Protein AF-A0A7S1QXH9-F1 (afdb_monomer_lite)

Secondary structure (DSSP, 8-state):
-------------HHHHHHHHHHTS----TTTHHHHHHHHHHHHT-----------GGG------PPPEEE-SSS-EEEEE----B-GGGS-SSPPPGGG--EEE----PPEE-SS-TT-EEPS--GGGHHHHHHHHHTEEEEE---BSBSS-HHHHHHHHTT-EEE-TTGGGS-TTTTTTS-HHHHHHHHT-TTBPPS-----TTS-PPPPPTTSPPPP---S-TTT---TTSPPPTT--TT----B-TTT--HHHHHHHHHHHHHHHHHHSBHHHHHHHHHHHTT-SS-S-EEEE--SS--HHHHHHHHHHHHTT--EEEEES-GGGS-----TTT-SPPHHHHHHHHHHHTTS-S---TTTT-----S-EEE--TTTHHHHHHHHHTT--SEEEEE--STTSHHHHHHHHHHS-GGGEEEEE--S-TTSHHHHHHHHHHHHHSEEEES---GGG-

Foldseek 3Di:
DDDDDPPDPDPDDPVVVVVVVVVVDPDDDPPPPVVCVVVVVVVVPPPDVPVDDFPPLVNQFADPPQDWDFFDDPFTFTAGAFAFFFALVLFDPAADALVQADEQEQDDQFFDDPDPPNPDGFRPDFLVCLVVSLSSLSNYQEYEDEAALHGRAVSCLSNLSSLHAYAYLCLVLADCNAVRLAPSVLNVVVPVFWQKDDLFHPPHPPPDDDDPPPPDDDDPDPNPDPQDDPPPPDDRDPGHDSPDDIDGPPVTGPSVSSSVSSRVSNVSSSRHRHLQNSLCNLCVVLVHNDWQEEEEEEEAPGDSRSVSPQQNCVVSVHHYAYEYQCPLLQDVQCPVVVHGDDPVSVVVSSVVVSVPDPGNNRSSRPRHDRPHYDNDDPVCVVVLLVCLLVVVGQAYEYELDPPPCVVNLVSNLVRYPQSRYEYEYPRSPCPDPVNSVSQSVSSVSHHYYYNGDDPPRD

Organism: Neobodo designis (NCBI:txid312471)

Radius of gyration: 23.59 Å; chains: 1; bounding box: 62×47×69 Å

Structure (mmCIF, N/CA/C/O backbone):
data_AF-A0A7S1QXH9-F1
#
_entry.id   AF-A0A7S1QXH9-F1
#
loop_
_atom_site.group_PDB
_atom_site.id
_atom_site.type_symbol
_atom_site.label_atom_id
_atom_site.label_alt_id
_atom_site.label_comp_id
_atom_site.label_asym_id
_atom_site.label_entity_id
_atom_site.label_seq_id
_atom_site.pdbx_PDB_ins_code
_atom_site.Cartn_x
_atom_site.Cartn_y
_atom_site.Cartn_z
_atom_site.occupancy
_atom_site.B_iso_or_equiv
_atom_site.auth_seq_id
_atom_site.auth_comp_id
_atom_site.auth_asym_id
_atom_site.auth_atom_id
_atom_site.pdbx_PDB_model_num
ATOM 1 N N . PRO A 1 1 ? 17.881 -2.482 -42.876 1.00 34.72 1 PRO A N 1
ATOM 2 C CA . PRO A 1 1 ? 18.399 -1.107 -42.675 1.00 34.72 1 PRO A CA 1
ATOM 3 C C . PRO A 1 1 ? 18.249 -0.689 -41.205 1.00 34.72 1 PRO A C 1
ATOM 5 O O . PRO A 1 1 ? 17.213 -0.182 -40.786 1.00 34.72 1 PRO A O 1
ATOM 8 N N . ALA A 1 2 ? 19.278 -1.005 -40.420 1.00 33.56 2 ALA A N 1
ATOM 9 C CA . ALA A 1 2 ? 19.386 -0.658 -39.012 1.00 33.56 2 ALA A CA 1
ATOM 10 C C . ALA A 1 2 ? 19.569 0.859 -38.854 1.00 33.56 2 ALA A C 1
ATOM 12 O O . ALA A 1 2 ? 20.489 1.434 -39.432 1.00 33.56 2 ALA A O 1
ATOM 13 N N . LYS A 1 3 ? 18.710 1.509 -38.063 1.00 31.27 3 LYS A N 1
ATOM 14 C CA . LYS A 1 3 ? 19.030 2.805 -37.458 1.00 31.27 3 LYS A CA 1
ATOM 15 C C . LYS A 1 3 ? 19.177 2.595 -35.960 1.00 31.27 3 LYS A C 1
ATOM 17 O O . LYS A 1 3 ? 18.207 2.276 -35.275 1.00 31.27 3 LYS A O 1
ATOM 22 N N . CYS A 1 4 ? 20.418 2.744 -35.504 1.00 28.31 4 CYS A N 1
ATOM 23 C CA . CYS A 1 4 ? 20.816 2.832 -34.111 1.00 28.31 4 CYS A CA 1
ATOM 24 C C . CYS A 1 4 ? 19.884 3.770 -33.337 1.00 28.31 4 CYS A C 1
ATOM 26 O O . CYS A 1 4 ? 19.684 4.920 -33.726 1.00 28.31 4 CYS A O 1
ATOM 28 N N . ARG A 1 5 ? 19.346 3.281 -32.219 1.00 34.00 5 ARG A N 1
ATOM 29 C CA . ARG A 1 5 ? 18.849 4.135 -31.142 1.00 34.00 5 ARG A CA 1
ATOM 30 C C . ARG A 1 5 ? 20.069 4.540 -30.321 1.00 34.00 5 ARG A C 1
ATOM 32 O O . ARG A 1 5 ? 20.607 3.723 -29.585 1.00 34.00 5 ARG A O 1
ATOM 39 N N . GLU A 1 6 ? 20.539 5.769 -30.499 1.00 25.77 6 GLU A N 1
ATOM 40 C CA . GLU A 1 6 ? 21.520 6.357 -29.589 1.00 25.77 6 GLU A CA 1
ATOM 41 C C . GLU A 1 6 ? 20.878 6.542 -28.211 1.00 25.77 6 GLU A C 1
ATOM 43 O O . GLU A 1 6 ? 19.875 7.245 -28.055 1.00 25.77 6 GLU A O 1
ATOM 48 N N . THR A 1 7 ? 21.464 5.911 -27.198 1.00 28.38 7 THR A N 1
ATOM 49 C CA . THR A 1 7 ? 21.131 6.143 -25.793 1.00 28.38 7 THR A CA 1
ATOM 50 C C . THR A 1 7 ? 21.693 7.502 -25.380 1.00 28.38 7 THR A C 1
ATOM 52 O O . THR A 1 7 ? 22.805 7.613 -24.871 1.00 28.38 7 THR A O 1
ATOM 55 N N . VAL A 1 8 ? 20.937 8.571 -25.630 1.00 25.66 8 VAL A N 1
ATOM 56 C CA . VAL A 1 8 ? 21.289 9.917 -25.165 1.00 25.66 8 VAL A CA 1
ATOM 57 C C . VAL A 1 8 ? 20.788 10.097 -23.730 1.00 25.66 8 VAL A C 1
ATOM 59 O O . VAL A 1 8 ? 19.584 10.122 -23.470 1.00 25.66 8 VAL A O 1
ATOM 62 N N . PHE A 1 9 ? 21.714 10.253 -22.782 1.00 26.00 9 PHE A N 1
ATOM 63 C CA . PHE A 1 9 ? 21.401 10.687 -21.419 1.00 26.00 9 PHE A CA 1
ATOM 64 C C . PHE A 1 9 ? 20.937 12.152 -21.438 1.00 26.00 9 PHE A C 1
ATOM 66 O O . PHE A 1 9 ? 21.742 13.084 -21.413 1.00 26.00 9 PHE A O 1
ATOM 73 N N . TRP A 1 10 ? 19.623 12.380 -21.468 1.00 28.27 10 TRP A N 1
ATOM 74 C CA . TRP A 1 10 ? 19.065 13.728 -21.385 1.00 28.27 10 TRP A CA 1
ATOM 75 C C . TRP A 1 10 ? 18.943 14.191 -19.932 1.00 28.27 10 TRP A C 1
ATOM 77 O O . TRP A 1 10 ? 18.192 13.640 -19.128 1.00 28.27 10 TRP A O 1
ATOM 87 N N . LYS A 1 11 ? 19.629 15.290 -19.610 1.00 30.09 11 LYS A N 1
ATOM 88 C CA . LYS A 1 11 ? 19.303 16.140 -18.462 1.00 30.09 11 LYS A CA 1
ATOM 89 C C . LYS A 1 11 ? 18.009 16.890 -18.804 1.00 30.09 11 LYS A C 1
ATOM 91 O O . LYS A 1 11 ? 18.054 17.919 -19.474 1.00 30.09 11 LYS A O 1
ATOM 96 N N . ILE A 1 12 ? 16.856 16.349 -18.414 1.00 37.31 12 ILE A N 1
ATOM 97 C CA . ILE A 1 12 ? 15.562 17.006 -18.642 1.00 37.31 12 ILE A CA 1
ATOM 98 C C . ILE A 1 12 ? 15.385 18.084 -17.569 1.00 37.31 12 ILE A C 1
ATOM 100 O O . ILE A 1 12 ? 15.149 17.792 -16.399 1.00 37.31 12 ILE A O 1
ATOM 104 N N . THR A 1 13 ? 15.546 19.347 -17.957 1.00 40.31 13 THR A N 1
ATOM 105 C CA . THR A 1 13 ? 15.048 20.487 -17.182 1.00 40.31 13 THR A CA 1
ATOM 106 C C . THR A 1 13 ? 13.584 20.731 -17.545 1.00 40.31 13 THR A C 1
ATOM 108 O O . THR A 1 13 ? 13.157 20.455 -18.668 1.00 40.31 13 THR A O 1
ATOM 111 N N . ARG A 1 14 ? 12.808 21.251 -16.586 1.00 36.69 14 ARG A N 1
ATOM 112 C CA . ARG A 1 14 ? 11.367 21.542 -16.713 1.00 36.69 14 ARG A CA 1
ATOM 113 C C . ARG A 1 14 ? 11.002 22.337 -17.980 1.00 36.69 14 ARG A C 1
ATOM 115 O O . ARG A 1 14 ? 9.914 22.148 -18.518 1.00 36.69 14 ARG A O 1
ATOM 122 N N . ASP A 1 15 ? 11.919 23.166 -18.475 1.00 38.88 15 ASP A N 1
ATOM 123 C CA . ASP A 1 15 ? 11.708 24.022 -19.646 1.00 38.88 15 ASP A CA 1
ATOM 124 C C . ASP A 1 15 ? 11.844 23.269 -20.982 1.00 38.88 15 ASP A C 1
ATOM 126 O O . ASP A 1 15 ? 11.061 23.507 -21.898 1.00 38.88 15 ASP A O 1
ATOM 130 N N . ARG A 1 16 ? 12.731 22.266 -21.079 1.00 41.75 16 ARG A N 1
ATOM 131 C CA . ARG A 1 16 ? 12.926 21.484 -22.319 1.00 41.75 16 ARG A CA 1
ATOM 132 C C . ARG A 1 16 ? 11.779 20.523 -22.632 1.00 41.75 16 ARG A C 1
ATOM 134 O O . ARG A 1 16 ? 11.511 20.241 -23.796 1.00 41.75 16 ARG A O 1
ATOM 141 N N . TYR A 1 17 ? 11.082 20.026 -21.610 1.00 43.25 17 TYR A N 1
ATOM 142 C CA . TYR A 1 17 ? 9.897 19.188 -21.820 1.00 43.25 17 TYR A CA 1
ATOM 143 C C . TYR A 1 17 ? 8.727 19.999 -22.401 1.00 43.25 17 TYR A C 1
ATOM 145 O O . TYR A 1 17 ? 7.988 19.498 -23.245 1.00 43.25 17 TYR A O 1
ATOM 153 N N . ARG A 1 18 ? 8.595 21.280 -22.014 1.00 40.00 18 ARG A N 1
ATOM 154 C CA . ARG A 1 18 ? 7.592 22.187 -22.596 1.00 40.00 18 ARG A CA 1
ATOM 155 C C . ARG A 1 18 ? 7.833 22.414 -24.090 1.00 40.00 18 ARG A C 1
ATOM 157 O O . ARG A 1 18 ? 6.872 22.387 -24.847 1.00 40.00 18 ARG A O 1
ATOM 164 N N . GLU A 1 19 ? 9.084 22.556 -24.522 1.00 38.75 19 GLU A N 1
ATOM 165 C CA . GLU A 1 19 ? 9.424 22.730 -25.944 1.00 38.75 19 GLU A CA 1
ATOM 166 C C . GLU A 1 19 ? 9.144 21.483 -26.799 1.00 38.75 19 GLU A C 1
ATOM 168 O O . GLU A 1 19 ? 8.683 21.605 -27.931 1.00 38.75 19 GLU A O 1
ATOM 173 N N . GLN A 1 20 ? 9.371 20.272 -26.280 1.00 40.91 20 GLN A N 1
ATOM 174 C CA . GLN A 1 20 ? 9.133 19.045 -27.057 1.00 40.91 20 GLN A CA 1
ATOM 175 C C . GLN A 1 20 ? 7.647 18.719 -27.243 1.00 40.91 20 GLN A C 1
ATOM 177 O O . GLN A 1 20 ? 7.271 18.193 -28.288 1.00 40.91 20 GLN A O 1
ATOM 182 N N . VAL A 1 21 ? 6.793 19.074 -26.280 1.00 40.12 21 VAL A N 1
ATOM 183 C CA . VAL A 1 21 ? 5.332 18.962 -26.439 1.00 40.12 21 VAL A CA 1
ATOM 184 C C . VAL A 1 21 ? 4.809 19.984 -27.459 1.00 40.12 21 VAL A C 1
ATOM 186 O O . VAL A 1 21 ? 3.872 19.684 -28.191 1.00 40.12 21 VAL A O 1
ATOM 189 N N . VAL A 1 22 ? 5.450 21.153 -27.568 1.00 41.94 22 VAL A N 1
ATOM 190 C CA . VAL A 1 22 ? 5.095 22.200 -28.544 1.00 41.94 22 VAL A CA 1
ATOM 191 C C . VAL A 1 22 ? 5.546 21.851 -29.970 1.00 41.94 22 VAL A C 1
ATOM 193 O O . VAL A 1 22 ? 4.861 22.198 -30.924 1.00 41.94 22 VAL A O 1
ATOM 196 N N . ASN A 1 23 ? 6.648 21.117 -30.144 1.00 36.03 23 ASN A N 1
ATOM 197 C CA . ASN A 1 23 ? 7.190 20.811 -31.477 1.00 36.03 23 ASN A CA 1
ATOM 198 C C . ASN A 1 23 ? 6.602 19.552 -32.150 1.00 36.03 23 ASN A C 1
ATOM 200 O O . ASN A 1 23 ? 6.912 19.293 -33.311 1.00 36.03 23 ASN A O 1
ATOM 204 N N . ALA A 1 24 ? 5.753 18.776 -31.466 1.00 37.31 24 ALA A N 1
ATOM 205 C CA . ALA A 1 24 ? 5.122 17.567 -32.018 1.00 37.31 24 ALA A CA 1
ATOM 206 C C . ALA A 1 24 ? 3.696 17.783 -32.570 1.00 37.31 24 ALA A C 1
ATOM 208 O O . ALA A 1 24 ? 3.097 16.847 -33.097 1.00 37.31 24 ALA A O 1
ATOM 209 N N . GLY A 1 25 ? 3.146 18.996 -32.481 1.00 33.03 25 GLY A N 1
ATOM 210 C CA . GLY A 1 25 ? 1.821 19.330 -33.000 1.00 33.03 25 GLY A CA 1
ATOM 211 C C . GLY A 1 25 ? 1.811 20.755 -33.528 1.00 33.03 25 GLY A C 1
ATOM 212 O O . GLY A 1 25 ? 2.157 21.686 -32.808 1.00 33.03 25 GLY A O 1
ATOM 213 N N . GLY A 1 26 ? 1.458 20.917 -34.803 1.00 38.69 26 GLY A N 1
ATOM 214 C CA . GLY A 1 26 ? 1.340 22.221 -35.445 1.00 38.69 26 GLY A CA 1
ATOM 215 C C . GLY A 1 26 ? 0.447 23.180 -34.655 1.00 38.69 26 GLY A C 1
ATOM 216 O O . GLY A 1 26 ? -0.489 22.756 -33.985 1.00 38.69 26 GLY A O 1
ATOM 217 N N . ARG A 1 27 ? 0.789 24.472 -34.754 1.00 46.41 27 ARG A N 1
ATOM 218 C CA . ARG A 1 27 ? 0.093 25.642 -34.189 1.00 46.41 27 ARG A CA 1
ATOM 219 C C . ARG A 1 27 ? -1.357 25.371 -33.773 1.00 46.41 27 ARG A C 1
ATOM 221 O O . ARG A 1 27 ? -2.226 25.310 -34.635 1.00 46.41 27 ARG A O 1
ATOM 228 N N . THR A 1 28 ? -1.612 25.391 -32.470 1.00 40.59 28 THR A N 1
ATOM 229 C CA . THR A 1 28 ? -2.924 25.737 -31.910 1.00 40.59 28 THR A CA 1
ATOM 230 C C . THR A 1 28 ? -2.749 26.429 -30.565 1.00 40.59 28 THR A C 1
ATOM 232 O O . THR A 1 28 ? -1.856 26.074 -29.792 1.00 40.59 28 THR A O 1
ATOM 235 N N . ASP A 1 29 ? -3.606 27.419 -30.323 1.00 41.06 29 ASP A N 1
ATOM 236 C CA . ASP A 1 29 ? -3.726 28.222 -29.109 1.00 41.06 29 ASP A CA 1
ATOM 237 C C . ASP A 1 29 ? -3.475 27.442 -27.814 1.00 41.06 29 ASP A C 1
ATOM 239 O O . ASP A 1 29 ? -4.091 26.417 -27.520 1.00 41.06 29 ASP A O 1
ATOM 243 N N . THR A 1 30 ? -2.579 27.973 -26.988 1.00 39.03 30 THR A N 1
ATOM 244 C CA . THR A 1 30 ? -2.081 27.361 -25.747 1.00 39.03 30 THR A CA 1
ATOM 245 C C . THR A 1 30 ? -3.076 27.405 -24.577 1.00 39.03 30 THR A C 1
ATOM 247 O O . THR A 1 30 ? -2.699 27.108 -23.442 1.00 39.03 30 THR A O 1
ATOM 250 N N . GLY A 1 31 ? -4.343 27.746 -24.833 1.00 34.19 31 GLY A N 1
ATOM 251 C CA . GLY A 1 31 ? -5.381 27.906 -23.811 1.00 34.19 31 GLY A CA 1
ATOM 252 C C . GLY A 1 31 ? -6.329 26.716 -23.631 1.00 34.19 31 GLY A C 1
ATOM 253 O O . GLY A 1 31 ? -6.830 26.523 -22.531 1.00 34.19 31 GLY A O 1
ATOM 254 N N . THR A 1 32 ? -6.570 25.897 -24.659 1.00 41.88 32 THR A N 1
ATOM 255 C CA . THR A 1 32 ? -7.737 24.983 -24.680 1.00 41.88 32 THR A CA 1
ATOM 256 C C . THR A 1 32 ? -7.395 23.499 -24.553 1.00 41.88 32 THR A C 1
ATOM 258 O O . THR A 1 32 ? -8.092 22.767 -23.857 1.00 41.88 32 THR A O 1
ATOM 261 N N . VAL A 1 33 ? -6.263 23.038 -25.098 1.00 39.28 33 VAL A N 1
ATOM 262 C CA . VAL A 1 33 ? -5.917 21.596 -25.118 1.00 39.28 33 VAL A CA 1
ATOM 263 C C . VAL A 1 33 ? -5.740 21.003 -23.712 1.00 39.28 33 VAL A C 1
ATOM 265 O O . VAL A 1 33 ? -6.031 19.829 -23.474 1.00 39.28 33 VAL A O 1
ATOM 268 N N . ARG A 1 34 ? -5.280 21.812 -22.749 1.00 41.69 34 ARG A N 1
ATOM 269 C CA . ARG A 1 34 ? -5.078 21.363 -21.365 1.00 41.69 34 ARG A CA 1
ATOM 270 C C . ARG A 1 34 ? -6.402 21.185 -20.618 1.00 41.69 34 ARG A C 1
ATOM 272 O O . ARG A 1 34 ? -6.514 20.257 -19.821 1.00 41.69 34 ARG A O 1
ATOM 279 N N . ASP A 1 35 ? -7.388 22.020 -20.926 1.00 38.44 35 ASP A N 1
ATOM 280 C CA . ASP A 1 35 ? -8.726 21.946 -20.345 1.00 38.44 35 ASP A CA 1
ATOM 281 C C . ASP A 1 35 ? -9.570 20.857 -21.014 1.00 38.44 35 ASP A C 1
ATOM 283 O O . ASP A 1 35 ? -10.313 20.173 -20.318 1.00 38.44 35 ASP A O 1
ATOM 287 N N . ASP A 1 36 ? -9.407 20.606 -22.315 1.00 36.50 36 ASP A N 1
ATOM 288 C CA . ASP A 1 36 ? -10.202 19.603 -23.037 1.00 36.50 36 ASP A CA 1
ATOM 289 C C . ASP A 1 36 ? -9.784 18.154 -22.724 1.00 36.50 36 ASP A C 1
ATOM 291 O O . ASP A 1 36 ? -10.633 17.263 -22.628 1.00 36.50 36 ASP A O 1
ATOM 295 N N . ILE A 1 37 ? -8.495 17.896 -22.469 1.00 38.25 37 ILE A N 1
ATOM 296 C CA . ILE A 1 37 ? -8.022 16.570 -22.023 1.00 38.25 37 ILE A CA 1
ATOM 297 C C . ILE A 1 37 ? -8.453 16.295 -20.572 1.00 38.25 37 ILE A C 1
ATOM 299 O O . ILE A 1 37 ? -8.867 15.181 -20.253 1.00 38.25 37 ILE A O 1
ATOM 303 N N . LEU A 1 38 ? -8.421 17.310 -19.700 1.00 33.47 38 LEU A N 1
ATOM 304 C CA . LEU A 1 38 ? -8.932 17.189 -18.330 1.00 33.47 38 LEU A CA 1
ATOM 305 C C . LEU A 1 38 ? -10.465 17.045 -18.309 1.00 33.47 38 LEU A C 1
ATOM 307 O O . LEU A 1 38 ? -10.986 16.192 -17.594 1.00 33.47 38 LEU A O 1
ATOM 311 N N . ARG A 1 39 ? -11.203 17.805 -19.131 1.00 34.38 39 ARG A N 1
ATOM 312 C CA . ARG A 1 39 ? -12.673 17.729 -19.218 1.00 34.38 39 ARG A CA 1
ATOM 313 C C . ARG A 1 39 ? -13.164 16.423 -19.838 1.00 34.38 39 ARG A C 1
ATOM 315 O O . ARG A 1 39 ? -14.131 15.863 -19.334 1.00 34.38 39 ARG A O 1
ATOM 322 N N . SER A 1 40 ? -12.511 15.902 -20.878 1.00 32.16 40 SER A N 1
ATOM 323 C CA . SER A 1 40 ? -12.944 14.654 -21.533 1.00 32.16 40 SER A CA 1
ATOM 324 C C . SER A 1 40 ? -12.809 13.414 -20.638 1.00 32.16 40 SER A C 1
ATOM 326 O O . SER A 1 40 ? -13.627 12.504 -20.754 1.00 32.16 40 SER A O 1
ATOM 328 N N . GLN A 1 41 ? -11.864 13.393 -19.687 1.00 37.50 41 GLN A N 1
ATOM 329 C CA . GLN A 1 41 ? -11.779 12.320 -18.684 1.00 37.50 41 GLN A CA 1
ATOM 330 C C . GLN A 1 41 ? -12.696 12.546 -17.470 1.00 37.50 41 GLN A C 1
ATOM 332 O O . GLN A 1 41 ? -13.258 11.578 -16.964 1.00 37.50 41 GLN A O 1
ATOM 337 N N . ILE A 1 42 ? -12.939 13.797 -17.055 1.00 33.91 42 ILE A N 1
ATOM 338 C CA . ILE A 1 42 ? -13.900 14.114 -15.976 1.00 33.91 42 ILE A CA 1
ATOM 339 C C . ILE A 1 42 ? -15.349 13.817 -16.407 1.00 33.91 42 ILE A C 1
ATOM 341 O O . ILE A 1 42 ? -16.158 13.350 -15.606 1.00 33.91 42 ILE A O 1
ATOM 345 N N . VAL A 1 43 ? -15.691 14.018 -17.684 1.00 31.78 43 VAL A N 1
ATOM 346 C CA . VAL A 1 43 ? -17.019 13.660 -18.214 1.00 31.78 43 VAL A CA 1
ATOM 347 C C . VAL A 1 43 ? -17.205 12.135 -18.284 1.00 31.78 43 VAL A C 1
ATOM 349 O O . VAL A 1 43 ? -18.324 11.658 -18.104 1.00 31.78 43 VAL A O 1
ATOM 352 N N . ALA A 1 44 ? -16.127 11.356 -18.434 1.00 29.95 44 ALA A N 1
ATOM 353 C CA . ALA A 1 44 ? -16.182 9.891 -18.402 1.00 29.95 44 ALA A CA 1
ATOM 354 C C . ALA A 1 44 ? -16.310 9.301 -16.980 1.00 29.95 44 ALA A C 1
ATOM 356 O O . ALA A 1 44 ? -16.767 8.170 -16.841 1.00 29.95 44 ALA A O 1
ATOM 357 N N . SER A 1 45 ? -15.976 10.053 -15.922 1.00 35.34 45 SER A N 1
ATOM 358 C CA . SER A 1 45 ? -16.139 9.626 -14.520 1.00 35.34 45 SER A CA 1
ATOM 359 C C . SER A 1 45 ? -17.432 10.122 -13.862 1.00 35.34 45 SER A C 1
ATOM 361 O O . SER A 1 45 ? -17.654 9.882 -12.678 1.00 35.34 45 SER A O 1
ATOM 363 N N . ASN A 1 46 ? -18.313 10.787 -14.616 1.00 29.81 46 ASN A N 1
ATOM 364 C CA . ASN A 1 46 ? -19.617 11.259 -14.140 1.00 29.81 46 ASN A CA 1
ATOM 365 C C . ASN A 1 46 ? -20.686 10.147 -14.113 1.00 29.81 46 ASN A C 1
ATOM 367 O O . ASN A 1 46 ? -21.890 10.409 -14.188 1.00 29.81 46 ASN A O 1
ATOM 371 N N . THR A 1 47 ? -20.269 8.887 -13.972 1.00 34.03 47 THR A N 1
ATOM 372 C CA . THR A 1 47 ? -21.149 7.855 -13.433 1.00 34.03 47 THR A CA 1
ATOM 373 C C . THR A 1 47 ? -21.557 8.311 -12.043 1.00 34.03 47 THR A C 1
ATOM 375 O O . THR A 1 47 ? -20.777 8.237 -11.095 1.00 34.03 47 THR A O 1
ATOM 378 N N . LYS A 1 48 ? -22.804 8.789 -11.918 1.00 32.06 48 LYS A N 1
ATOM 379 C CA . LYS A 1 48 ? -23.541 8.723 -10.655 1.00 32.06 48 LYS A CA 1
ATOM 380 C C . LYS A 1 48 ? -23.135 7.409 -10.000 1.00 32.06 48 LYS A C 1
ATOM 382 O O . LYS A 1 48 ? -23.333 6.359 -10.610 1.00 32.06 48 LYS A O 1
ATOM 387 N N . TRP A 1 49 ? -22.596 7.472 -8.787 1.00 34.38 49 TRP A N 1
ATOM 388 C CA . TRP A 1 49 ? -22.518 6.329 -7.885 1.00 34.38 49 TRP A CA 1
ATOM 389 C C . TRP A 1 49 ? -23.961 5.918 -7.557 1.00 34.38 49 TRP A C 1
ATOM 391 O O . TRP A 1 49 ? -24.483 6.146 -6.468 1.00 34.38 49 TRP A O 1
ATOM 401 N N . THR A 1 50 ? -24.687 5.403 -8.550 1.00 32.81 50 THR A N 1
ATOM 402 C CA . THR A 1 50 ? -25.906 4.646 -8.340 1.00 32.81 50 THR A CA 1
ATOM 403 C C . THR A 1 50 ? -25.463 3.502 -7.468 1.00 32.81 50 THR A C 1
ATOM 405 O O . THR A 1 50 ? -24.568 2.793 -7.912 1.00 32.81 50 THR A O 1
ATOM 408 N N . ARG A 1 51 ? -26.025 3.398 -6.253 1.00 35.06 51 ARG A N 1
ATOM 409 C CA . ARG A 1 51 ? -25.839 2.301 -5.290 1.00 35.06 51 ARG A CA 1
ATOM 410 C C . ARG A 1 51 ? -25.659 0.983 -6.047 1.00 35.06 51 ARG A C 1
ATOM 412 O O . ARG A 1 51 ? -26.643 0.302 -6.340 1.00 35.06 51 ARG A O 1
ATOM 419 N N . SER A 1 52 ? -24.431 0.670 -6.443 1.00 32.38 52 SER A N 1
ATOM 420 C CA . SER A 1 52 ? -24.133 -0.584 -7.092 1.00 32.38 52 SER A CA 1
ATOM 421 C C . SER A 1 52 ? -24.175 -1.577 -5.957 1.00 32.38 52 SER A C 1
ATOM 423 O O . SER A 1 52 ? -23.734 -1.307 -4.836 1.00 32.38 52 SER A O 1
ATOM 425 N N . ARG A 1 53 ? -24.894 -2.661 -6.221 1.00 40.50 53 ARG A N 1
ATOM 426 C CA . ARG A 1 53 ? -25.145 -3.714 -5.256 1.00 40.50 53 ARG A CA 1
ATOM 427 C C . ARG A 1 53 ? -23.826 -4.108 -4.606 1.00 40.50 53 ARG A C 1
ATOM 429 O O . ARG A 1 53 ? -22.806 -4.221 -5.280 1.00 40.50 53 ARG A O 1
ATOM 436 N N . PHE A 1 54 ? -23.921 -4.278 -3.296 1.00 43.53 54 PHE A N 1
ATOM 437 C CA . PHE A 1 54 ? -22.977 -4.970 -2.442 1.00 43.53 54 PHE A CA 1
ATOM 438 C C . PHE A 1 54 ? -22.172 -6.009 -3.236 1.00 43.53 54 PHE A C 1
ATOM 440 O O . PHE A 1 54 ? -22.774 -6.883 -3.860 1.00 43.53 54 PHE A O 1
ATOM 447 N N . VAL A 1 55 ? -20.843 -5.884 -3.255 1.00 44.31 55 VAL A N 1
ATOM 448 C CA . VAL A 1 55 ? -19.966 -6.880 -3.886 1.00 44.31 55 VAL A CA 1
ATOM 449 C C . VAL A 1 55 ? -20.091 -8.149 -3.042 1.00 44.31 55 VAL A C 1
ATOM 451 O O . VAL A 1 55 ? -19.698 -8.115 -1.868 1.00 44.31 55 VAL A O 1
ATOM 454 N N . PRO A 1 56 ? -20.673 -9.238 -3.572 1.00 44.41 56 PRO A N 1
ATOM 455 C CA . PRO A 1 56 ? -20.872 -10.455 -2.800 1.00 44.41 56 PRO A CA 1
ATOM 456 C C . PRO A 1 56 ? -19.545 -10.956 -2.219 1.00 44.41 56 PRO A C 1
ATOM 458 O O . PRO A 1 56 ? -18.507 -10.838 -2.870 1.00 44.41 56 PRO A O 1
ATOM 461 N N . ALA A 1 57 ? -19.567 -11.550 -1.022 1.00 49.75 57 ALA A N 1
ATOM 462 C CA . ALA A 1 57 ? -18.378 -12.099 -0.355 1.00 49.75 57 ALA A CA 1
ATOM 463 C C . ALA A 1 57 ? -17.497 -12.970 -1.280 1.00 49.75 57 ALA A C 1
ATOM 465 O O . ALA A 1 57 ? -16.274 -12.885 -1.241 1.00 49.75 57 ALA A O 1
ATOM 466 N N . HIS A 1 58 ? -18.112 -13.728 -2.195 1.00 42.56 58 HIS A N 1
ATOM 467 C CA . HIS A 1 58 ? -17.411 -14.604 -3.140 1.00 42.56 58 HIS A CA 1
ATOM 468 C C . HIS A 1 58 ? -16.627 -13.879 -4.250 1.00 42.56 58 HIS A C 1
ATOM 470 O O . HIS A 1 58 ? -15.767 -14.490 -4.878 1.00 42.56 58 HIS A O 1
ATOM 476 N N . GLU A 1 59 ? -16.893 -12.595 -4.506 1.00 44.91 59 GLU A N 1
ATOM 477 C CA . GLU A 1 59 ? -16.134 -11.782 -5.470 1.00 44.91 59 GLU A CA 1
ATOM 478 C C . GLU A 1 59 ? -14.944 -11.058 -4.820 1.00 44.91 59 GLU A C 1
ATOM 480 O O . GLU A 1 59 ? -14.162 -10.387 -5.499 1.00 44.91 59 GLU A O 1
ATOM 485 N N . ARG A 1 60 ? -14.775 -11.184 -3.499 1.00 54.03 60 ARG A N 1
ATOM 486 C CA . ARG A 1 60 ? -13.664 -10.574 -2.770 1.00 54.03 60 ARG A CA 1
ATOM 487 C C . ARG A 1 60 ? -12.446 -11.472 -2.885 1.00 54.03 60 ARG A C 1
ATOM 489 O O . ARG A 1 60 ? -12.179 -12.329 -2.054 1.00 54.03 60 ARG A O 1
ATOM 496 N N . THR A 1 61 ? -11.696 -11.289 -3.958 1.00 52.94 61 THR A N 1
ATOM 497 C CA . THR A 1 61 ? -10.404 -11.947 -4.106 1.00 52.94 61 THR A CA 1
ATOM 498 C C . THR A 1 61 ? -9.388 -11.240 -3.218 1.00 52.94 61 THR A C 1
ATOM 500 O O . THR A 1 61 ? -9.015 -10.111 -3.502 1.00 52.94 61 THR A O 1
ATOM 503 N N . PHE A 1 62 ? -8.926 -11.881 -2.155 1.00 60.84 62 PHE A N 1
ATOM 504 C CA . PHE A 1 62 ? -7.748 -11.457 -1.400 1.00 60.84 62 PHE A CA 1
ATOM 505 C C . PHE A 1 62 ? -6.990 -12.700 -0.925 1.00 60.84 62 PHE A C 1
ATOM 507 O O . PHE A 1 62 ? -7.411 -13.832 -1.174 1.00 60.84 62 PHE A O 1
ATOM 514 N N . ARG A 1 63 ? -5.806 -12.499 -0.349 1.00 61.94 63 ARG A N 1
ATOM 515 C CA . ARG A 1 63 ? -4.905 -13.587 0.018 1.00 61.94 63 ARG A CA 1
ATOM 516 C C . ARG A 1 63 ? -5.139 -13.980 1.480 1.00 61.94 63 ARG A C 1
ATOM 518 O O . ARG A 1 63 ? -4.753 -13.233 2.367 1.00 61.94 63 ARG A O 1
ATOM 525 N N . THR A 1 64 ? -5.791 -15.116 1.717 1.00 62.50 64 THR A N 1
ATOM 526 C CA . THR A 1 64 ? -6.122 -15.624 3.067 1.00 62.50 64 THR A CA 1
ATOM 527 C C . THR A 1 64 ? -5.037 -16.520 3.662 1.00 62.50 64 THR A C 1
ATOM 529 O O . THR A 1 64 ? -5.071 -16.832 4.843 1.00 62.50 64 THR A O 1
ATOM 532 N N . ASP A 1 65 ? -4.067 -16.966 2.859 1.00 69.44 65 ASP A N 1
ATOM 533 C CA . ASP A 1 65 ? -2.972 -17.853 3.277 1.00 69.44 65 ASP A CA 1
ATOM 534 C C . ASP A 1 65 ? -1.761 -17.088 3.833 1.00 69.44 65 ASP A C 1
ATOM 536 O O . ASP A 1 65 ? -0.647 -17.617 3.858 1.00 69.44 65 ASP A O 1
ATOM 540 N N . LEU A 1 66 ? -1.939 -15.829 4.246 1.00 73.38 66 LEU A N 1
ATOM 541 C CA . LEU A 1 66 ? -0.833 -15.052 4.785 1.00 73.38 66 LEU A CA 1
ATOM 542 C C . LEU A 1 66 ? -0.508 -15.527 6.204 1.00 73.38 66 LEU A C 1
ATOM 544 O O . LEU A 1 66 ? -1.363 -15.469 7.086 1.00 73.38 66 LEU A O 1
ATOM 548 N N . PRO A 1 67 ? 0.725 -16.003 6.451 1.00 75.44 67 PRO A N 1
ATOM 549 C CA . PRO A 1 67 ? 1.110 -16.443 7.780 1.00 75.44 67 PRO A CA 1
ATOM 550 C C . PRO A 1 67 ? 1.035 -15.268 8.757 1.00 75.44 67 PRO A C 1
ATOM 552 O O . PRO A 1 67 ? 1.595 -14.197 8.513 1.00 75.44 67 PRO A O 1
ATOM 555 N N . THR A 1 68 ? 0.373 -15.492 9.887 1.00 79.19 68 THR A N 1
ATOM 556 C CA . THR A 1 68 ? 0.480 -14.609 11.045 1.00 79.19 68 THR A CA 1
ATOM 557 C C . THR A 1 68 ? 1.850 -14.769 11.686 1.00 79.19 68 THR A C 1
ATOM 559 O O . THR A 1 68 ? 2.435 -15.855 11.648 1.00 79.19 68 THR A O 1
ATOM 562 N N . ARG A 1 69 ? 2.354 -13.706 12.313 1.00 76.12 69 ARG A N 1
ATOM 563 C CA . ARG A 1 69 ? 3.605 -13.762 13.068 1.00 76.12 69 ARG A CA 1
ATOM 564 C C . ARG A 1 69 ? 3.326 -13.680 14.559 1.00 76.12 69 ARG A C 1
ATOM 566 O O . ARG A 1 69 ? 2.704 -12.721 15.009 1.00 76.12 69 ARG A O 1
ATOM 573 N N . GLU A 1 70 ? 3.819 -14.661 15.305 1.00 74.25 70 GLU A N 1
ATOM 574 C CA . GLU A 1 70 ? 4.004 -14.529 16.748 1.00 74.25 70 GLU A CA 1
ATOM 575 C C . GLU A 1 70 ? 5.286 -13.734 16.984 1.00 74.25 70 GLU A C 1
ATOM 577 O O . GLU A 1 70 ? 6.376 -14.152 16.590 1.00 74.25 70 GLU A O 1
ATOM 582 N N . CYS A 1 71 ? 5.147 -12.547 17.563 1.00 70.19 71 CYS A N 1
ATOM 583 C CA . CYS A 1 71 ? 6.280 -11.718 17.927 1.00 70.19 71 CYS A CA 1
ATOM 584 C C . CYS A 1 71 ? 6.749 -12.089 19.320 1.00 70.19 71 CYS A C 1
ATOM 586 O O . CYS A 1 71 ? 6.075 -11.780 20.297 1.00 70.19 71 CYS A O 1
ATOM 588 N N . ASN A 1 72 ? 7.875 -12.798 19.394 1.00 61.84 72 ASN A N 1
ATOM 589 C CA . ASN A 1 72 ? 8.406 -13.339 20.635 1.00 61.84 72 ASN A CA 1
ATOM 590 C C . ASN A 1 72 ? 9.315 -12.302 21.314 1.00 61.84 72 ASN A C 1
ATOM 592 O O . ASN A 1 72 ? 10.136 -11.643 20.684 1.00 61.84 72 ASN A O 1
ATOM 596 N N . GLY A 1 73 ? 9.143 -12.113 22.621 1.00 66.19 73 GLY A N 1
ATOM 597 C CA . GLY A 1 73 ? 9.865 -11.112 23.408 1.00 66.19 73 GLY A CA 1
ATOM 598 C C . GLY A 1 73 ? 9.243 -10.945 24.792 1.00 66.19 73 GLY A C 1
ATOM 599 O O . GLY A 1 73 ? 8.409 -11.753 25.198 1.00 66.19 73 GLY A O 1
ATOM 600 N N . THR A 1 74 ? 9.582 -9.869 25.509 1.00 63.62 74 THR A N 1
ATOM 601 C CA . THR A 1 74 ? 8.900 -9.493 26.772 1.00 63.62 74 THR A CA 1
ATOM 602 C C . THR A 1 74 ? 7.395 -9.273 26.593 1.00 63.62 74 THR A C 1
ATOM 604 O O . THR A 1 74 ? 6.637 -9.285 27.560 1.00 63.62 74 THR A O 1
ATOM 607 N N . HIS A 1 75 ? 6.965 -9.103 25.345 1.00 69.69 75 HIS A N 1
ATOM 608 C CA . HIS A 1 75 ? 5.628 -8.727 24.949 1.00 69.69 75 HIS A CA 1
ATOM 609 C C . HIS A 1 75 ? 5.168 -9.578 23.763 1.00 69.69 75 HIS A C 1
ATOM 611 O O . HIS A 1 75 ? 5.272 -9.153 22.616 1.00 69.69 75 HIS A O 1
ATOM 617 N N . ALA A 1 76 ? 4.669 -10.787 24.030 1.00 77.25 76 ALA A N 1
ATOM 618 C CA . ALA A 1 76 ? 4.155 -11.654 22.974 1.00 77.25 76 ALA A CA 1
ATOM 619 C C . ALA A 1 76 ? 2.851 -11.100 22.376 1.00 77.25 76 ALA A C 1
ATOM 621 O O . ALA A 1 76 ? 1.925 -10.754 23.116 1.00 77.25 76 ALA A O 1
ATOM 622 N N . PHE A 1 77 ? 2.766 -11.014 21.046 1.00 83.25 77 PHE A N 1
ATOM 623 C CA . PHE A 1 77 ? 1.523 -10.702 20.333 1.00 83.25 77 PHE A CA 1
ATOM 624 C C . PHE A 1 77 ? 1.501 -11.293 18.921 1.00 83.25 77 PHE A C 1
ATOM 626 O O . PHE A 1 77 ? 2.541 -11.622 18.354 1.00 83.25 77 PHE A O 1
ATOM 633 N N . VAL A 1 78 ? 0.298 -11.421 18.355 1.00 88.62 78 VAL A N 1
ATOM 634 C CA . VAL A 1 78 ? 0.095 -11.880 16.976 1.00 88.62 78 VAL A CA 1
ATOM 635 C C . VAL A 1 78 ? -0.153 -10.678 16.078 1.00 88.62 78 VAL A C 1
ATOM 637 O O . VAL A 1 78 ? -1.147 -9.968 16.253 1.00 88.62 78 VAL A O 1
ATOM 640 N N . ALA A 1 79 ? 0.724 -10.484 15.098 1.00 91.19 79 ALA A N 1
ATOM 641 C CA . ALA A 1 79 ? 0.565 -9.477 14.059 1.00 91.19 79 ALA A CA 1
ATOM 642 C C . ALA A 1 79 ? 0.202 -10.127 12.722 1.00 91.19 79 ALA A C 1
ATOM 644 O O . ALA A 1 79 ? 0.736 -11.175 12.340 1.00 91.19 79 ALA A O 1
ATOM 645 N N . ARG A 1 80 ? -0.711 -9.481 12.000 1.00 93.56 80 ARG A N 1
ATOM 646 C CA . ARG A 1 80 ? -1.065 -9.830 10.623 1.00 93.56 80 ARG A CA 1
ATOM 647 C C . ARG A 1 80 ? -0.327 -8.908 9.667 1.00 93.56 80 ARG A C 1
ATOM 649 O O . ARG A 1 80 ? -0.318 -7.703 9.910 1.00 93.56 80 ARG A O 1
ATOM 656 N N . PRO A 1 81 ? 0.264 -9.413 8.578 1.00 93.44 81 PRO A N 1
ATOM 657 C CA . PRO A 1 81 ? 0.853 -8.524 7.594 1.00 93.44 81 PRO A CA 1
ATOM 658 C C . PRO A 1 81 ? -0.242 -7.655 6.976 1.00 93.44 81 PRO A C 1
ATOM 660 O O . PRO A 1 81 ? -1.338 -8.142 6.710 1.00 93.44 81 PRO A O 1
ATOM 663 N N . ILE A 1 82 ? 0.058 -6.394 6.704 1.00 94.31 82 ILE A N 1
ATOM 664 C CA . ILE A 1 82 ? -0.716 -5.523 5.813 1.00 94.31 82 ILE A CA 1
ATOM 665 C C . ILE A 1 82 ? 0.254 -4.909 4.804 1.00 94.31 82 ILE A C 1
ATOM 667 O O . ILE A 1 82 ? 1.459 -4.937 5.008 1.00 94.31 82 ILE A O 1
ATOM 671 N N . SER A 1 83 ? -0.240 -4.403 3.686 1.00 93.12 83 SER A N 1
ATOM 672 C CA . SER A 1 83 ? 0.572 -3.632 2.749 1.00 93.12 83 SER A CA 1
ATOM 673 C C . SER A 1 83 ? -0.185 -2.391 2.329 1.00 93.12 83 SER A C 1
ATOM 675 O O . SER A 1 83 ? -1.387 -2.258 2.568 1.00 93.12 83 SER A O 1
ATOM 677 N N . PHE A 1 84 ? 0.519 -1.481 1.675 1.00 92.50 84 PHE A N 1
ATOM 678 C CA . PHE A 1 84 ? -0.151 -0.427 0.941 1.00 92.50 84 PHE A CA 1
ATOM 679 C C . PHE A 1 84 ? -1.075 -1.002 -0.145 1.00 92.50 84 PHE A C 1
ATOM 681 O O . PHE A 1 84 ? -0.850 -2.098 -0.660 1.00 92.50 84 PHE A O 1
ATOM 688 N N . GLY A 1 85 ? -2.111 -0.248 -0.507 1.00 93.06 85 GLY A N 1
ATOM 689 C CA . GLY A 1 85 ? -3.023 -0.600 -1.589 1.00 93.06 85 GLY A CA 1
ATOM 690 C C . GLY A 1 85 ? -3.210 0.560 -2.554 1.00 93.06 85 GLY A C 1
ATOM 691 O O . GLY A 1 85 ? -3.123 1.721 -2.170 1.00 93.06 85 GLY A O 1
ATOM 692 N N . TYR A 1 86 ? -3.457 0.244 -3.820 1.00 92.62 86 TYR A N 1
ATOM 693 C CA . TYR A 1 86 ? -3.543 1.224 -4.898 1.00 92.62 86 TYR A CA 1
ATOM 694 C C . TYR A 1 86 ? -4.980 1.339 -5.437 1.00 92.62 86 TYR A C 1
ATOM 696 O O . TYR A 1 86 ? -5.641 0.310 -5.590 1.00 92.62 86 TYR A O 1
ATOM 704 N N . PRO A 1 87 ? -5.506 2.546 -5.716 1.00 91.44 87 PRO A N 1
ATOM 705 C CA . PRO A 1 87 ? -6.855 2.709 -6.265 1.00 91.44 87 PRO A CA 1
ATOM 706 C C . PRO A 1 87 ? -7.022 1.964 -7.594 1.00 91.44 87 PRO A C 1
ATOM 708 O O . PRO A 1 87 ? -6.272 2.203 -8.545 1.00 91.44 87 PRO A O 1
ATOM 711 N N . GLU A 1 88 ? -7.986 1.048 -7.676 1.00 91.12 88 GLU A N 1
ATOM 712 C CA . GLU A 1 88 ? -8.192 0.211 -8.864 1.00 91.12 88 GLU A CA 1
ATOM 713 C C . GLU A 1 88 ? -8.567 1.056 -10.091 1.00 91.12 88 GLU A C 1
ATOM 715 O O . GLU A 1 88 ? -8.069 0.819 -11.191 1.00 91.12 88 GLU A O 1
ATOM 720 N N . GLU A 1 89 ? -9.351 2.113 -9.886 1.00 88.56 89 GLU A N 1
ATOM 721 C CA . GLU A 1 89 ? -9.755 3.087 -10.900 1.00 88.56 89 GLU A CA 1
ATOM 722 C C . GLU A 1 89 ? -8.584 3.877 -11.509 1.00 88.56 89 GLU A C 1
ATOM 724 O O . GLU A 1 89 ? -8.712 4.443 -12.595 1.00 88.56 89 GLU A O 1
ATOM 729 N N . ALA A 1 90 ? -7.431 3.923 -10.834 1.00 86.62 90 ALA A N 1
ATOM 730 C CA . ALA A 1 90 ? -6.231 4.592 -11.329 1.00 86.62 90 ALA A CA 1
ATOM 731 C C . ALA A 1 90 ? -5.323 3.654 -12.149 1.00 86.62 90 ALA A C 1
ATOM 733 O O . ALA A 1 90 ? -4.399 4.114 -12.836 1.00 86.62 90 ALA A O 1
ATOM 734 N N . MET A 1 91 ? -5.576 2.344 -12.107 1.00 92.69 91 MET A N 1
ATOM 735 C CA . MET A 1 91 ? -4.813 1.347 -12.855 1.00 92.69 91 MET A CA 1
ATOM 736 C C . MET A 1 91 ? -5.243 1.334 -14.331 1.00 92.69 91 MET A C 1
ATOM 738 O O . MET A 1 91 ? -6.427 1.468 -14.643 1.00 92.69 91 MET A O 1
ATOM 742 N N . PRO A 1 92 ? -4.318 1.150 -15.290 1.00 94.38 92 PRO A N 1
ATOM 743 C CA . PRO A 1 92 ? -4.699 0.899 -16.671 1.00 94.38 92 PRO A CA 1
ATOM 744 C C . PRO A 1 92 ? -5.349 -0.485 -16.788 1.00 94.38 92 PRO A C 1
ATOM 746 O O . PRO A 1 92 ? -5.052 -1.389 -16.009 1.00 94.38 92 PRO A 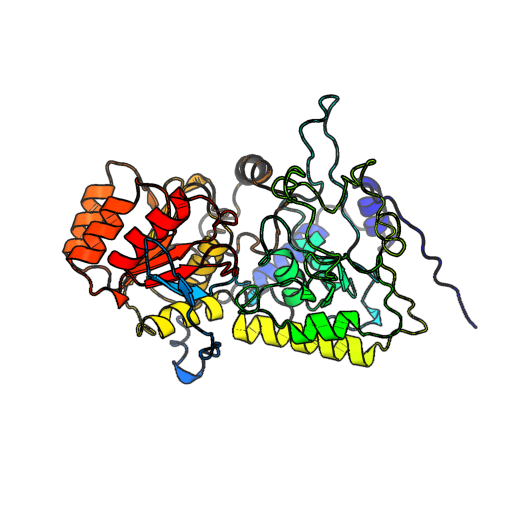O 1
ATOM 749 N N . VAL A 1 93 ? -6.196 -0.688 -17.798 1.00 96.00 93 VAL A N 1
ATOM 750 C CA . VAL A 1 93 ? -6.831 -1.996 -18.052 1.00 96.00 93 VAL A CA 1
ATOM 751 C C . VAL A 1 93 ? -5.776 -3.077 -18.319 1.00 96.00 93 VAL A C 1
ATOM 753 O O . VAL A 1 93 ? -5.866 -4.171 -17.758 1.00 96.00 93 VAL A O 1
ATOM 756 N N . ALA A 1 94 ? -4.751 -2.737 -19.105 1.00 97.62 94 ALA A N 1
ATOM 757 C CA . ALA A 1 94 ? -3.621 -3.591 -19.453 1.00 97.62 94 ALA A CA 1
ATOM 758 C C . ALA A 1 94 ? -2.309 -2.777 -19.509 1.00 97.62 94 ALA A C 1
ATOM 760 O O . ALA A 1 94 ? -2.361 -1.553 -19.673 1.00 97.62 94 ALA A O 1
ATOM 761 N N . PRO A 1 95 ? -1.134 -3.427 -19.411 1.00 97.25 95 PRO A N 1
ATOM 762 C CA . PRO A 1 95 ? 0.153 -2.765 -19.612 1.00 97.25 95 PRO A CA 1
ATOM 763 C C . PRO A 1 95 ? 0.297 -2.214 -21.036 1.00 97.25 95 PRO A C 1
ATOM 765 O O . PRO A 1 95 ? -0.239 -2.790 -21.984 1.00 97.25 95 PRO A O 1
ATOM 768 N N . LEU A 1 96 ? 1.083 -1.146 -21.211 1.00 95.88 96 LEU A N 1
ATOM 769 C CA . LEU A 1 96 ? 1.408 -0.656 -22.553 1.00 95.88 96 LEU A CA 1
ATOM 770 C C . LEU A 1 96 ? 2.269 -1.680 -23.317 1.00 95.88 96 LEU A C 1
ATOM 772 O O . LEU A 1 96 ? 3.179 -2.274 -22.719 1.00 95.88 96 LEU A O 1
ATOM 776 N N . PRO A 1 97 ? 2.029 -1.869 -24.629 1.00 97.38 97 PRO A N 1
ATOM 777 C CA . PRO A 1 97 ? 2.861 -2.734 -25.457 1.00 97.38 97 PRO A CA 1
ATOM 778 C C . PRO A 1 97 ? 4.292 -2.175 -25.581 1.00 97.38 97 PRO A C 1
ATOM 780 O O . PRO A 1 97 ? 4.475 -0.955 -25.485 1.00 97.38 97 PRO A O 1
ATOM 783 N N . PRO A 1 98 ? 5.305 -3.020 -25.863 1.00 96.38 98 PRO A N 1
ATOM 784 C CA . PRO A 1 98 ? 6.712 -2.605 -25.934 1.00 96.38 98 PRO A CA 1
ATOM 785 C C . PRO A 1 98 ? 6.964 -1.408 -26.861 1.00 96.38 98 PRO A C 1
ATOM 787 O O . PRO A 1 98 ? 7.677 -0.477 -26.498 1.00 96.38 98 PRO A O 1
ATOM 790 N N . ALA A 1 99 ? 6.291 -1.364 -28.016 1.00 95.06 99 ALA A N 1
ATOM 791 C CA . ALA A 1 99 ? 6.417 -0.280 -28.994 1.00 95.06 99 ALA A CA 1
ATOM 792 C C . ALA A 1 99 ? 5.987 1.109 -28.474 1.00 95.06 99 ALA A C 1
ATOM 794 O O . ALA A 1 99 ? 6.376 2.123 -29.049 1.00 95.06 99 ALA A O 1
ATOM 795 N N . GLN A 1 100 ? 5.185 1.170 -27.406 1.00 94.62 100 GLN A N 1
ATOM 796 C CA . GLN A 1 100 ? 4.732 2.419 -26.781 1.00 94.62 100 GLN A CA 1
ATOM 797 C C . GLN A 1 100 ? 5.559 2.806 -25.546 1.00 94.62 100 GLN A C 1
ATOM 799 O O . GLN A 1 100 ? 5.326 3.863 -24.951 1.00 94.62 100 GLN A O 1
ATOM 804 N N . ARG A 1 101 ? 6.529 1.974 -25.151 1.00 94.06 101 ARG A N 1
ATOM 805 C CA . ARG A 1 101 ? 7.444 2.269 -24.048 1.00 94.06 101 ARG A CA 1
ATOM 806 C C . ARG A 1 101 ? 8.623 3.090 -24.558 1.00 94.06 101 ARG A C 1
ATOM 808 O O . ARG A 1 101 ? 9.215 2.802 -25.594 1.00 94.06 101 ARG A O 1
ATOM 815 N N . ALA A 1 102 ? 8.944 4.145 -23.821 1.00 91.94 102 ALA A N 1
ATOM 816 C CA . ALA A 1 102 ? 9.955 5.130 -24.181 1.00 91.94 102 ALA A CA 1
ATOM 817 C C . ALA A 1 102 ? 11.293 4.912 -23.460 1.00 91.94 102 ALA A C 1
ATOM 819 O O . ALA A 1 102 ? 12.321 5.381 -23.945 1.00 91.94 102 ALA A O 1
ATOM 820 N N . TRP A 1 103 ? 11.302 4.211 -22.321 1.00 90.44 103 TRP A N 1
ATOM 821 C CA . TRP A 1 103 ? 12.497 4.082 -21.482 1.00 90.44 103 TRP A CA 1
ATOM 822 C C . TRP A 1 103 ? 12.736 2.646 -21.031 1.00 90.44 103 TRP A C 1
ATOM 824 O O . TRP A 1 103 ? 11.802 1.984 -20.591 1.00 90.44 103 TRP A O 1
ATOM 834 N N . GLY A 1 104 ? 13.991 2.186 -21.055 1.00 91.12 104 GLY A N 1
ATOM 835 C CA . GLY A 1 104 ? 14.365 0.906 -20.439 1.00 91.12 104 GLY A CA 1
ATOM 836 C C . GLY A 1 104 ? 14.091 0.908 -18.932 1.00 91.12 104 GLY A C 1
ATOM 837 O O . GLY A 1 104 ? 13.401 0.035 -18.423 1.00 91.12 104 GLY A O 1
ATOM 838 N N . PHE A 1 105 ? 14.525 1.958 -18.235 1.00 90.12 105 PHE A N 1
ATOM 839 C CA . PHE A 1 105 ? 14.216 2.183 -16.823 1.00 90.12 105 PHE A CA 1
ATOM 840 C C . PHE A 1 105 ? 13.506 3.517 -16.618 1.00 90.12 105 PHE A C 1
ATOM 842 O O . PHE A 1 105 ? 13.765 4.483 -17.338 1.00 90.12 105 PHE A O 1
ATOM 849 N N . PHE A 1 106 ? 12.640 3.587 -15.608 1.00 87.69 106 PHE A N 1
ATOM 850 C CA . PHE A 1 106 ? 12.067 4.841 -15.137 1.00 87.69 106 PHE A CA 1
ATOM 851 C C . PHE A 1 106 ? 13.187 5.835 -14.827 1.00 87.69 106 PHE A C 1
ATOM 853 O O . PHE A 1 106 ? 14.096 5.512 -14.053 1.00 87.69 106 PHE A O 1
ATOM 860 N N . PRO A 1 107 ? 13.175 7.022 -15.456 1.00 79.12 107 PRO A N 1
ATOM 861 C CA . PRO A 1 107 ? 14.298 7.936 -15.366 1.00 79.12 107 PRO A CA 1
ATOM 862 C C . PRO A 1 107 ? 14.463 8.418 -13.926 1.00 79.12 107 PRO A C 1
ATOM 864 O O . PRO A 1 107 ? 13.496 8.767 -13.251 1.00 79.12 107 PRO A O 1
ATOM 867 N N . ILE A 1 108 ? 15.709 8.462 -13.450 1.00 70.69 108 ILE A N 1
ATOM 868 C CA . ILE A 1 108 ? 16.006 8.964 -12.109 1.00 70.69 108 ILE A CA 1
ATOM 869 C C . ILE A 1 108 ? 15.752 10.465 -12.088 1.00 70.69 108 ILE A C 1
ATOM 871 O O . ILE A 1 108 ? 16.500 11.269 -12.651 1.00 70.69 108 ILE A O 1
ATOM 875 N N . ILE A 1 109 ? 14.700 10.841 -11.381 1.00 67.44 109 ILE A N 1
ATOM 876 C CA . ILE A 1 109 ? 14.317 12.226 -11.208 1.00 67.44 109 ILE A CA 1
ATOM 877 C C . ILE A 1 109 ? 15.126 12.803 -10.040 1.00 67.44 109 ILE A C 1
ATOM 879 O O . ILE A 1 109 ? 14.840 12.544 -8.870 1.00 67.44 109 ILE A O 1
ATOM 883 N N . ARG A 1 110 ? 16.187 13.553 -10.358 1.00 55.31 110 ARG A N 1
ATOM 884 C CA . ARG A 1 110 ? 17.087 14.112 -9.338 1.00 55.31 110 ARG A CA 1
ATOM 885 C C . ARG A 1 110 ? 16.388 15.220 -8.540 1.00 55.31 110 ARG A C 1
ATOM 887 O O . ARG A 1 110 ? 15.822 16.115 -9.165 1.00 55.31 110 ARG A O 1
ATOM 894 N N . PRO A 1 111 ? 16.480 15.226 -7.196 1.00 56.22 111 PRO A N 1
ATOM 895 C CA . PRO A 1 111 ? 16.067 16.381 -6.410 1.00 56.22 111 PRO A CA 1
ATOM 896 C C . PRO A 1 111 ? 16.859 17.629 -6.826 1.00 56.22 111 PRO A C 1
ATOM 898 O O . PRO A 1 111 ? 18.079 17.557 -7.005 1.00 56.22 111 PRO A O 1
ATOM 901 N N . TYR A 1 112 ? 16.181 18.768 -6.979 1.00 53.16 112 TYR A N 1
ATOM 902 C CA . TYR A 1 112 ? 16.852 20.059 -7.102 1.00 53.16 112 TYR A CA 1
ATOM 903 C C . TYR A 1 112 ? 17.320 20.504 -5.710 1.00 53.16 112 TYR A C 1
ATOM 905 O O . TYR A 1 112 ? 16.596 20.397 -4.719 1.00 53.16 112 TYR A O 1
ATOM 913 N N . VAL A 1 113 ? 18.553 21.001 -5.625 1.00 55.44 113 VAL A N 1
ATOM 914 C CA . VAL A 1 113 ? 19.049 21.679 -4.422 1.00 55.44 113 VAL A CA 1
ATOM 915 C C . VAL A 1 113 ? 18.588 23.128 -4.519 1.00 55.44 113 VAL A C 1
ATOM 917 O O . VAL A 1 113 ? 19.043 23.853 -5.404 1.00 55.44 113 VAL A O 1
ATOM 920 N N . VAL A 1 114 ? 17.654 23.538 -3.660 1.00 45.47 114 VAL A N 1
ATOM 921 C CA . VAL A 1 114 ? 17.145 24.915 -3.647 1.00 45.47 114 VAL A CA 1
ATOM 922 C C . VAL A 1 114 ? 17.923 25.725 -2.611 1.00 45.47 114 VAL A C 1
ATOM 924 O O . VAL A 1 114 ? 17.786 25.521 -1.408 1.00 45.47 114 VAL A O 1
ATOM 927 N N . GLY A 1 115 ? 18.745 26.661 -3.094 1.00 52.31 115 GLY A N 1
ATOM 928 C CA . GLY A 1 115 ? 19.533 27.588 -2.274 1.00 52.31 115 GLY A CA 1
ATOM 929 C C . GLY A 1 115 ? 20.939 27.098 -1.891 1.00 52.31 115 GLY A C 1
ATOM 930 O O . GLY A 1 115 ? 21.310 25.946 -2.097 1.00 52.31 115 GLY A O 1
ATOM 931 N N . SER A 1 116 ? 21.744 28.004 -1.321 1.00 47.47 116 SER A N 1
ATOM 932 C CA . SER A 1 116 ? 23.126 27.744 -0.869 1.00 47.47 116 SER A CA 1
ATOM 933 C C . SER A 1 116 ? 23.215 26.895 0.407 1.00 47.47 116 SER A C 1
ATOM 935 O O . SER A 1 116 ? 24.292 26.416 0.765 1.00 47.47 116 SER A O 1
ATOM 937 N N . ARG A 1 117 ? 22.091 26.667 1.098 1.00 49.47 117 ARG A N 1
ATOM 938 C CA . ARG A 1 117 ? 22.029 25.779 2.261 1.00 49.47 117 ARG A CA 1
ATOM 939 C C . ARG A 1 117 ? 21.772 24.355 1.777 1.00 49.47 117 ARG A C 1
ATOM 941 O O . ARG A 1 117 ? 20.647 23.988 1.460 1.00 49.47 117 ARG A O 1
ATOM 948 N N . ARG A 1 118 ? 22.839 23.549 1.764 1.00 51.88 118 ARG A N 1
ATOM 949 C CA . ARG A 1 118 ? 22.903 22.115 1.403 1.00 51.88 118 ARG A CA 1
ATOM 950 C C . ARG A 1 118 ? 21.870 21.188 2.078 1.00 51.88 118 ARG A C 1
ATOM 952 O O . ARG A 1 118 ? 21.886 19.992 1.807 1.00 51.88 118 ARG A O 1
ATOM 959 N N . THR A 1 119 ? 21.001 21.686 2.952 1.00 51.78 119 THR A N 1
ATOM 960 C CA . THR A 1 119 ? 20.165 20.870 3.838 1.00 51.78 119 THR A CA 1
ATOM 961 C C . THR A 1 119 ? 18.761 20.578 3.306 1.00 51.78 119 THR A C 1
ATOM 963 O O . THR A 1 119 ? 18.149 19.629 3.783 1.00 51.78 119 THR A O 1
ATOM 966 N N . ARG A 1 120 ? 18.243 21.305 2.299 1.00 47.97 120 ARG A N 1
ATOM 967 C CA . ARG A 1 120 ? 16.907 21.030 1.728 1.00 47.97 120 ARG A CA 1
ATOM 968 C C . ARG A 1 120 ? 17.001 20.554 0.276 1.00 47.97 120 ARG A C 1
ATOM 970 O O . ARG A 1 120 ? 17.238 21.329 -0.647 1.00 47.97 120 ARG A O 1
ATOM 977 N N . ARG A 1 121 ? 16.838 19.243 0.081 1.00 52.59 121 ARG A N 1
ATOM 978 C CA . ARG A 1 121 ? 16.655 18.623 -1.239 1.00 52.59 121 ARG A CA 1
ATOM 979 C C . ARG A 1 121 ? 15.171 18.672 -1.582 1.00 52.59 121 ARG A C 1
ATOM 981 O O . ARG A 1 121 ? 14.376 18.043 -0.893 1.00 52.59 121 ARG A O 1
ATOM 988 N N . GLU A 1 122 ? 14.803 19.393 -2.632 1.00 53.84 122 GLU A N 1
ATOM 989 C CA . GLU A 1 122 ? 13.428 19.409 -3.131 1.00 53.84 122 GLU A CA 1
ATOM 990 C C . GLU A 1 122 ? 13.284 18.379 -4.243 1.00 53.84 122 GLU A C 1
ATOM 992 O O . GLU A 1 122 ? 14.060 18.377 -5.200 1.00 53.84 122 GLU A O 1
ATOM 997 N N . TYR A 1 123 ? 12.297 17.491 -4.141 1.00 55.41 123 TYR A N 1
ATOM 998 C CA . TYR A 1 123 ? 11.935 16.653 -5.280 1.00 55.41 123 TYR A CA 1
ATOM 999 C C . TYR A 1 123 ? 11.317 17.539 -6.367 1.00 55.41 123 TYR A C 1
ATOM 1001 O O . TYR A 1 123 ? 10.521 18.423 -6.057 1.00 55.41 123 TYR A O 1
ATOM 1009 N N . PRO A 1 124 ? 11.695 17.354 -7.641 1.00 56.72 124 PRO A N 1
ATOM 1010 C CA . PRO A 1 124 ? 11.272 18.258 -8.701 1.00 56.72 124 PRO A CA 1
ATOM 1011 C C . PRO A 1 124 ? 9.854 17.961 -9.190 1.00 56.72 124 PRO A C 1
ATOM 1013 O O . PRO A 1 124 ? 9.250 18.828 -9.818 1.00 56.72 124 PRO A O 1
ATOM 1016 N N . LEU A 1 125 ? 9.343 16.754 -8.920 1.00 59.66 125 LEU A N 1
ATOM 1017 C CA . LEU A 1 125 ? 7.942 16.421 -9.123 1.00 59.66 125 LEU A CA 1
ATOM 1018 C C . LEU A 1 125 ? 7.158 16.853 -7.895 1.00 59.66 125 LEU A C 1
ATOM 1020 O O . LEU A 1 125 ? 7.446 16.415 -6.782 1.00 59.66 125 LEU A O 1
ATOM 1024 N N . ALA A 1 126 ? 6.165 17.697 -8.129 1.00 61.12 126 ALA A N 1
ATOM 1025 C CA . ALA A 1 126 ? 5.117 17.966 -7.169 1.00 61.12 126 ALA A CA 1
ATOM 1026 C C . ALA A 1 126 ? 3.908 17.069 -7.464 1.00 61.12 126 ALA A C 1
ATOM 1028 O O . ALA A 1 126 ? 3.810 16.439 -8.511 1.00 61.12 126 ALA A O 1
ATOM 1029 N N . GLU A 1 127 ? 2.934 17.087 -6.570 1.00 60.62 127 GLU A N 1
ATOM 1030 C CA . GLU A 1 127 ? 1.644 16.410 -6.723 1.00 60.62 127 GLU A CA 1
ATOM 1031 C C . GLU A 1 127 ? 0.934 16.698 -8.060 1.00 60.62 127 GLU A C 1
ATOM 1033 O O . GLU A 1 127 ? 0.406 15.797 -8.697 1.00 60.62 127 GLU A O 1
ATOM 1038 N N . ARG A 1 128 ? 1.002 17.936 -8.573 1.00 58.16 128 ARG A N 1
ATOM 1039 C CA . ARG A 1 128 ? 0.458 18.286 -9.907 1.00 58.16 128 ARG A CA 1
ATOM 1040 C C . ARG A 1 128 ? 1.114 17.524 -11.064 1.00 58.16 128 ARG A C 1
ATOM 1042 O O . ARG A 1 128 ? 0.591 17.518 -12.176 1.00 58.16 128 ARG A O 1
ATOM 1049 N N . ASP A 1 129 ? 2.294 16.972 -10.815 1.00 70.00 129 ASP A N 1
ATOM 1050 C CA . ASP A 1 129 ? 3.065 16.194 -11.764 1.00 70.00 129 ASP A CA 1
ATOM 1051 C C . ASP A 1 129 ? 2.805 14.688 -11.567 1.00 70.00 129 ASP A C 1
ATOM 1053 O O . ASP A 1 129 ? 3.440 13.889 -12.249 1.00 70.00 129 ASP A O 1
ATOM 1057 N N . GLU A 1 130 ? 1.849 14.286 -10.708 1.00 75.25 130 GLU A N 1
ATOM 1058 C CA . GLU A 1 130 ? 1.408 12.891 -10.554 1.00 75.25 130 GLU A CA 1
ATOM 1059 C C . GLU A 1 130 ? 1.105 12.275 -11.906 1.00 75.25 130 GLU A C 1
ATOM 1061 O O . GLU A 1 130 ? 1.661 11.238 -12.253 1.00 75.25 130 GLU A O 1
ATOM 1066 N N . PHE A 1 131 ? 0.239 12.927 -12.683 1.00 78.94 131 PHE A N 1
ATOM 1067 C CA . PHE A 1 131 ? -0.138 12.436 -13.997 1.00 78.94 131 PHE A CA 1
ATOM 1068 C C . PHE A 1 131 ? 1.102 12.196 -14.864 1.00 78.94 131 PHE A C 1
ATOM 1070 O O . PHE A 1 131 ? 1.216 11.158 -15.507 1.00 78.94 131 PHE A O 1
ATOM 1077 N N . ILE A 1 132 ? 2.063 13.124 -14.838 1.00 78.81 132 ILE A N 1
ATOM 1078 C CA . ILE A 1 132 ? 3.313 13.008 -15.594 1.00 78.81 132 ILE A CA 1
ATOM 1079 C C . ILE A 1 132 ? 4.122 11.810 -15.090 1.00 78.81 132 ILE A C 1
ATOM 1081 O O . ILE A 1 132 ? 4.541 10.985 -15.896 1.00 78.81 132 ILE A O 1
ATOM 1085 N N . ALA A 1 133 ? 4.296 11.671 -13.777 1.00 82.62 133 ALA A N 1
ATOM 1086 C CA . ALA A 1 133 ? 5.010 10.555 -13.170 1.00 82.62 133 ALA A CA 1
ATOM 1087 C C . ALA A 1 133 ? 4.360 9.206 -13.512 1.00 82.62 133 ALA A C 1
ATOM 1089 O O . ALA A 1 133 ? 5.055 8.267 -13.887 1.00 82.62 133 ALA A O 1
ATOM 1090 N N . GLN A 1 134 ? 3.030 9.132 -13.469 1.00 85.12 134 GLN A N 1
ATOM 1091 C CA . GLN A 1 134 ? 2.247 7.960 -13.852 1.00 85.12 134 GLN A CA 1
ATOM 1092 C C . GLN A 1 134 ? 2.428 7.618 -15.332 1.00 85.12 134 GLN A C 1
ATOM 1094 O O . GLN A 1 134 ? 2.673 6.462 -15.675 1.00 85.12 134 GLN A O 1
ATOM 1099 N N . GLN A 1 135 ? 2.388 8.608 -16.229 1.00 86.44 135 GLN A N 1
ATOM 1100 C CA . GLN A 1 135 ? 2.689 8.376 -17.645 1.00 86.44 135 GLN A CA 1
ATOM 1101 C C . GLN A 1 135 ? 4.136 7.925 -17.858 1.00 86.44 135 GLN A C 1
ATOM 1103 O O . GLN A 1 135 ? 4.395 7.079 -18.715 1.00 86.44 135 GLN A O 1
ATOM 1108 N N . MET A 1 136 ? 5.076 8.458 -17.076 1.00 87.50 136 MET A N 1
ATOM 1109 C CA . MET A 1 136 ? 6.474 8.047 -17.127 1.00 87.50 136 MET A CA 1
ATOM 1110 C C . MET A 1 136 ? 6.641 6.594 -16.687 1.00 87.50 136 MET A C 1
ATOM 1112 O O . MET A 1 136 ? 7.247 5.820 -17.420 1.00 87.50 136 MET A O 1
ATOM 1116 N N . LEU A 1 137 ? 6.026 6.201 -15.566 1.00 92.19 137 LEU A N 1
ATOM 1117 C CA . LEU A 1 137 ? 5.991 4.816 -15.094 1.00 92.19 137 LEU A CA 1
ATOM 1118 C C . LEU A 1 137 ? 5.430 3.881 -16.167 1.00 92.19 137 LEU A C 1
ATOM 1120 O O . LEU A 1 137 ? 6.107 2.927 -16.541 1.00 92.19 137 LEU A O 1
ATOM 1124 N N . ARG A 1 138 ? 4.250 4.191 -16.722 1.00 94.00 138 ARG A N 1
ATOM 1125 C CA . ARG A 1 138 ? 3.574 3.379 -17.757 1.00 94.00 138 ARG A CA 1
ATOM 1126 C C . ARG A 1 138 ? 4.426 3.168 -19.010 1.00 94.00 138 ARG A C 1
ATOM 1128 O O . ARG A 1 138 ? 4.330 2.135 -19.665 1.00 94.00 138 ARG A O 1
ATOM 1135 N N . ARG A 1 139 ? 5.244 4.158 -19.366 1.00 95.06 139 ARG A N 1
ATOM 1136 C CA . ARG A 1 139 ? 6.104 4.142 -20.558 1.00 95.06 139 ARG A CA 1
ATOM 1137 C C . ARG A 1 139 ? 7.520 3.625 -20.283 1.00 95.06 139 ARG A C 1
ATOM 1139 O O . ARG A 1 139 ? 8.331 3.607 -21.206 1.00 95.06 139 ARG A O 1
ATOM 1146 N N . SER A 1 140 ? 7.849 3.210 -19.066 1.00 95.25 140 SER A N 1
ATOM 1147 C CA . SER A 1 140 ? 9.132 2.572 -18.749 1.00 95.25 140 SER A CA 1
ATOM 1148 C C . SER A 1 140 ? 9.000 1.054 -18.755 1.00 95.25 140 SER A C 1
ATOM 1150 O O . SER A 1 140 ? 7.966 0.551 -18.342 1.00 95.25 140 SER A O 1
ATOM 1152 N N . PHE A 1 141 ? 10.008 0.298 -19.197 1.00 97.25 141 PHE A N 1
ATOM 1153 C CA . PHE A 1 141 ? 9.992 -1.165 -19.055 1.00 97.25 141 PHE A CA 1
ATOM 1154 C C . PHE A 1 141 ? 10.154 -1.563 -17.582 1.00 97.25 141 PHE A C 1
ATOM 1156 O O . PHE A 1 141 ? 9.335 -2.296 -17.027 1.00 97.25 141 PHE A O 1
ATOM 1163 N N . PHE A 1 142 ? 11.162 -1.011 -16.919 1.00 95.94 142 PHE A N 1
ATOM 1164 C CA . PHE A 1 142 ? 11.463 -1.319 -15.529 1.00 95.94 142 PHE A CA 1
ATOM 1165 C C . PHE A 1 142 ? 11.424 -0.075 -14.650 1.00 95.94 142 PHE A C 1
ATOM 1167 O O . PHE A 1 142 ? 11.640 1.046 -15.112 1.00 95.94 142 PHE A O 1
ATOM 1174 N N . VAL A 1 143 ? 11.197 -0.264 -13.354 1.00 92.12 143 VAL A N 1
ATOM 1175 C CA . VAL A 1 143 ? 11.396 0.776 -12.336 1.00 92.12 143 VAL A CA 1
ATOM 1176 C C . VAL A 1 143 ? 12.418 0.260 -11.351 1.00 92.12 143 VAL A C 1
ATOM 1178 O O . VAL A 1 143 ? 12.141 -0.679 -10.609 1.00 92.12 143 VAL A O 1
ATOM 1181 N N . PHE A 1 144 ? 13.597 0.878 -11.332 1.00 87.94 144 PHE A N 1
ATOM 1182 C CA . PHE A 1 144 ? 14.584 0.549 -10.316 1.00 87.94 144 PHE A CA 1
ATOM 1183 C C . PHE A 1 144 ? 14.052 0.946 -8.939 1.00 87.94 144 PHE A C 1
ATOM 1185 O O . PHE A 1 144 ? 13.586 2.072 -8.725 1.00 87.94 144 PHE A O 1
ATOM 1192 N N . THR A 1 145 ? 14.124 0.014 -8.000 1.00 88.56 145 THR A N 1
ATOM 1193 C CA . THR A 1 145 ? 13.600 0.198 -6.657 1.00 88.56 145 THR A CA 1
ATOM 1194 C C . THR A 1 145 ? 14.379 -0.652 -5.655 1.00 88.56 145 THR A C 1
ATOM 1196 O O . THR A 1 145 ? 15.144 -1.521 -6.060 1.00 88.56 145 THR A O 1
ATOM 1199 N N . HIS A 1 146 ? 14.256 -0.346 -4.367 1.00 86.44 146 HIS A N 1
ATOM 1200 C CA . HIS A 1 146 ? 14.969 -1.031 -3.285 1.00 86.44 146 HIS A CA 1
ATOM 1201 C C . HIS A 1 146 ? 14.297 -0.759 -1.938 1.00 86.44 146 HIS A C 1
ATOM 1203 O O . HIS A 1 146 ? 13.409 0.102 -1.868 1.00 86.44 146 HIS A O 1
ATOM 1209 N N . ARG A 1 147 ? 14.783 -1.397 -0.870 1.00 83.50 147 ARG A N 1
ATOM 1210 C CA . ARG A 1 147 ? 14.432 -1.050 0.512 1.00 83.50 147 ARG A CA 1
ATOM 1211 C C . ARG A 1 147 ? 14.764 0.418 0.807 1.00 83.50 147 ARG A C 1
ATOM 1213 O O . ARG A 1 147 ? 15.908 0.850 0.652 1.00 83.50 147 ARG A O 1
ATOM 1220 N N . ARG A 1 148 ? 13.780 1.208 1.251 1.00 78.38 148 ARG A N 1
ATOM 1221 C CA . ARG A 1 148 ? 13.950 2.636 1.580 1.00 78.38 148 ARG A CA 1
ATOM 1222 C C . ARG A 1 148 ? 13.146 3.002 2.823 1.00 78.38 148 ARG A C 1
ATOM 1224 O O . ARG A 1 148 ? 11.956 3.270 2.716 1.00 78.38 148 ARG A O 1
ATOM 1231 N N . GLY A 1 149 ? 13.810 3.077 3.975 1.00 73.75 149 GLY A N 1
ATOM 1232 C CA . GLY A 1 149 ? 13.134 3.200 5.276 1.00 73.75 149 GLY A CA 1
ATOM 1233 C C . GLY A 1 149 ? 12.591 1.844 5.720 1.00 73.75 149 GLY A C 1
ATOM 1234 O O . GLY A 1 149 ? 13.026 1.330 6.742 1.00 73.75 149 GLY A O 1
ATOM 1235 N N . GLY A 1 150 ? 11.807 1.218 4.848 1.00 84.44 150 GLY A N 1
ATOM 1236 C CA . GLY A 1 150 ? 11.304 -0.141 4.972 1.00 84.44 150 GLY A CA 1
ATOM 1237 C C . GLY A 1 150 ? 11.319 -0.912 3.644 1.00 84.44 150 GLY A C 1
ATOM 1238 O O . GLY A 1 150 ? 11.789 -0.392 2.618 1.00 84.44 150 GLY A O 1
ATOM 1239 N N . TRP A 1 151 ? 10.869 -2.168 3.664 1.00 89.19 151 TRP A N 1
ATOM 1240 C CA . TRP A 1 151 ? 10.728 -3.013 2.468 1.00 89.19 151 TRP A CA 1
ATOM 1241 C C . TRP A 1 151 ? 9.491 -2.674 1.652 1.00 89.19 151 TRP A C 1
ATOM 1243 O O . TRP A 1 151 ? 9.556 -2.717 0.430 1.00 89.19 151 TRP A O 1
ATOM 1253 N N . ASP A 1 152 ? 8.372 -2.354 2.297 1.00 88.88 152 ASP A N 1
ATOM 1254 C CA . ASP A 1 152 ? 7.108 -2.092 1.614 1.00 88.88 152 ASP A CA 1
ATOM 1255 C C . ASP A 1 152 ? 7.071 -0.639 1.145 1.00 88.88 152 ASP A C 1
ATOM 1257 O O . ASP A 1 152 ? 6.411 0.204 1.738 1.00 88.88 152 ASP A O 1
ATOM 1261 N N . CYS A 1 153 ? 7.845 -0.299 0.112 1.00 86.38 153 CYS A N 1
ATOM 1262 C CA . CYS A 1 153 ? 7.842 1.050 -0.438 1.00 86.38 153 CYS A CA 1
ATOM 1263 C C . CYS A 1 153 ? 6.741 1.223 -1.489 1.00 86.38 153 CYS A C 1
ATOM 1265 O O . CYS A 1 153 ? 6.642 0.468 -2.458 1.00 86.38 153 CYS A O 1
ATOM 1267 N N . TRP A 1 154 ? 6.021 2.340 -1.399 1.00 85.75 154 TRP A N 1
ATOM 1268 C CA . TRP A 1 154 ? 4.987 2.729 -2.357 1.00 85.75 154 TRP A CA 1
ATOM 1269 C C . TRP A 1 154 ? 5.446 2.719 -3.832 1.00 85.75 154 TRP A C 1
ATOM 1271 O O . TRP A 1 154 ? 4.659 2.439 -4.731 1.00 85.75 154 TRP A O 1
ATOM 1281 N N . ARG A 1 155 ? 6.739 2.944 -4.115 1.00 87.31 155 ARG A N 1
ATOM 1282 C CA . ARG A 1 155 ? 7.274 2.900 -5.490 1.00 87.31 155 ARG A CA 1
ATOM 1283 C C . ARG A 1 155 ? 7.130 1.526 -6.150 1.00 87.31 155 ARG A C 1
ATOM 1285 O O . ARG A 1 155 ? 6.976 1.458 -7.369 1.00 87.31 155 ARG A O 1
ATOM 1292 N N . HIS A 1 156 ? 7.238 0.442 -5.381 1.00 92.81 156 HIS A N 1
ATOM 1293 C CA . HIS A 1 156 ? 7.058 -0.917 -5.898 1.00 92.81 156 HIS A CA 1
ATOM 1294 C C . HIS A 1 156 ? 5.631 -1.078 -6.430 1.00 92.81 156 HIS A C 1
ATOM 1296 O O . HIS A 1 156 ? 5.419 -1.540 -7.552 1.00 92.81 1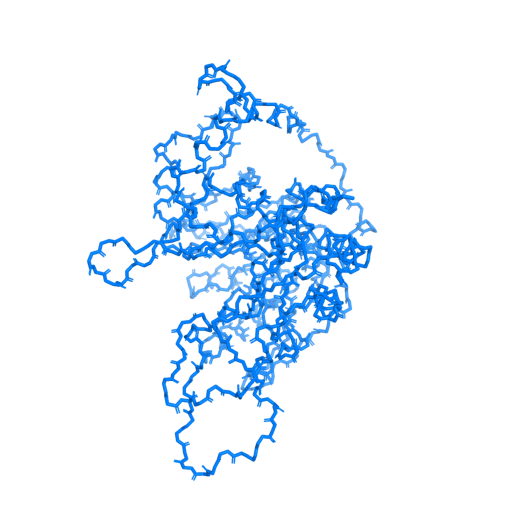56 HIS A O 1
ATOM 1302 N N . LEU A 1 157 ? 4.671 -0.610 -5.633 1.00 93.88 157 LEU A N 1
ATOM 1303 C CA . LEU A 1 157 ? 3.253 -0.652 -5.935 1.00 93.88 157 LEU A CA 1
ATOM 1304 C C . LEU A 1 157 ? 2.888 0.263 -7.109 1.00 93.88 157 LEU A C 1
ATOM 1306 O O . LEU A 1 157 ? 2.195 -0.184 -8.016 1.00 93.88 157 LEU A O 1
ATOM 1310 N N . GLU A 1 158 ? 3.413 1.491 -7.168 1.00 92.38 158 GLU A N 1
ATOM 1311 C CA . GLU A 1 158 ? 3.197 2.401 -8.307 1.00 92.38 158 GLU A CA 1
ATOM 1312 C C . GLU A 1 158 ? 3.661 1.805 -9.635 1.00 92.38 158 GLU A C 1
ATOM 1314 O O . GLU A 1 158 ? 2.974 1.933 -10.646 1.00 92.38 158 GLU A O 1
ATOM 1319 N N . ALA A 1 159 ? 4.823 1.148 -9.643 1.00 94.88 159 ALA A N 1
ATOM 1320 C CA . ALA A 1 159 ? 5.339 0.500 -10.839 1.00 94.88 159 ALA A CA 1
ATOM 1321 C C . ALA A 1 159 ? 4.393 -0.613 -11.313 1.00 94.88 159 ALA A C 1
ATOM 1323 O O . ALA A 1 159 ? 3.956 -0.592 -12.465 1.00 94.88 159 ALA A O 1
ATOM 1324 N N . LEU A 1 160 ? 4.019 -1.530 -10.414 1.00 97.25 160 LEU A N 1
ATOM 1325 C CA . LEU A 1 160 ? 3.107 -2.632 -10.728 1.00 97.25 160 LEU A CA 1
ATOM 1326 C C . LEU A 1 160 ? 1.728 -2.122 -11.172 1.00 97.25 160 LEU A C 1
ATOM 1328 O O . LEU A 1 160 ? 1.206 -2.567 -12.195 1.00 97.25 160 LEU A O 1
ATOM 1332 N N . ALA A 1 161 ? 1.169 -1.141 -10.458 1.00 95.88 161 ALA A N 1
ATOM 1333 C CA . ALA A 1 161 ? -0.116 -0.519 -10.768 1.00 95.88 161 ALA A CA 1
ATOM 1334 C C . ALA A 1 161 ? -0.103 0.257 -12.095 1.00 95.88 161 ALA A C 1
ATOM 1336 O O . ALA A 1 161 ? -1.141 0.397 -12.735 1.00 95.88 161 ALA A O 1
ATOM 1337 N N . ALA A 1 162 ? 1.059 0.731 -12.549 1.00 95.88 162 ALA A N 1
ATOM 1338 C CA . ALA A 1 162 ? 1.238 1.334 -13.866 1.00 95.88 162 ALA A CA 1
ATOM 1339 C C . ALA A 1 162 ? 1.411 0.298 -14.998 1.00 95.88 162 ALA A C 1
ATOM 1341 O O . ALA A 1 162 ? 1.507 0.680 -16.165 1.00 95.88 162 ALA A O 1
ATOM 1342 N N . GLY A 1 163 ? 1.448 -1.005 -14.695 1.00 97.38 163 GLY A N 1
ATOM 1343 C CA . GLY A 1 163 ? 1.762 -2.047 -15.676 1.00 97.38 163 GLY A CA 1
ATOM 1344 C C . GLY A 1 163 ? 3.244 -2.071 -16.054 1.00 97.38 163 GLY A C 1
ATOM 1345 O O . GLY A 1 163 ? 3.592 -2.333 -17.207 1.00 97.38 163 GLY A O 1
ATOM 1346 N N . THR A 1 164 ? 4.116 -1.764 -15.100 1.00 97.19 164 THR A N 1
ATOM 1347 C CA . THR A 1 164 ? 5.573 -1.735 -15.245 1.00 97.19 164 THR A CA 1
ATOM 1348 C C . THR A 1 164 ? 6.201 -2.666 -14.212 1.00 97.19 164 THR A C 1
ATOM 1350 O O . THR A 1 164 ? 5.649 -2.880 -13.137 1.00 97.19 164 THR A O 1
ATOM 1353 N N . VAL A 1 165 ? 7.346 -3.268 -14.537 1.00 97.62 165 VAL A N 1
ATOM 1354 C CA . VAL A 1 165 ? 7.951 -4.301 -13.687 1.00 97.62 165 VAL A CA 1
ATOM 1355 C C . VAL A 1 165 ? 8.954 -3.654 -12.721 1.00 97.62 165 VAL A C 1
ATOM 1357 O O . VAL A 1 165 ? 9.919 -3.031 -13.180 1.00 97.62 165 VAL A O 1
ATOM 1360 N N . PRO A 1 166 ? 8.766 -3.754 -11.391 1.00 95.69 166 PRO A N 1
ATOM 1361 C CA . PRO A 1 166 ? 9.778 -3.319 -10.440 1.00 95.69 166 PRO A CA 1
ATOM 1362 C C . PRO A 1 166 ? 11.040 -4.163 -10.597 1.00 95.69 166 PRO A C 1
ATOM 1364 O O . PRO A 1 166 ? 10.981 -5.386 -10.697 1.00 95.69 166 PRO A O 1
ATOM 1367 N N . TYR A 1 167 ? 12.188 -3.501 -10.582 1.00 93.38 167 TYR A N 1
ATOM 1368 C CA . TYR A 1 167 ? 13.493 -4.136 -10.605 1.00 93.38 167 TYR A CA 1
ATOM 1369 C C . TYR A 1 167 ? 14.187 -3.856 -9.276 1.00 93.38 167 TYR A C 1
ATOM 1371 O O . TYR A 1 167 ? 14.598 -2.720 -9.019 1.00 93.38 167 TYR A O 1
ATOM 1379 N N . MET A 1 168 ? 14.263 -4.883 -8.428 1.00 91.44 168 MET A N 1
ATOM 1380 C CA . MET A 1 168 ? 14.650 -4.774 -7.020 1.00 91.44 168 MET A CA 1
ATOM 1381 C C . MET A 1 168 ? 15.826 -5.710 -6.699 1.00 91.44 168 MET A C 1
ATOM 1383 O O . MET A 1 168 ? 15.609 -6.862 -6.328 1.00 91.44 168 MET A O 1
ATOM 1387 N N . PRO A 1 169 ? 17.085 -5.269 -6.885 1.00 87.38 169 PRO A N 1
ATOM 1388 C CA . PRO A 1 169 ? 18.257 -6.147 -6.760 1.00 87.38 169 PRO A CA 1
ATOM 1389 C C . PRO A 1 169 ? 18.492 -6.717 -5.358 1.00 87.38 169 PRO A C 1
ATOM 1391 O O . PRO A 1 169 ? 19.191 -7.715 -5.208 1.00 87.38 169 PRO A O 1
ATOM 1394 N N . ASP A 1 170 ? 17.953 -6.062 -4.336 1.00 86.56 170 ASP A N 1
ATOM 1395 C CA . ASP A 1 170 ? 18.041 -6.425 -2.924 1.00 86.56 170 ASP A CA 1
ATOM 1396 C C . ASP A 1 170 ? 16.865 -7.296 -2.452 1.00 86.56 170 ASP A C 1
ATOM 1398 O O . ASP A 1 170 ? 16.813 -7.650 -1.278 1.00 86.56 170 ASP A O 1
ATOM 1402 N N . LEU A 1 171 ? 15.956 -7.705 -3.348 1.00 90.31 171 LEU A N 1
ATOM 1403 C CA . LEU A 1 171 ? 14.769 -8.490 -2.995 1.00 90.31 171 LEU A CA 1
ATOM 1404 C C . LEU A 1 171 ? 15.099 -9.802 -2.269 1.00 90.31 171 LEU A C 1
ATOM 1406 O O . LEU A 1 171 ? 14.369 -10.194 -1.368 1.00 90.31 171 LEU A O 1
ATOM 1410 N N . ALA A 1 172 ? 16.218 -10.453 -2.598 1.00 88.88 172 ALA A N 1
ATOM 1411 C CA . ALA A 1 172 ? 16.638 -11.691 -1.932 1.00 88.88 172 ALA A CA 1
ATOM 1412 C C . ALA A 1 172 ? 17.007 -11.500 -0.445 1.00 88.88 172 ALA A C 1
ATOM 1414 O O . ALA A 1 172 ? 17.165 -12.477 0.279 1.00 88.88 172 ALA A O 1
ATOM 1415 N N . GLN A 1 173 ? 17.184 -10.254 0.005 1.00 87.06 173 GLN A N 1
ATOM 1416 C CA . GLN A 1 173 ? 17.421 -9.906 1.408 1.00 87.06 173 GLN A CA 1
ATOM 1417 C C . GLN A 1 173 ? 16.117 -9.557 2.144 1.00 87.06 173 GLN A C 1
ATOM 1419 O O . GLN A 1 173 ? 16.144 -9.325 3.352 1.00 87.06 173 GLN A O 1
ATOM 1424 N N . CYS A 1 174 ? 14.994 -9.480 1.422 1.00 87.25 174 CYS A N 1
ATOM 1425 C CA . CYS A 1 174 ? 13.685 -9.208 1.991 1.00 87.25 174 CYS A CA 1
ATOM 1426 C C . CYS A 1 174 ? 13.215 -10.408 2.806 1.00 87.25 174 CYS A C 1
ATOM 1428 O O . CYS A 1 174 ? 13.172 -11.534 2.309 1.00 87.25 174 CYS A O 1
ATOM 1430 N N . ASP A 1 175 ? 12.786 -10.141 4.035 1.00 85.88 175 ASP A N 1
ATOM 1431 C CA . ASP A 1 175 ? 12.145 -11.140 4.879 1.00 85.88 175 ASP A CA 1
ATOM 1432 C C . ASP A 1 175 ? 10.935 -11.769 4.162 1.00 85.88 175 ASP A C 1
ATOM 1434 O O . ASP A 1 175 ? 10.238 -11.118 3.369 1.00 85.88 175 ASP A O 1
ATOM 1438 N N . ARG A 1 176 ? 10.656 -13.045 4.445 1.00 83.81 176 ARG A N 1
ATOM 1439 C CA . ARG A 1 176 ? 9.506 -13.755 3.876 1.00 83.81 176 ARG A CA 1
ATOM 1440 C C . ARG A 1 176 ? 8.189 -13.045 4.197 1.00 83.81 176 ARG A C 1
ATOM 1442 O O . ARG A 1 176 ? 7.314 -13.028 3.328 1.00 83.81 176 ARG A O 1
ATOM 1449 N N . LEU A 1 177 ? 8.071 -12.461 5.389 1.00 84.81 177 LEU A N 1
ATOM 1450 C CA . LEU A 1 177 ? 6.883 -11.765 5.887 1.00 84.81 177 LEU A CA 1
ATOM 1451 C C . LEU A 1 177 ? 6.852 -10.274 5.530 1.00 84.81 177 LEU A C 1
ATOM 1453 O O . LEU A 1 177 ? 5.820 -9.625 5.684 1.00 84.81 177 LEU A O 1
ATOM 1457 N N . CYS A 1 178 ? 7.946 -9.734 4.996 1.00 88.56 178 CYS A N 1
ATOM 1458 C CA . CYS A 1 178 ? 7.941 -8.431 4.344 1.00 88.56 178 CYS A CA 1
ATOM 1459 C C . CYS A 1 178 ? 7.436 -8.554 2.906 1.00 88.56 178 CYS A C 1
ATOM 1461 O O . CYS A 1 178 ? 7.585 -9.603 2.260 1.00 88.56 178 CYS A O 1
ATOM 1463 N N . LEU A 1 179 ? 6.829 -7.475 2.397 1.00 92.00 179 LEU A N 1
ATOM 1464 C CA . LEU A 1 179 ? 6.209 -7.464 1.069 1.00 92.00 179 LEU A CA 1
ATOM 1465 C C . LEU A 1 179 ? 5.183 -8.606 0.905 1.00 92.00 179 LEU A C 1
ATOM 1467 O O . LEU A 1 179 ? 5.083 -9.213 -0.161 1.00 92.00 179 LEU A O 1
ATOM 1471 N N . ALA A 1 180 ? 4.439 -8.931 1.970 1.00 90.88 180 ALA A N 1
ATOM 1472 C CA . ALA A 1 180 ? 3.580 -10.119 2.040 1.00 90.88 180 ALA A CA 1
ATOM 1473 C C . ALA A 1 180 ? 2.523 -10.171 0.922 1.00 90.88 180 ALA A C 1
ATOM 1475 O O . ALA A 1 180 ? 2.219 -11.241 0.387 1.00 90.88 180 ALA A O 1
ATOM 1476 N N . HIS A 1 181 ? 2.007 -9.006 0.526 1.00 94.00 181 HIS A N 1
ATOM 1477 C CA . HIS A 1 181 ? 1.004 -8.886 -0.529 1.00 94.00 181 HIS A CA 1
ATOM 1478 C C . HIS A 1 181 ? 1.610 -8.762 -1.931 1.00 94.00 181 HIS A C 1
ATOM 1480 O O . HIS A 1 181 ? 0.861 -8.773 -2.909 1.00 94.00 181 HIS A O 1
ATOM 1486 N N . TYR A 1 182 ? 2.935 -8.645 -2.071 1.00 95.31 182 TYR A N 1
ATOM 1487 C CA . TYR A 1 182 ? 3.600 -8.388 -3.349 1.00 95.31 182 TYR A CA 1
ATOM 1488 C C . TYR A 1 182 ? 3.897 -9.645 -4.166 1.00 95.31 182 TYR A C 1
ATOM 1490 O O . TYR A 1 182 ? 4.211 -10.693 -3.598 1.00 95.31 182 TYR A O 1
ATOM 1498 N N . PRO A 1 183 ? 3.874 -9.540 -5.512 1.00 96.44 183 PRO A N 1
ATOM 1499 C CA . PRO A 1 183 ? 4.281 -10.627 -6.391 1.00 96.44 183 PRO A CA 1
ATOM 1500 C C . PRO A 1 183 ? 5.815 -10.720 -6.427 1.00 96.44 183 PRO A C 1
ATOM 1502 O O . PRO A 1 183 ? 6.452 -10.339 -7.412 1.00 96.44 183 PRO A O 1
ATOM 1505 N N . LYS A 1 184 ? 6.430 -11.187 -5.331 1.00 95.06 184 LYS A N 1
ATOM 1506 C CA . LYS A 1 184 ? 7.896 -11.318 -5.218 1.00 95.06 184 LYS A CA 1
ATOM 1507 C C . LYS A 1 184 ? 8.477 -12.169 -6.346 1.00 95.06 184 LYS A C 1
ATOM 1509 O O . LYS A 1 184 ? 9.483 -11.783 -6.928 1.00 95.06 184 LYS A O 1
ATOM 1514 N N . HIS A 1 185 ? 7.775 -13.221 -6.762 1.00 96.19 185 HIS A N 1
ATOM 1515 C CA . HIS A 1 185 ? 8.177 -14.073 -7.883 1.00 96.19 185 HIS A CA 1
ATOM 1516 C C . HIS A 1 185 ? 8.234 -13.327 -9.229 1.00 96.19 185 HIS A C 1
ATOM 1518 O O . HIS A 1 185 ? 9.117 -13.601 -10.039 1.00 96.19 185 HIS A O 1
ATOM 1524 N N . VAL A 1 186 ? 7.347 -12.351 -9.479 1.00 97.19 186 VAL A N 1
ATOM 1525 C CA . VAL A 1 186 ? 7.417 -11.495 -10.682 1.00 97.19 186 VAL A CA 1
ATOM 1526 C C . VAL A 1 186 ? 8.688 -10.648 -10.648 1.00 97.19 186 VAL A C 1
ATOM 1528 O O . VAL A 1 186 ? 9.392 -10.544 -11.652 1.00 97.19 186 VAL A O 1
ATOM 1531 N N . MET A 1 187 ? 9.003 -10.069 -9.488 1.00 95.75 187 MET A N 1
ATOM 1532 C CA . MET A 1 187 ? 10.199 -9.245 -9.304 1.00 95.75 187 MET A CA 1
ATOM 1533 C C . MET A 1 187 ? 11.490 -10.079 -9.374 1.00 95.75 187 MET A C 1
ATOM 1535 O O . MET A 1 187 ? 12.464 -9.636 -9.975 1.00 95.75 187 MET A O 1
ATOM 1539 N N . GLU A 1 188 ? 11.495 -11.306 -8.851 1.00 94.25 188 GLU A N 1
ATOM 1540 C CA . GLU A 1 188 ? 12.610 -12.259 -8.969 1.00 94.25 188 GLU A CA 1
ATOM 1541 C C . GLU A 1 188 ? 12.859 -12.670 -10.425 1.00 94.25 188 GLU A C 1
ATOM 1543 O O . GLU A 1 188 ? 13.991 -12.597 -10.905 1.00 94.25 188 GLU A O 1
ATOM 1548 N N . ARG A 1 189 ? 11.804 -13.035 -11.170 1.00 95.69 189 ARG A N 1
ATOM 1549 C CA . ARG A 1 189 ? 11.906 -13.354 -12.606 1.00 95.69 189 ARG A CA 1
ATOM 1550 C C . ARG A 1 189 ? 12.420 -12.164 -13.415 1.00 95.69 189 ARG A C 1
ATOM 1552 O O . ARG A 1 189 ? 13.186 -12.360 -14.353 1.00 95.69 189 ARG A O 1
ATOM 1559 N N . ALA A 1 190 ? 12.055 -10.938 -13.035 1.00 94.88 190 ALA A N 1
ATOM 1560 C CA . ALA A 1 190 ? 12.550 -9.725 -13.682 1.00 94.88 190 ALA A CA 1
ATOM 1561 C C . ALA A 1 190 ? 14.072 -9.564 -13.551 1.00 94.88 190 ALA A C 1
ATOM 1563 O O . ALA A 1 190 ? 14.719 -9.103 -14.490 1.00 94.88 190 ALA A O 1
ATOM 1564 N N . LEU A 1 191 ? 14.654 -9.976 -12.417 1.00 91.69 191 LEU A N 1
ATOM 1565 C CA . LEU A 1 191 ? 16.107 -9.993 -12.223 1.00 91.69 191 LEU A CA 1
ATOM 1566 C C . LEU A 1 191 ? 16.801 -11.019 -13.129 1.00 91.69 191 LEU A C 1
ATOM 1568 O O . LEU A 1 191 ? 17.969 -10.842 -13.446 1.00 91.69 191 LEU A O 1
ATOM 1572 N N . ALA A 1 192 ? 16.105 -12.076 -13.548 1.00 92.88 192 ALA A N 1
ATOM 1573 C CA . ALA A 1 192 ? 16.654 -13.131 -14.398 1.00 92.88 192 ALA A CA 1
ATOM 1574 C C . ALA A 1 192 ? 16.438 -12.896 -15.906 1.00 92.88 192 ALA A C 1
ATOM 1576 O O . ALA A 1 192 ? 16.877 -13.717 -16.714 1.00 92.88 192 ALA A O 1
ATOM 1577 N N . LEU A 1 193 ? 15.761 -11.811 -16.305 1.00 94.19 193 LEU A N 1
ATOM 1578 C CA . LEU A 1 193 ? 15.465 -11.554 -17.714 1.00 94.19 193 LEU A CA 1
ATOM 1579 C C . LEU A 1 193 ? 16.748 -11.299 -18.530 1.00 94.19 193 LEU A C 1
ATOM 1581 O O . LEU A 1 193 ? 17.543 -10.419 -18.176 1.00 94.19 193 LEU A O 1
ATOM 1585 N N . PRO A 1 194 ? 16.940 -12.002 -19.665 1.00 92.94 194 PRO A N 1
ATOM 1586 C CA . PRO A 1 194 ? 18.023 -11.707 -20.593 1.00 92.94 194 PRO A CA 1
ATOM 1587 C C . PRO A 1 194 ? 17.989 -10.247 -21.054 1.00 92.94 194 PRO A C 1
ATOM 1589 O O . PRO A 1 194 ? 16.926 -9.664 -21.247 1.00 92.94 194 PRO A O 1
ATOM 1592 N N . GLY A 1 195 ? 19.167 -9.646 -21.226 1.00 90.94 195 GLY A N 1
ATOM 1593 C CA . GLY A 1 195 ? 19.287 -8.264 -21.695 1.00 90.94 195 GLY A CA 1
ATOM 1594 C C . GLY A 1 195 ? 19.056 -7.191 -20.630 1.00 90.94 195 GLY A C 1
ATOM 1595 O O . GLY A 1 195 ? 19.150 -6.014 -20.951 1.00 90.94 195 GLY A O 1
ATOM 1596 N N . VAL A 1 196 ? 18.818 -7.538 -19.364 1.00 89.56 196 VAL A N 1
ATOM 1597 C CA . VAL A 1 196 ? 18.731 -6.550 -18.275 1.00 89.56 196 VAL A CA 1
ATOM 1598 C C . VAL A 1 196 ? 20.033 -6.559 -17.472 1.00 89.56 196 VAL A C 1
ATOM 1600 O O . VAL A 1 196 ? 20.421 -7.587 -16.921 1.00 89.56 196 VAL A O 1
ATOM 1603 N N . SER A 1 197 ? 20.750 -5.432 -17.421 1.00 77.12 197 SER A N 1
ATOM 1604 C CA . SER A 1 197 ? 22.034 -5.347 -16.714 1.00 77.12 197 SER A CA 1
ATOM 1605 C C . SER A 1 197 ? 21.867 -4.910 -15.253 1.00 77.12 197 SER A C 1
ATOM 1607 O O . SER A 1 197 ? 21.162 -3.951 -14.932 1.00 77.12 197 SER A O 1
ATOM 1609 N N . HIS A 1 198 ? 22.544 -5.626 -14.349 1.00 66.25 198 HIS A N 1
ATOM 1610 C CA . HIS A 1 198 ? 22.552 -5.338 -12.913 1.00 66.25 198 HIS A CA 1
ATOM 1611 C C . HIS A 1 198 ? 23.584 -4.255 -12.568 1.00 66.25 198 HIS A C 1
ATOM 1613 O O . HIS A 1 198 ? 24.689 -4.242 -13.113 1.00 66.25 198 HIS A O 1
ATOM 1619 N N . ILE A 1 199 ? 23.303 -3.442 -11.545 1.00 60.47 199 ILE A N 1
ATOM 1620 C CA . ILE A 1 199 ? 24.259 -2.495 -10.923 1.00 60.47 199 ILE A CA 1
ATOM 1621 C C . ILE A 1 199 ? 25.314 -3.241 -10.054 1.00 60.47 199 ILE A C 1
ATOM 1623 O O . ILE A 1 199 ? 25.923 -2.694 -9.138 1.00 60.47 199 ILE A O 1
ATOM 1627 N N . GLY A 1 200 ? 25.568 -4.518 -10.349 1.00 51.84 200 GLY A N 1
ATOM 1628 C CA . GLY A 1 200 ? 26.255 -5.457 -9.463 1.00 51.84 200 GLY A CA 1
ATOM 1629 C C . GLY A 1 200 ? 25.339 -6.032 -8.382 1.00 51.84 200 GLY A C 1
ATOM 1630 O O . GLY A 1 200 ? 24.246 -5.522 -8.132 1.00 51.84 200 GLY A O 1
ATOM 1631 N N . ARG A 1 201 ? 25.768 -7.133 -7.750 1.00 45.25 201 ARG A N 1
ATOM 1632 C CA . ARG A 1 201 ? 25.077 -7.677 -6.571 1.00 45.25 201 ARG A CA 1
ATOM 1633 C C . ARG A 1 201 ? 25.224 -6.685 -5.422 1.00 45.25 201 ARG A C 1
ATOM 1635 O O . ARG A 1 201 ? 26.345 -6.3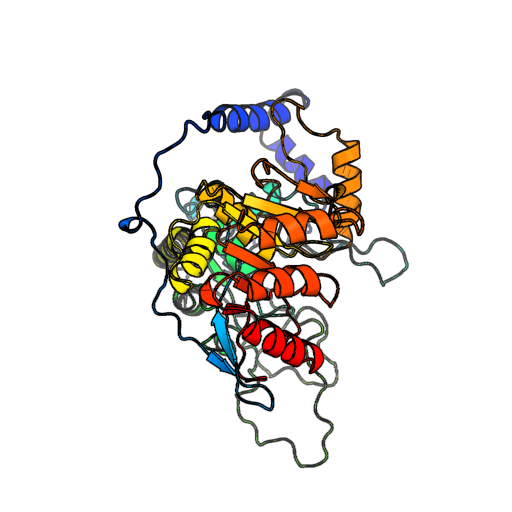45 -5.052 1.00 45.25 201 ARG A O 1
ATOM 1642 N N . VAL A 1 202 ? 24.108 -6.284 -4.819 1.00 47.38 202 VAL A N 1
ATOM 1643 C CA . VAL A 1 202 ? 24.139 -5.737 -3.461 1.00 47.38 202 VAL A CA 1
ATOM 1644 C C . VAL A 1 202 ? 24.592 -6.893 -2.573 1.00 47.38 202 VAL A C 1
ATOM 1646 O O . VAL A 1 202 ? 23.867 -7.880 -2.451 1.00 47.38 202 VAL A O 1
ATOM 1649 N N . ALA A 1 203 ? 25.818 -6.840 -2.045 1.00 41.72 203 ALA A N 1
ATOM 1650 C CA . ALA A 1 203 ? 26.273 -7.844 -1.091 1.00 41.72 203 ALA A CA 1
ATOM 1651 C C . ALA A 1 203 ? 25.300 -7.830 0.091 1.00 41.72 203 ALA A C 1
ATOM 1653 O O . ALA A 1 203 ? 25.145 -6.813 0.764 1.00 41.72 203 ALA A O 1
ATOM 1654 N N . GLY A 1 204 ? 24.568 -8.927 0.268 1.00 41.72 204 GLY A N 1
ATOM 1655 C CA . GLY A 1 204 ? 23.638 -9.047 1.376 1.00 41.72 204 GLY A CA 1
ATOM 1656 C C . GLY A 1 204 ? 24.391 -9.254 2.689 1.00 41.72 204 GLY A C 1
ATOM 1657 O O . GLY A 1 204 ? 25.497 -9.794 2.677 1.00 41.72 204 GLY A O 1
ATOM 1658 N N . PRO A 1 205 ? 23.779 -8.927 3.837 1.00 44.09 205 PRO A N 1
ATOM 1659 C CA . PRO A 1 205 ? 24.339 -9.219 5.160 1.00 44.09 205 PRO A CA 1
ATOM 1660 C C . PRO A 1 205 ? 24.523 -10.727 5.447 1.00 44.09 205 PRO A C 1
ATOM 1662 O O . PRO A 1 205 ? 25.051 -11.081 6.494 1.00 44.09 205 PRO A O 1
ATOM 1665 N N . HIS A 1 206 ? 24.121 -11.613 4.527 1.00 39.81 206 HIS A N 1
ATOM 1666 C CA . HIS A 1 206 ? 24.195 -13.072 4.660 1.00 39.81 206 HIS A CA 1
ATOM 1667 C C . HIS A 1 206 ? 25.169 -13.759 3.689 1.00 39.81 206 HIS A C 1
ATOM 1669 O O . HIS A 1 206 ? 25.242 -14.986 3.668 1.00 39.81 206 HIS A O 1
ATOM 1675 N N . THR A 1 207 ? 25.977 -13.024 2.913 1.00 37.69 207 THR A N 1
ATOM 1676 C CA . THR A 1 207 ? 27.219 -13.630 2.405 1.00 37.69 207 THR A CA 1
ATOM 1677 C C . THR A 1 207 ? 28.203 -13.677 3.565 1.00 37.69 207 THR A C 1
ATOM 1679 O O . THR A 1 207 ? 28.922 -12.711 3.806 1.00 37.69 207 THR A O 1
ATOM 1682 N N . HIS A 1 208 ? 28.157 -14.772 4.325 1.00 37.69 208 HIS A N 1
ATOM 1683 C CA . HIS A 1 208 ? 29.038 -15.069 5.448 1.00 37.69 208 HIS A CA 1
ATOM 1684 C C . HIS A 1 208 ? 30.515 -15.024 5.022 1.00 37.69 208 HIS A C 1
ATOM 1686 O O . HIS A 1 208 ? 31.109 -16.034 4.652 1.00 37.69 208 HIS A O 1
ATOM 1692 N N . GLY A 1 209 ? 31.120 -13.842 5.112 1.00 43.25 209 GLY A N 1
ATOM 1693 C CA . GLY A 1 209 ? 32.449 -13.755 5.698 1.00 43.25 209 GLY A CA 1
ATOM 1694 C C . GLY A 1 209 ? 32.351 -14.113 7.188 1.00 43.25 209 GLY A C 1
ATOM 1695 O O . GLY A 1 209 ? 31.264 -13.995 7.766 1.00 43.25 209 GLY A O 1
ATOM 1696 N N . PRO A 1 210 ? 33.440 -14.595 7.808 1.00 39.38 210 PRO A N 1
ATOM 1697 C CA . PRO A 1 210 ? 33.454 -14.891 9.237 1.00 39.38 210 PRO A CA 1
ATOM 1698 C C . PRO A 1 210 ? 32.961 -13.674 10.027 1.00 39.38 210 PRO A C 1
ATOM 1700 O O . PRO A 1 210 ? 33.229 -12.533 9.643 1.00 39.38 210 PRO A O 1
ATOM 1703 N N . ALA A 1 211 ? 32.207 -13.931 11.100 1.00 42.66 211 ALA A N 1
ATOM 1704 C CA . ALA A 1 211 ? 31.719 -12.888 11.994 1.00 42.66 211 ALA A CA 1
ATOM 1705 C C . ALA A 1 211 ? 32.875 -11.936 12.366 1.00 42.66 211 ALA A C 1
ATOM 1707 O O . ALA A 1 211 ? 33.987 -12.418 12.608 1.00 42.66 211 ALA A O 1
ATOM 1708 N N . PRO A 1 212 ? 32.652 -10.607 12.380 1.00 49.34 212 PRO A N 1
ATOM 1709 C CA . PRO A 1 212 ? 33.682 -9.674 12.812 1.00 49.34 212 PRO A CA 1
ATOM 1710 C C . PRO A 1 212 ? 34.152 -10.069 14.213 1.00 49.34 212 PRO A C 1
ATOM 1712 O O . PRO A 1 212 ? 33.340 -10.421 15.070 1.00 49.34 212 PRO A O 1
ATOM 1715 N N . ALA A 1 213 ? 35.470 -10.064 14.415 1.00 48.56 213 ALA A N 1
ATOM 1716 C CA . ALA A 1 213 ? 36.071 -10.433 15.687 1.00 48.56 213 ALA A CA 1
ATOM 1717 C C . ALA A 1 213 ? 35.490 -9.578 16.826 1.00 48.56 213 ALA A C 1
ATOM 1719 O O . ALA A 1 213 ? 35.239 -8.379 16.652 1.00 48.56 213 ALA A O 1
ATOM 1720 N N . GLU A 1 214 ? 35.285 -10.210 17.984 1.00 40.62 214 GLU A N 1
ATOM 1721 C CA . GLU A 1 214 ? 34.853 -9.562 19.224 1.00 40.62 214 GLU A CA 1
ATOM 1722 C C . GLU A 1 214 ? 35.654 -8.270 19.460 1.00 40.62 214 GLU A C 1
ATOM 1724 O O . GLU A 1 214 ? 36.884 -8.283 19.494 1.00 40.62 214 GLU A O 1
ATOM 1729 N N . GLY A 1 215 ? 34.953 -7.137 19.579 1.00 57.69 215 GLY A N 1
ATOM 1730 C CA . GLY A 1 215 ? 35.562 -5.824 19.820 1.00 57.69 215 GLY A CA 1
ATOM 1731 C C . GLY A 1 215 ? 35.622 -4.879 18.616 1.00 57.69 215 GLY A C 1
ATOM 1732 O O . GLY A 1 215 ? 36.007 -3.723 18.793 1.00 57.69 215 GLY A O 1
ATOM 1733 N N . GLN A 1 216 ? 35.202 -5.293 17.414 1.00 41.12 216 GLN A N 1
ATOM 1734 C CA . GLN A 1 216 ? 34.968 -4.328 16.333 1.00 41.12 216 GLN A CA 1
ATOM 1735 C C . GLN A 1 216 ? 33.627 -3.599 16.524 1.00 41.12 216 GLN A C 1
ATOM 1737 O O . GLN A 1 216 ? 32.610 -4.250 16.775 1.00 41.12 216 GLN A O 1
ATOM 1742 N N . PRO A 1 217 ? 33.591 -2.256 16.404 1.00 39.50 217 PRO A N 1
ATOM 1743 C CA . PRO A 1 217 ? 32.358 -1.492 16.541 1.00 39.50 217 PRO A CA 1
ATOM 1744 C C . PRO A 1 217 ? 31.345 -1.974 15.503 1.00 39.50 217 PRO A C 1
ATOM 1746 O O . PRO A 1 217 ? 31.603 -1.934 14.298 1.00 39.50 217 PRO A O 1
ATOM 1749 N N . THR A 1 218 ? 30.189 -2.441 15.974 1.00 43.28 218 THR A N 1
ATOM 1750 C CA . THR A 1 218 ? 29.074 -2.793 15.101 1.00 43.28 218 THR A CA 1
ATOM 1751 C C . THR A 1 218 ? 28.690 -1.547 14.314 1.00 43.28 218 THR A C 1
ATOM 1753 O O . THR A 1 218 ? 28.430 -0.481 14.876 1.00 43.28 218 THR A O 1
ATOM 1756 N N . ALA A 1 219 ? 28.725 -1.647 12.985 1.00 39.78 219 ALA A N 1
ATOM 1757 C CA . ALA A 1 219 ? 28.273 -0.568 12.127 1.00 39.78 219 ALA A CA 1
ATOM 1758 C C . ALA A 1 219 ? 26.835 -0.212 12.540 1.00 39.78 219 ALA A C 1
ATOM 1760 O O . ALA A 1 219 ? 25.949 -1.065 12.488 1.00 39.78 219 ALA A O 1
ATOM 1761 N N . GLY A 1 220 ? 26.620 1.030 12.993 1.00 35.62 220 GLY A N 1
ATOM 1762 C CA . GLY A 1 220 ? 25.287 1.545 13.310 1.00 35.62 220 GLY A CA 1
ATOM 1763 C C . GLY A 1 220 ? 24.313 1.336 12.140 1.00 35.62 220 GLY A C 1
ATOM 1764 O O . GLY A 1 220 ? 24.764 1.110 11.013 1.00 35.62 220 GLY A O 1
ATOM 1765 N N . PRO A 1 221 ? 22.990 1.396 12.379 1.00 39.38 221 PRO A N 1
ATOM 1766 C CA . PRO A 1 221 ? 21.979 0.971 11.416 1.00 39.38 221 PRO A CA 1
ATOM 1767 C C . PRO A 1 221 ? 22.195 1.665 10.068 1.00 39.38 221 PRO A C 1
ATOM 1769 O O . PRO A 1 221 ? 22.000 2.872 9.919 1.00 39.38 221 PRO A O 1
ATOM 1772 N N . ALA A 1 222 ? 22.651 0.888 9.086 1.00 41.00 222 ALA A N 1
ATOM 1773 C CA . ALA A 1 222 ? 22.981 1.332 7.742 1.00 41.00 222 ALA A CA 1
ATOM 1774 C C . ALA A 1 222 ? 21.701 1.626 6.941 1.00 41.00 222 ALA A C 1
ATOM 1776 O O . ALA A 1 222 ? 21.367 0.908 6.007 1.00 41.00 222 ALA A O 1
ATOM 1777 N N . ASN A 1 223 ? 20.976 2.680 7.321 1.00 37.88 223 ASN A N 1
ATOM 1778 C CA . ASN A 1 223 ? 19.780 3.162 6.620 1.00 37.88 223 ASN A CA 1
ATOM 1779 C C . ASN A 1 223 ? 19.983 4.518 5.926 1.00 37.88 223 ASN A C 1
ATOM 1781 O O . ASN A 1 223 ? 19.080 5.015 5.250 1.00 37.88 223 ASN A O 1
ATOM 1785 N N . GLU A 1 224 ? 21.173 5.115 5.997 1.00 33.59 224 GLU A N 1
ATOM 1786 C CA . GLU A 1 224 ? 21.437 6.372 5.302 1.00 33.59 224 GLU A CA 1
ATOM 1787 C C . GLU A 1 224 ? 21.962 6.139 3.882 1.00 33.59 224 GLU A C 1
ATOM 1789 O O . GLU A 1 224 ? 23.155 6.115 3.597 1.00 33.59 224 GLU A O 1
ATOM 1794 N N . SER A 1 225 ? 21.016 6.094 2.943 1.00 35.94 225 SER A N 1
ATOM 1795 C CA . SER A 1 225 ? 21.205 6.442 1.529 1.00 35.94 225 SER A CA 1
ATOM 1796 C C . SER A 1 225 ? 22.084 5.515 0.676 1.00 35.94 225 SER A C 1
ATOM 1798 O O . SER A 1 225 ? 23.148 5.898 0.187 1.00 35.94 225 SER A O 1
ATOM 1800 N N . TYR A 1 226 ? 21.504 4.373 0.294 1.00 42.72 226 TYR A N 1
ATOM 1801 C CA . TYR A 1 226 ? 21.986 3.509 -0.798 1.00 42.72 226 TYR A CA 1
ATOM 1802 C C . TYR A 1 226 ? 22.192 4.223 -2.150 1.00 42.72 226 TYR A C 1
ATOM 1804 O O . TYR A 1 226 ? 22.797 3.663 -3.058 1.00 42.72 226 TYR A O 1
ATOM 1812 N N . TYR A 1 227 ? 21.719 5.465 -2.307 1.00 41.44 227 TYR A N 1
ATOM 1813 C CA . TYR A 1 227 ? 21.972 6.255 -3.511 1.00 41.44 227 TYR A CA 1
ATOM 1814 C C . TYR A 1 227 ? 23.220 7.142 -3.461 1.00 41.44 227 TYR A C 1
ATOM 1816 O O . TYR A 1 227 ? 23.628 7.593 -4.528 1.00 41.44 227 TYR A O 1
ATOM 1824 N N . LEU A 1 228 ? 23.817 7.453 -2.298 1.00 34.34 228 LEU A N 1
ATOM 1825 C CA . LEU A 1 228 ? 24.828 8.526 -2.249 1.00 34.34 228 LEU A CA 1
ATOM 1826 C C . LEU A 1 228 ? 25.942 8.430 -1.195 1.00 34.34 228 LEU A C 1
ATOM 1828 O O . LEU A 1 228 ? 26.842 9.265 -1.262 1.00 34.34 228 LEU A O 1
ATOM 1832 N N . VAL A 1 229 ? 25.958 7.457 -0.282 1.00 36.03 229 VAL A N 1
ATOM 1833 C CA . VAL A 1 229 ? 27.097 7.301 0.642 1.00 36.03 229 VAL A CA 1
ATOM 1834 C C . VAL A 1 229 ? 27.745 5.941 0.425 1.00 36.03 229 VAL A C 1
ATOM 1836 O O . VAL A 1 229 ? 27.546 4.992 1.175 1.00 36.03 229 VAL A O 1
ATOM 1839 N N . VAL A 1 230 ? 28.564 5.859 -0.625 1.00 37.91 230 VAL A N 1
ATOM 1840 C CA . VAL A 1 230 ? 29.745 4.994 -0.554 1.00 37.91 230 VAL A CA 1
ATOM 1841 C C . VAL A 1 230 ? 30.567 5.575 0.589 1.00 37.91 230 VAL A C 1
ATOM 1843 O O . VAL A 1 230 ? 31.088 6.683 0.454 1.00 37.91 230 VAL A O 1
ATOM 1846 N N . ARG A 1 231 ? 30.612 4.892 1.735 1.00 38.16 231 ARG A N 1
ATOM 1847 C CA . ARG A 1 231 ? 31.614 5.207 2.752 1.00 38.16 231 ARG A CA 1
ATOM 1848 C C . ARG A 1 231 ? 32.980 4.998 2.093 1.00 38.16 231 ARG A C 1
ATOM 1850 O O . ARG A 1 231 ? 33.219 3.884 1.634 1.00 38.16 231 ARG A O 1
ATOM 1857 N N . PRO A 1 232 ? 33.847 6.020 1.989 1.00 39.72 232 PRO A N 1
ATOM 1858 C CA . PRO A 1 232 ? 35.168 5.871 1.376 1.00 39.72 232 PRO A CA 1
ATOM 1859 C C . PRO A 1 232 ? 36.011 4.775 2.038 1.00 39.72 232 PRO A C 1
ATOM 1861 O O . PRO A 1 232 ? 36.930 4.260 1.414 1.00 39.72 232 PRO A O 1
ATOM 1864 N N . GLU A 1 233 ? 35.693 4.431 3.290 1.00 40.06 233 GLU A N 1
ATOM 1865 C CA . GLU A 1 233 ? 36.419 3.443 4.088 1.00 40.06 233 GLU A CA 1
ATOM 1866 C C . GLU A 1 233 ? 35.966 1.990 3.858 1.00 40.06 233 GLU A C 1
ATOM 1868 O O . GLU A 1 233 ? 36.660 1.067 4.273 1.00 40.06 233 GLU A O 1
ATOM 1873 N N . LEU A 1 234 ? 34.812 1.766 3.218 1.00 43.88 234 LEU A N 1
ATOM 1874 C CA . LEU A 1 234 ? 34.348 0.431 2.846 1.00 43.88 234 LEU A CA 1
ATOM 1875 C C . LEU A 1 234 ? 34.621 0.247 1.358 1.00 43.88 234 LEU A C 1
ATOM 1877 O O . LEU A 1 234 ? 33.905 0.812 0.528 1.00 43.88 234 LEU A O 1
ATOM 1881 N N . GLU A 1 235 ? 35.651 -0.532 1.014 1.00 35.75 235 GLU A N 1
ATOM 1882 C CA . GLU A 1 235 ? 35.823 -0.965 -0.370 1.00 35.75 235 GLU A CA 1
ATOM 1883 C C . GLU A 1 235 ? 34.511 -1.620 -0.821 1.00 35.75 235 GLU A C 1
ATOM 1885 O O . GLU A 1 235 ? 34.065 -2.590 -0.195 1.00 35.75 235 GLU A O 1
ATOM 1890 N N . PRO A 1 236 ? 33.830 -1.082 -1.852 1.00 40.69 236 PRO A N 1
ATOM 1891 C CA . PRO A 1 236 ? 32.651 -1.741 -2.370 1.00 40.69 236 PRO A CA 1
ATOM 1892 C C . PRO A 1 236 ? 33.070 -3.160 -2.768 1.00 40.69 236 PRO A C 1
ATOM 1894 O O . PRO A 1 236 ? 34.141 -3.317 -3.365 1.00 40.69 236 PRO A O 1
ATOM 1897 N N . PRO A 1 237 ? 32.263 -4.195 -2.465 1.00 43.91 237 PRO A N 1
ATOM 1898 C CA . PRO A 1 237 ? 32.530 -5.528 -2.985 1.00 43.91 237 PRO A CA 1
ATOM 1899 C C . PRO A 1 237 ? 32.779 -5.382 -4.487 1.00 43.91 237 PRO A C 1
ATOM 1901 O O . PRO A 1 237 ? 32.011 -4.692 -5.164 1.00 43.91 237 PRO A O 1
ATOM 1904 N N . SER A 1 238 ? 33.866 -5.978 -4.983 1.00 41.84 238 SER A N 1
ATOM 1905 C CA . SER A 1 238 ? 34.519 -5.750 -6.291 1.00 41.84 238 SER A CA 1
ATOM 1906 C C . SER A 1 238 ? 33.629 -5.895 -7.544 1.00 41.84 238 SER A C 1
ATOM 1908 O O . SER A 1 238 ? 34.103 -5.801 -8.676 1.00 41.84 238 SER A O 1
ATOM 1910 N N . HIS A 1 239 ? 32.323 -6.086 -7.367 1.00 40.28 239 HIS A N 1
ATOM 1911 C CA . HIS A 1 239 ? 31.318 -6.298 -8.398 1.00 40.28 239 HIS A CA 1
ATOM 1912 C C . HIS A 1 239 ? 30.178 -5.264 -8.408 1.00 40.28 239 HIS A C 1
ATOM 1914 O O . HIS A 1 239 ? 29.418 -5.252 -9.376 1.00 40.28 239 HIS A O 1
ATOM 1920 N N . ALA A 1 240 ? 30.042 -4.389 -7.403 1.00 40.09 240 ALA A N 1
ATOM 1921 C CA . ALA A 1 240 ? 29.018 -3.339 -7.379 1.00 40.09 240 ALA A CA 1
ATOM 1922 C C . ALA A 1 240 ? 29.633 -1.975 -7.707 1.00 40.09 240 ALA A C 1
ATOM 1924 O O . ALA A 1 240 ? 30.319 -1.368 -6.889 1.00 40.09 240 ALA A O 1
ATOM 1925 N N . ASN A 1 241 ? 29.384 -1.478 -8.922 1.00 47.41 241 ASN A N 1
ATOM 1926 C CA . ASN A 1 241 ? 29.748 -0.115 -9.295 1.00 47.41 241 ASN A CA 1
ATOM 1927 C C . ASN A 1 241 ? 28.498 0.771 -9.181 1.00 47.41 241 ASN A C 1
ATOM 1929 O O . ASN A 1 241 ? 27.720 0.813 -10.133 1.00 47.41 241 ASN A O 1
ATOM 1933 N N . PRO A 1 242 ? 28.306 1.524 -8.082 1.00 46.62 242 PRO A N 1
ATOM 1934 C CA . PRO A 1 242 ? 27.141 2.397 -7.898 1.00 46.62 242 PRO A CA 1
ATOM 1935 C C . PRO A 1 242 ? 27.060 3.539 -8.927 1.00 46.62 242 PRO A C 1
ATOM 1937 O O . PRO A 1 242 ? 26.080 4.279 -8.956 1.00 46.62 242 PRO A O 1
ATOM 1940 N N . ARG A 1 243 ? 28.078 3.701 -9.789 1.00 51.44 243 ARG A N 1
ATOM 1941 C CA . ARG A 1 243 ? 28.044 4.614 -10.940 1.00 51.44 243 ARG A CA 1
ATOM 1942 C C . ARG A 1 243 ? 27.432 3.988 -12.195 1.00 51.44 243 ARG A C 1
ATOM 1944 O O . ARG A 1 243 ? 27.162 4.727 -13.139 1.00 51.44 243 ARG A O 1
ATOM 1951 N N . ARG A 1 244 ? 27.228 2.666 -12.244 1.00 60.19 244 ARG A N 1
ATOM 1952 C CA . ARG A 1 244 ? 26.529 2.014 -13.357 1.00 60.19 244 ARG A CA 1
ATOM 1953 C C . ARG A 1 244 ? 25.027 2.140 -13.147 1.00 60.19 244 ARG A C 1
ATOM 1955 O O . ARG A 1 244 ? 24.470 1.626 -12.187 1.00 60.19 244 ARG A O 1
ATOM 1962 N N . VAL A 1 245 ? 24.384 2.867 -14.049 1.00 65.31 245 VAL A N 1
ATOM 1963 C CA . VAL A 1 245 ? 22.924 2.918 -14.152 1.00 65.31 245 VAL A CA 1
ATOM 1964 C C . VAL A 1 245 ? 22.473 1.565 -14.718 1.00 65.31 245 VAL A C 1
ATOM 1966 O O . VAL A 1 245 ? 23.188 1.017 -15.558 1.00 65.31 245 VAL A O 1
ATOM 1969 N N . PRO A 1 246 ? 21.356 0.981 -14.255 1.00 75.06 246 PRO A N 1
ATOM 1970 C CA . PRO A 1 246 ? 20.862 -0.248 -14.849 1.00 75.06 246 PRO A CA 1
ATOM 1971 C C . PRO A 1 246 ? 20.415 0.056 -16.283 1.00 75.06 246 PRO A C 1
ATOM 1973 O O . PRO A 1 246 ? 19.809 1.098 -16.552 1.00 75.06 246 PRO A O 1
ATOM 1976 N N . GLU A 1 247 ? 20.746 -0.835 -17.209 1.00 85.12 247 GLU A N 1
ATOM 1977 C CA . GLU A 1 247 ? 20.496 -0.654 -18.638 1.00 85.12 247 GLU A CA 1
ATOM 1978 C C . GLU A 1 247 ? 19.748 -1.859 -19.207 1.00 85.12 247 GLU A C 1
ATOM 1980 O O . GLU A 1 247 ? 19.832 -2.977 -18.695 1.00 85.12 247 GLU A O 1
ATOM 1985 N N . VAL A 1 248 ? 19.000 -1.614 -20.281 1.00 90.88 248 VAL A N 1
ATOM 1986 C CA . VAL A 1 248 ? 18.299 -2.653 -21.035 1.00 90.88 248 VAL A CA 1
ATOM 1987 C C . VAL A 1 248 ? 18.964 -2.774 -22.399 1.00 90.88 248 VAL A C 1
ATOM 1989 O O . VAL A 1 248 ? 18.912 -1.848 -23.209 1.00 90.88 248 VAL A O 1
ATOM 1992 N N . ASP A 1 249 ? 19.577 -3.921 -22.652 1.00 93.94 249 ASP A N 1
ATOM 1993 C CA . ASP A 1 249 ? 19.990 -4.362 -23.974 1.00 93.94 249 ASP A CA 1
ATOM 1994 C C . ASP A 1 249 ? 18.767 -4.914 -24.716 1.00 93.94 249 ASP A C 1
ATOM 1996 O O . ASP A 1 249 ? 18.412 -6.091 -24.617 1.00 93.94 249 ASP A O 1
ATOM 2000 N N . PHE A 1 250 ? 18.110 -4.035 -25.472 1.00 93.44 250 PHE A N 1
ATOM 2001 C CA . PHE A 1 250 ? 16.916 -4.370 -26.248 1.00 93.44 250 PHE A CA 1
ATOM 2002 C C . PHE A 1 250 ? 17.158 -5.422 -27.337 1.00 93.44 250 PHE A C 1
ATOM 2004 O O . PHE A 1 250 ? 16.196 -6.025 -27.795 1.00 93.44 250 PHE A O 1
ATOM 2011 N N . ALA A 1 251 ? 18.405 -5.670 -27.756 1.00 95.31 251 ALA A N 1
ATOM 2012 C CA . ALA A 1 251 ? 18.689 -6.743 -28.708 1.00 95.31 251 ALA A CA 1
ATOM 2013 C C . ALA A 1 251 ? 18.609 -8.132 -28.054 1.00 95.31 251 ALA A C 1
ATOM 2015 O O . ALA A 1 251 ? 18.445 -9.133 -28.748 1.00 95.31 251 ALA A O 1
ATOM 2016 N N . ARG A 1 252 ? 18.738 -8.192 -26.723 1.00 95.62 252 ARG A N 1
ATOM 2017 C CA . ARG A 1 252 ? 18.715 -9.428 -25.931 1.00 95.62 252 ARG A CA 1
ATOM 2018 C C . ARG A 1 252 ? 17.482 -9.559 -25.046 1.00 95.62 252 ARG A C 1
ATOM 2020 O O . ARG A 1 252 ? 17.273 -10.638 -24.498 1.00 95.62 252 ARG A O 1
ATOM 2027 N N . LEU A 1 253 ? 16.713 -8.485 -24.877 1.00 96.19 253 LEU A N 1
ATOM 2028 C CA . LEU A 1 253 ? 15.490 -8.500 -24.090 1.00 96.19 253 LEU A CA 1
ATOM 2029 C C . LEU A 1 253 ? 14.447 -9.402 -24.750 1.00 96.19 253 LEU A C 1
ATOM 2031 O O . LEU A 1 253 ? 14.007 -9.148 -25.870 1.00 96.19 253 LEU A O 1
ATOM 2035 N N . ASP A 1 254 ? 13.991 -10.407 -24.011 1.00 96.62 254 ASP A N 1
ATOM 2036 C CA . ASP A 1 254 ? 12.780 -11.137 -24.365 1.00 96.62 254 ASP A CA 1
ATOM 2037 C C . ASP A 1 254 ? 11.553 -10.269 -24.031 1.00 96.62 254 ASP A C 1
ATOM 2039 O O . ASP A 1 254 ? 11.068 -10.228 -22.895 1.00 96.62 254 ASP A O 1
ATOM 2043 N N . GLU A 1 255 ? 11.073 -9.518 -25.026 1.00 96.81 255 GLU A N 1
ATOM 2044 C CA . GLU A 1 255 ? 9.914 -8.632 -24.872 1.00 96.81 255 GLU A CA 1
ATOM 2045 C C . GLU A 1 255 ? 8.629 -9.396 -24.519 1.00 96.81 255 GLU A C 1
ATOM 2047 O O . GLU A 1 255 ? 7.770 -8.856 -23.816 1.00 96.81 255 GLU A O 1
ATOM 2052 N N . ALA A 1 256 ? 8.484 -10.645 -24.974 1.00 97.62 256 ALA A N 1
ATOM 2053 C CA . ALA A 1 256 ? 7.306 -11.456 -24.688 1.00 97.62 256 ALA A CA 1
ATOM 2054 C C . ALA A 1 256 ? 7.292 -11.884 -23.216 1.00 97.62 256 ALA A C 1
ATOM 2056 O O . ALA A 1 256 ? 6.280 -11.683 -22.536 1.00 97.62 256 ALA A O 1
ATOM 2057 N N . ALA A 1 257 ? 8.428 -12.374 -22.708 1.00 97.81 257 ALA A N 1
ATOM 2058 C CA . ALA A 1 257 ? 8.600 -12.694 -21.293 1.00 97.81 257 ALA A CA 1
ATOM 2059 C C . ALA A 1 257 ? 8.408 -11.451 -20.410 1.00 97.81 257 ALA A C 1
ATOM 2061 O O . ALA A 1 257 ? 7.698 -11.502 -19.406 1.00 97.81 257 ALA A O 1
ATOM 2062 N N . TYR A 1 258 ? 8.954 -10.298 -20.811 1.00 97.81 258 TYR A N 1
ATOM 2063 C CA . TYR A 1 258 ? 8.707 -9.033 -20.116 1.00 97.81 258 TYR A CA 1
ATOM 2064 C C . TYR A 1 258 ? 7.206 -8.690 -20.041 1.00 97.81 258 TYR A C 1
ATOM 2066 O O . TYR A 1 258 ? 6.691 -8.341 -18.976 1.00 97.81 258 TYR A O 1
ATOM 2074 N N . MET A 1 259 ? 6.480 -8.798 -21.159 1.00 98.31 259 MET A N 1
ATOM 2075 C CA . MET A 1 259 ? 5.049 -8.483 -21.202 1.00 98.31 259 MET A CA 1
ATOM 2076 C C . MET A 1 259 ? 4.191 -9.487 -20.430 1.00 98.31 259 MET A C 1
ATOM 2078 O O . MET A 1 259 ? 3.092 -9.140 -19.993 1.00 98.31 259 MET A O 1
ATOM 2082 N N . GLU A 1 260 ? 4.648 -10.727 -20.262 1.00 98.44 260 GLU A N 1
ATOM 2083 C CA . GLU A 1 260 ? 4.051 -11.678 -19.325 1.00 98.44 260 GLU A CA 1
ATOM 2084 C C . GLU A 1 260 ? 4.185 -11.174 -17.883 1.00 98.44 260 GLU A C 1
ATOM 2086 O O . GLU A 1 260 ? 3.163 -10.998 -17.222 1.00 98.44 260 GLU A O 1
ATOM 2091 N N . LEU A 1 261 ? 5.401 -10.819 -17.446 1.00 98.44 261 LEU A N 1
ATOM 2092 C CA . LEU A 1 261 ? 5.648 -10.278 -16.103 1.00 98.44 261 LEU A CA 1
ATOM 2093 C C . LEU A 1 261 ? 4.838 -9.006 -15.825 1.00 98.44 261 LEU A C 1
ATOM 2095 O O . LEU A 1 261 ? 4.253 -8.863 -14.754 1.00 98.44 261 LEU A O 1
ATOM 2099 N N . ALA A 1 262 ? 4.771 -8.081 -16.787 1.00 98.44 262 ALA A N 1
ATOM 2100 C CA . ALA A 1 262 ? 4.018 -6.838 -16.634 1.00 98.44 262 ALA A CA 1
ATOM 2101 C C . ALA A 1 262 ? 2.505 -7.086 -16.491 1.00 98.44 262 ALA A C 1
ATOM 2103 O O . ALA A 1 262 ? 1.841 -6.426 -15.690 1.00 98.44 262 ALA A O 1
ATOM 2104 N N . ARG A 1 263 ? 1.949 -8.039 -17.256 1.00 98.50 263 ARG A N 1
ATOM 2105 C CA . ARG A 1 263 ? 0.532 -8.429 -17.152 1.00 98.50 263 ARG A CA 1
ATOM 2106 C C . ARG A 1 263 ? 0.250 -9.127 -15.832 1.00 98.50 263 ARG A C 1
ATOM 2108 O O . ARG A 1 263 ? -0.737 -8.796 -15.183 1.00 98.50 263 ARG A O 1
ATOM 2115 N N . GLU A 1 264 ? 1.118 -10.053 -15.442 1.00 98.38 264 GLU A N 1
ATOM 2116 C CA . GLU A 1 264 ? 1.010 -10.791 -14.189 1.00 98.38 264 GLU A CA 1
ATOM 2117 C C . GLU A 1 264 ? 1.077 -9.849 -12.983 1.00 98.38 264 GLU A C 1
ATOM 2119 O O . GLU A 1 264 ? 0.193 -9.885 -12.132 1.00 98.38 264 GLU A O 1
ATOM 2124 N N . GLY A 1 265 ? 2.057 -8.941 -12.945 1.00 98.19 265 GLY A N 1
ATOM 2125 C CA . GLY A 1 265 ? 2.205 -7.956 -11.875 1.00 98.19 265 GLY A CA 1
ATOM 2126 C C . GLY A 1 265 ? 1.009 -7.007 -11.755 1.00 98.19 265 GLY A C 1
ATOM 2127 O O . GLY A 1 265 ? 0.517 -6.780 -10.649 1.00 98.19 265 GLY A O 1
ATOM 2128 N N . LEU A 1 266 ? 0.491 -6.500 -12.880 1.00 98.06 266 LEU A N 1
ATOM 2129 C CA . LEU A 1 266 ? -0.699 -5.641 -12.883 1.00 98.06 266 LEU A CA 1
ATOM 2130 C C . LEU A 1 266 ? -1.953 -6.399 -12.424 1.00 98.06 266 LEU A C 1
ATOM 2132 O O . LEU A 1 266 ? -2.720 -5.891 -11.606 1.00 98.06 266 LEU A O 1
ATOM 2136 N N . ALA A 1 267 ? -2.161 -7.618 -12.933 1.00 97.56 267 ALA A N 1
ATOM 2137 C CA . ALA A 1 267 ? -3.278 -8.467 -12.526 1.00 97.56 267 ALA A CA 1
ATOM 2138 C C . ALA A 1 267 ? -3.200 -8.818 -11.034 1.00 97.56 267 ALA A C 1
ATOM 2140 O O . ALA A 1 267 ? -4.215 -8.781 -10.339 1.00 97.56 267 ALA A O 1
ATOM 2141 N N . TRP A 1 268 ? -1.995 -9.098 -10.531 1.00 97.62 268 TRP A N 1
ATOM 2142 C CA . TRP A 1 268 ? -1.748 -9.357 -9.119 1.00 97.62 268 TRP A CA 1
ATOM 2143 C C . TRP A 1 268 ? -2.120 -8.159 -8.254 1.00 97.62 268 TRP A C 1
ATOM 2145 O O . TRP A 1 268 ? -2.851 -8.322 -7.282 1.00 97.62 268 TRP A O 1
ATOM 2155 N N . VAL A 1 269 ? -1.655 -6.956 -8.603 1.00 96.06 269 VAL A N 1
ATOM 2156 C CA . VAL A 1 269 ? -1.967 -5.756 -7.819 1.00 96.06 269 VAL A CA 1
ATOM 2157 C C . VAL A 1 269 ? -3.459 -5.463 -7.821 1.00 96.06 269 VAL A C 1
ATOM 2159 O O . VAL A 1 269 ? -4.015 -5.228 -6.755 1.00 96.06 269 VAL A O 1
ATOM 2162 N N . ARG A 1 270 ? -4.139 -5.570 -8.966 1.00 95.50 270 ARG A N 1
ATOM 2163 C CA . ARG A 1 270 ? -5.600 -5.409 -9.023 1.00 95.50 270 ARG A CA 1
ATOM 2164 C C . ARG A 1 270 ? -6.315 -6.383 -8.082 1.00 95.50 270 ARG A C 1
ATOM 2166 O O . ARG A 1 270 ? -7.228 -5.989 -7.361 1.00 95.50 270 ARG A O 1
ATOM 2173 N N . LYS A 1 271 ? -5.865 -7.640 -8.076 1.00 95.69 271 LYS A N 1
ATOM 2174 C CA . LYS A 1 271 ? -6.471 -8.719 -7.296 1.00 95.69 271 LYS A CA 1
ATOM 2175 C C . LYS A 1 271 ? -6.174 -8.623 -5.799 1.00 95.69 271 LYS A C 1
ATOM 2177 O O . LYS A 1 271 ? -7.080 -8.826 -5.010 1.00 95.69 271 LYS A O 1
ATOM 2182 N N . TYR A 1 272 ? -4.934 -8.346 -5.403 1.00 95.88 272 TYR A N 1
ATOM 2183 C CA . TYR A 1 272 ? -4.467 -8.535 -4.021 1.00 95.88 272 TYR A CA 1
ATOM 2184 C C . TYR A 1 272 ? -3.981 -7.259 -3.325 1.00 95.88 272 TYR A C 1
ATOM 2186 O O . TYR A 1 272 ? -3.810 -7.269 -2.112 1.00 95.88 272 TYR A O 1
ATOM 2194 N N . GLN A 1 273 ? -3.743 -6.177 -4.067 1.00 95.00 273 GLN A N 1
ATOM 2195 C CA . GLN A 1 273 ? -3.206 -4.912 -3.545 1.00 95.00 273 GLN A CA 1
ATOM 2196 C C . GLN A 1 273 ? -3.960 -3.691 -4.074 1.00 95.00 273 GLN A C 1
ATOM 2198 O O . GLN A 1 273 ? -3.425 -2.582 -4.108 1.00 95.00 273 GLN A O 1
ATOM 2203 N N . SER A 1 274 ? -5.215 -3.850 -4.489 1.00 94.88 274 SER A N 1
ATOM 2204 C CA . SER A 1 274 ? -6.085 -2.687 -4.585 1.00 94.88 274 SER A CA 1
ATOM 2205 C C . SER A 1 274 ? -6.421 -2.210 -3.172 1.00 94.88 274 SER A C 1
ATOM 2207 O O . SER A 1 274 ? -6.434 -3.005 -2.230 1.00 94.88 274 SER A O 1
ATOM 2209 N N . THR A 1 275 ? -6.727 -0.927 -2.989 1.00 94.12 275 THR A N 1
ATOM 2210 C CA . THR A 1 275 ? -7.211 -0.427 -1.683 1.00 94.12 275 THR A CA 1
ATOM 2211 C C . THR A 1 275 ? -8.403 -1.247 -1.179 1.00 94.12 275 THR A C 1
ATOM 2213 O O . THR A 1 275 ? -8.495 -1.578 0.000 1.00 94.12 275 THR A O 1
ATOM 2216 N N . LYS A 1 276 ? -9.291 -1.641 -2.105 1.00 94.31 276 LYS A N 1
ATOM 2217 C CA . LYS A 1 276 ? -10.434 -2.522 -1.859 1.00 94.31 276 LYS A CA 1
ATOM 2218 C C . LYS A 1 276 ? -9.988 -3.904 -1.370 1.00 94.31 276 LYS A C 1
ATOM 2220 O O . LYS A 1 276 ? -10.557 -4.403 -0.401 1.00 94.31 276 LYS A O 1
ATOM 2225 N N . ALA A 1 277 ? -8.992 -4.518 -2.012 1.00 95.38 277 ALA A N 1
ATOM 2226 C CA . ALA A 1 277 ? -8.477 -5.833 -1.631 1.00 95.38 277 ALA A CA 1
ATOM 2227 C C . ALA A 1 277 ? -7.809 -5.817 -0.249 1.00 95.38 277 ALA A C 1
ATOM 2229 O O . ALA A 1 277 ? -8.098 -6.692 0.563 1.00 95.38 277 ALA A O 1
ATOM 2230 N N . ILE A 1 278 ? -6.991 -4.799 0.050 1.00 96.19 278 ILE A N 1
ATOM 2231 C CA . ILE A 1 278 ? -6.323 -4.664 1.354 1.00 96.19 278 ILE A CA 1
ATOM 2232 C C . ILE A 1 278 ? -7.346 -4.542 2.489 1.00 96.19 278 ILE A C 1
ATOM 2234 O O . ILE A 1 278 ? -7.264 -5.275 3.473 1.00 96.19 278 ILE A O 1
ATOM 2238 N N . VAL A 1 279 ? -8.352 -3.674 2.344 1.00 96.25 279 VAL A N 1
ATOM 2239 C CA . VAL A 1 279 ? -9.402 -3.543 3.368 1.00 96.25 279 VAL A CA 1
ATOM 2240 C C . VAL A 1 279 ? -10.266 -4.798 3.447 1.00 96.25 279 VAL A C 1
ATOM 2242 O O . VAL A 1 279 ? -10.598 -5.229 4.546 1.00 96.25 279 VAL A O 1
ATOM 2245 N N . SER A 1 280 ? -10.585 -5.438 2.317 1.00 96.00 280 SER A N 1
ATOM 2246 C CA . SER A 1 280 ? -11.323 -6.712 2.324 1.00 96.00 280 SER A CA 1
ATOM 2247 C C . SER A 1 280 ? -10.584 -7.793 3.111 1.00 96.00 280 SER A C 1
ATOM 2249 O O . SER A 1 280 ? -11.211 -8.496 3.897 1.00 96.00 280 SER A O 1
ATOM 2251 N N . TYR A 1 281 ? -9.262 -7.882 2.949 1.00 95.94 281 TYR A N 1
ATOM 2252 C CA . TYR A 1 281 ? -8.412 -8.779 3.726 1.00 95.94 281 TYR A CA 1
ATOM 2253 C C . TYR A 1 281 ? -8.476 -8.468 5.227 1.00 95.94 281 TYR A C 1
ATOM 2255 O O . TYR A 1 281 ? -8.748 -9.372 6.012 1.00 95.94 281 TYR A O 1
ATOM 2263 N N . MET A 1 282 ? -8.324 -7.200 5.633 1.00 96.31 282 MET A N 1
ATOM 2264 C CA . MET A 1 282 ? -8.428 -6.822 7.052 1.00 96.31 282 MET A CA 1
ATOM 2265 C C . MET A 1 282 ? -9.773 -7.229 7.663 1.00 96.31 282 MET A C 1
ATOM 2267 O O . MET A 1 282 ? -9.830 -7.758 8.771 1.00 96.31 282 MET A O 1
ATOM 2271 N N . LEU A 1 283 ? -10.857 -6.975 6.929 1.00 96.56 283 LEU A N 1
ATOM 2272 C CA . LEU A 1 283 ? -12.216 -7.293 7.349 1.00 96.56 283 LEU A CA 1
ATOM 2273 C C . LEU A 1 283 ? -12.451 -8.803 7.445 1.00 96.56 283 LEU A C 1
ATOM 2275 O O . LEU A 1 283 ? -13.082 -9.258 8.396 1.00 96.56 283 LEU A O 1
ATOM 2279 N N . HIS A 1 284 ? -11.931 -9.582 6.499 1.00 95.06 284 HIS A N 1
ATOM 2280 C CA . HIS A 1 284 ? -12.032 -11.037 6.534 1.00 95.06 284 HIS A CA 1
ATOM 2281 C C . HIS A 1 284 ? -11.262 -11.644 7.701 1.00 95.06 284 HIS A C 1
ATOM 2283 O O . HIS A 1 284 ? -11.824 -12.436 8.451 1.00 95.06 284 HIS A O 1
ATOM 2289 N N . GLU A 1 285 ? -10.012 -11.221 7.904 1.00 93.81 285 GLU A N 1
ATOM 2290 C CA . GLU A 1 285 ? -9.191 -11.655 9.037 1.00 93.81 285 GLU A CA 1
ATOM 2291 C C . GLU A 1 285 ? -9.881 -11.395 10.380 1.00 93.81 285 GLU A C 1
ATOM 2293 O O . GLU A 1 285 ? -9.716 -12.153 11.335 1.00 93.81 285 GLU A O 1
ATOM 2298 N N . ALA A 1 286 ? -10.678 -10.328 10.449 1.00 95.12 286 ALA A N 1
ATOM 2299 C CA . ALA A 1 286 ? -11.461 -9.959 11.618 1.00 95.12 286 ALA A CA 1
ATOM 2300 C C . ALA A 1 286 ? -12.798 -10.715 11.762 1.00 95.12 286 ALA A C 1
ATOM 2302 O O . ALA A 1 286 ? -13.436 -10.641 12.815 1.00 95.12 286 ALA A O 1
ATOM 2303 N N . GLY A 1 287 ? -13.245 -11.434 10.728 1.00 95.62 287 GLY A N 1
ATOM 2304 C CA . GLY A 1 287 ? -14.578 -12.040 10.669 1.00 95.62 287 GLY A CA 1
ATOM 2305 C C . GLY A 1 287 ? -15.706 -11.014 10.479 1.00 95.62 287 GLY A C 1
ATOM 2306 O O . GLY A 1 287 ? -16.836 -11.244 10.910 1.00 95.62 287 GLY A O 1
ATOM 2307 N N . HIS A 1 288 ? -15.405 -9.868 9.862 1.00 95.06 288 HIS A N 1
ATOM 2308 C CA . HIS A 1 288 ? -16.303 -8.722 9.693 1.00 95.06 288 HIS A CA 1
ATOM 2309 C C . HIS A 1 288 ? -16.375 -8.257 8.239 1.00 95.06 288 HIS A C 1
ATOM 2311 O O . HIS A 1 288 ? -16.125 -7.097 7.937 1.00 95.06 288 HIS A O 1
ATOM 2317 N N . GLU A 1 289 ? -16.743 -9.147 7.318 1.00 91.81 289 GLU A N 1
ATOM 2318 C CA . GLU A 1 289 ? -16.826 -8.816 5.891 1.00 91.81 289 GLU A CA 1
ATOM 2319 C C . GLU A 1 289 ? -17.894 -7.754 5.567 1.00 91.81 289 GLU A C 1
ATOM 2321 O O . GLU A 1 289 ? -17.762 -7.009 4.597 1.00 91.81 289 GLU A O 1
ATOM 2326 N N . GLU A 1 290 ? -18.951 -7.634 6.363 1.00 93.62 290 GLU A N 1
ATOM 2327 C CA . GLU A 1 290 ? -20.076 -6.738 6.067 1.00 93.62 290 GLU A CA 1
ATOM 2328 C C . GLU A 1 290 ? -20.367 -5.773 7.228 1.00 93.62 290 GLU A C 1
ATOM 2330 O O . GLU A 1 290 ? -21.449 -5.830 7.817 1.00 93.62 290 GLU A O 1
ATOM 2335 N N . PRO A 1 291 ? -19.420 -4.889 7.606 1.00 94.94 291 PRO A N 1
ATOM 2336 C CA . PRO A 1 291 ? -19.661 -3.950 8.688 1.00 94.94 291 PRO A CA 1
ATOM 2337 C C . PRO A 1 291 ? -20.684 -2.895 8.243 1.00 94.94 291 PRO A C 1
ATOM 2339 O O . PRO A 1 291 ? -20.625 -2.350 7.136 1.00 94.94 291 PRO A O 1
ATOM 2342 N N . ARG A 1 292 ? -21.638 -2.600 9.121 1.00 93.31 292 ARG A N 1
ATOM 2343 C CA . ARG A 1 292 ? -22.699 -1.605 8.932 1.00 93.31 292 ARG A CA 1
ATOM 2344 C C . ARG A 1 292 ? -22.200 -0.184 9.176 1.00 93.31 292 ARG A C 1
ATOM 2346 O O . ARG A 1 292 ? -22.686 0.734 8.515 1.00 93.31 292 ARG A O 1
ATOM 2353 N N . SER A 1 293 ? -21.296 0.015 10.133 1.00 94.69 293 SER A N 1
ATOM 2354 C CA . SER A 1 293 ? -20.815 1.329 10.567 1.00 94.69 293 SER A CA 1
ATOM 2355 C C . SER A 1 293 ? -19.403 1.256 11.151 1.00 94.69 293 SER A C 1
ATOM 2357 O O . SER A 1 293 ? -19.185 0.854 12.292 1.00 94.69 293 SER A O 1
ATOM 2359 N N . VAL A 1 294 ? -18.429 1.749 10.389 1.00 95.69 294 VAL A N 1
ATOM 2360 C CA . VAL A 1 294 ? -17.024 1.765 10.815 1.00 95.69 294 VAL A CA 1
ATOM 2361 C C . VAL A 1 294 ? -16.645 3.118 11.413 1.00 95.69 294 VAL A C 1
ATOM 2363 O O . VAL A 1 294 ? -16.941 4.159 10.829 1.00 95.69 294 VAL A O 1
ATOM 2366 N N . LEU A 1 295 ? -15.934 3.121 12.539 1.00 94.88 295 LEU A N 1
ATOM 2367 C CA . LEU A 1 295 ? -15.177 4.287 12.998 1.00 94.88 295 LEU A CA 1
ATOM 2368 C C . LEU A 1 295 ? -13.711 4.133 12.583 1.00 94.88 295 LEU A C 1
ATOM 2370 O O . LEU A 1 295 ? -13.030 3.245 13.086 1.00 94.88 295 LEU A O 1
ATOM 2374 N N . LEU A 1 296 ? -13.221 4.997 11.695 1.00 93.75 296 LEU A N 1
ATOM 2375 C CA . LEU A 1 296 ? -11.810 5.063 11.317 1.00 93.75 296 LEU A CA 1
ATOM 2376 C C . LEU A 1 296 ? -11.107 6.173 12.108 1.00 93.75 296 LEU A C 1
ATOM 2378 O O . LEU A 1 296 ? -11.383 7.356 11.912 1.00 93.75 296 LEU A O 1
ATOM 2382 N N . VAL A 1 297 ? -10.184 5.797 12.987 1.00 91.19 297 VAL A N 1
ATOM 2383 C CA . VAL A 1 297 ? -9.355 6.709 13.779 1.00 91.19 297 VAL A CA 1
ATOM 2384 C C . VAL A 1 297 ? -7.968 6.800 13.143 1.00 91.19 297 VAL A C 1
ATOM 2386 O O . VAL A 1 297 ? -7.290 5.796 12.943 1.00 91.19 297 VAL A O 1
ATOM 2389 N N . THR A 1 298 ? -7.548 8.010 12.790 1.00 86.50 298 THR A N 1
ATOM 2390 C CA . THR A 1 298 ? -6.291 8.260 12.059 1.00 86.50 298 THR A CA 1
ATOM 2391 C C . THR A 1 298 ? -5.392 9.220 12.828 1.00 86.50 298 THR A C 1
ATOM 2393 O O . THR A 1 298 ? -5.836 9.861 13.784 1.00 86.50 298 THR A O 1
ATOM 2396 N N . ARG A 1 299 ? -4.136 9.345 12.397 1.00 80.00 299 ARG A N 1
ATOM 2397 C CA . ARG A 1 299 ? -3.156 10.263 12.984 1.00 80.00 299 ARG A CA 1
ATOM 2398 C C . ARG A 1 299 ? -3.113 11.626 12.285 1.00 80.00 299 ARG A C 1
ATOM 2400 O O . ARG A 1 299 ? -3.617 11.832 11.170 1.00 80.00 299 ARG A O 1
ATOM 2407 N N . ASP A 1 300 ? -2.403 12.548 12.926 1.00 67.62 300 ASP A N 1
ATOM 2408 C CA . ASP A 1 300 ? -2.016 13.834 12.361 1.00 67.62 300 ASP A CA 1
ATOM 2409 C C . ASP A 1 300 ? -0.997 13.645 11.214 1.00 67.62 300 ASP A C 1
ATOM 2411 O O . ASP A 1 300 ? 0.153 13.273 11.432 1.00 67.62 300 ASP A O 1
ATOM 2415 N N . GLY A 1 301 ? -1.423 13.883 9.965 1.00 67.50 301 GLY A N 1
ATOM 2416 C CA . GLY A 1 301 ? -0.606 13.650 8.761 1.00 67.50 301 GLY A CA 1
ATOM 2417 C C . GLY A 1 301 ? -0.585 12.174 8.347 1.00 67.50 301 GLY A C 1
ATOM 2418 O O . GLY A 1 301 ? 0.244 11.391 8.813 1.00 67.50 301 GLY A O 1
ATOM 2419 N N . MET A 1 302 ? -1.531 11.785 7.482 1.00 69.62 302 MET A N 1
ATOM 2420 C CA . MET A 1 302 ? -1.772 10.357 7.226 1.00 69.62 302 MET A CA 1
ATOM 2421 C C . MET A 1 302 ? -0.642 9.843 6.377 1.00 69.62 302 MET A C 1
ATOM 2423 O O . MET A 1 302 ? -0.233 10.487 5.410 1.00 69.62 302 MET A O 1
ATOM 2427 N N . ASP A 1 303 ? -0.232 8.646 6.732 1.00 78.38 303 ASP A N 1
ATOM 2428 C CA . ASP A 1 303 ? 0.542 7.795 5.868 1.00 78.38 303 ASP A CA 1
ATOM 2429 C C . ASP A 1 303 ? -0.334 7.162 4.761 1.00 78.38 303 ASP A C 1
ATOM 2431 O O . ASP A 1 303 ? -1.568 7.119 4.830 1.00 78.38 303 ASP A O 1
ATOM 2435 N N . TYR A 1 304 ? 0.314 6.631 3.726 1.00 83.31 304 TYR A N 1
ATOM 2436 C CA . TYR A 1 304 ? -0.300 5.876 2.633 1.00 83.31 304 TYR A CA 1
ATOM 2437 C C . TYR A 1 304 ? -1.150 4.707 3.100 1.00 83.31 304 TYR A C 1
ATOM 2439 O O . TYR A 1 304 ? -2.121 4.349 2.430 1.00 83.31 304 TYR A O 1
ATOM 2447 N N . LEU A 1 305 ? -0.806 4.107 4.238 1.00 89.12 305 LEU A N 1
ATOM 2448 C CA . LEU A 1 305 ? -1.570 2.993 4.769 1.00 89.12 305 LEU A CA 1
ATOM 2449 C C . LEU A 1 305 ? -2.955 3.437 5.239 1.00 89.12 305 LEU A C 1
ATOM 2451 O O . LEU A 1 305 ? -3.947 2.778 4.955 1.00 89.12 305 LEU A O 1
ATOM 2455 N N . GLU A 1 306 ? -3.062 4.595 5.880 1.00 88.69 306 GLU A N 1
ATOM 2456 C CA . GLU A 1 306 ? -4.365 5.116 6.284 1.00 88.69 306 GLU A CA 1
ATOM 2457 C C . GLU A 1 306 ? -5.179 5.553 5.057 1.00 88.69 306 GLU A C 1
ATOM 2459 O O . GLU A 1 306 ? -6.382 5.309 5.018 1.00 88.69 306 GLU A O 1
ATOM 2464 N N . PHE A 1 307 ? -4.538 6.124 4.023 1.00 87.31 307 PHE A N 1
ATOM 2465 C CA . PHE A 1 307 ? -5.214 6.422 2.750 1.00 87.31 307 PHE A CA 1
ATOM 2466 C C . PHE A 1 307 ? -5.721 5.145 2.074 1.00 87.31 307 PHE A C 1
ATOM 2468 O O . PHE A 1 307 ? -6.825 5.125 1.535 1.00 87.31 307 PHE A O 1
ATOM 2475 N N . THR A 1 308 ? -4.939 4.067 2.150 1.00 91.62 308 THR A N 1
ATOM 2476 C CA . THR A 1 308 ? -5.332 2.739 1.672 1.00 91.62 308 THR A CA 1
ATOM 2477 C C . THR A 1 308 ? -6.598 2.264 2.378 1.00 91.62 308 THR A C 1
ATOM 2479 O O . THR A 1 308 ? -7.536 1.821 1.712 1.00 91.62 308 THR A O 1
ATOM 2482 N N . VAL A 1 309 ? -6.640 2.385 3.708 1.00 93.50 309 VAL A N 1
ATOM 2483 C CA . VAL A 1 309 ? -7.779 1.948 4.523 1.00 93.50 309 VAL A CA 1
ATOM 2484 C C . VAL A 1 309 ? -9.019 2.796 4.245 1.00 93.50 309 VAL A C 1
ATOM 2486 O O . VAL A 1 309 ? -10.082 2.252 3.952 1.00 93.50 309 VAL A O 1
ATOM 2489 N N . GLU A 1 310 ? -8.896 4.122 4.273 1.00 91.25 310 GLU A N 1
ATOM 2490 C CA . GLU A 1 310 ? -10.021 5.028 4.026 1.00 91.25 310 GLU A CA 1
ATOM 2491 C C . GLU A 1 310 ? -10.611 4.832 2.621 1.00 91.25 310 GLU A C 1
ATOM 2493 O O . GLU A 1 310 ? -11.817 4.624 2.464 1.00 91.25 310 GLU A O 1
ATOM 2498 N N . HIS A 1 311 ? -9.755 4.821 1.595 1.00 90.62 311 HIS A N 1
ATOM 2499 C CA . HIS A 1 311 ? -10.181 4.597 0.218 1.00 90.62 311 HIS A CA 1
ATOM 2500 C C . HIS A 1 311 ? -10.791 3.204 0.034 1.00 90.62 311 HIS A C 1
ATOM 2502 O O . HIS A 1 311 ? -11.773 3.045 -0.689 1.00 90.62 311 HIS A O 1
ATOM 2508 N N . GLY A 1 312 ? -10.234 2.172 0.673 1.00 92.56 312 GLY A N 1
ATOM 2509 C CA . GLY A 1 312 ? -10.759 0.812 0.592 1.00 92.56 312 GLY A CA 1
ATOM 2510 C C . GLY A 1 312 ? -12.148 0.668 1.215 1.00 92.56 312 GLY A C 1
ATOM 2511 O O . GLY A 1 312 ? -13.017 0.062 0.590 1.00 92.56 312 GLY A O 1
ATOM 2512 N N . LEU A 1 313 ? -12.395 1.280 2.381 1.00 93.38 313 LEU A N 1
ATOM 2513 C CA . LEU A 1 313 ? -13.724 1.315 3.012 1.00 93.38 313 LEU A CA 1
ATOM 2514 C C . LEU A 1 313 ? -14.763 1.929 2.072 1.00 93.38 313 LEU A C 1
ATOM 2516 O O . LEU A 1 313 ? -15.845 1.377 1.862 1.00 93.38 313 LEU A O 1
ATOM 2520 N N . ALA A 1 314 ? -14.413 3.052 1.459 1.00 90.00 314 ALA A N 1
ATOM 2521 C CA . ALA A 1 314 ? -15.314 3.739 0.559 1.00 90.00 314 ALA A CA 1
ATOM 2522 C C . ALA A 1 314 ? -15.518 3.011 -0.779 1.00 90.00 314 ALA A C 1
ATOM 2524 O O . ALA A 1 314 ? -16.646 2.941 -1.263 1.00 90.00 314 ALA A O 1
ATOM 2525 N N . ALA A 1 315 ? -14.469 2.406 -1.346 1.00 89.19 315 ALA A N 1
ATOM 2526 C CA . ALA A 1 315 ? -14.564 1.567 -2.543 1.00 89.19 315 ALA A CA 1
ATOM 2527 C C . ALA A 1 315 ? -15.428 0.311 -2.316 1.00 89.19 315 ALA A C 1
ATOM 2529 O O . ALA A 1 315 ? -16.023 -0.216 -3.256 1.00 89.19 315 ALA A O 1
ATOM 2530 N N . LEU A 1 316 ? -15.527 -0.159 -1.068 1.00 92.38 316 LEU A N 1
ATOM 2531 C CA . LEU A 1 316 ? -16.445 -1.222 -0.651 1.00 92.38 316 LEU A CA 1
ATOM 2532 C C . LEU A 1 316 ? -17.878 -0.726 -0.389 1.00 92.38 316 LEU A C 1
ATOM 2534 O O . LEU A 1 316 ? -18.763 -1.539 -0.135 1.00 92.38 316 LEU A O 1
ATOM 2538 N N . GLY A 1 317 ? -18.127 0.585 -0.446 1.00 91.06 317 GLY A N 1
ATOM 2539 C CA . GLY A 1 317 ? -19.428 1.175 -0.128 1.00 91.06 317 GLY A CA 1
ATOM 2540 C C . GLY A 1 317 ? -19.799 1.079 1.356 1.00 91.06 317 GLY A C 1
ATOM 2541 O O . GLY A 1 317 ? -20.979 1.189 1.694 1.00 91.06 317 GLY A O 1
ATOM 2542 N N . ILE A 1 318 ? -18.816 0.865 2.236 1.00 92.06 318 ILE A N 1
ATOM 2543 C CA . ILE A 1 318 ? -19.029 0.773 3.681 1.00 92.06 318 ILE A CA 1
ATOM 2544 C C . ILE A 1 318 ? -19.373 2.160 4.220 1.00 92.06 318 ILE A C 1
ATOM 2546 O O . ILE A 1 318 ? -18.783 3.167 3.832 1.00 92.06 318 ILE A O 1
ATOM 2550 N N . ASN A 1 319 ? -20.342 2.227 5.129 1.00 91.81 319 ASN A N 1
ATOM 2551 C CA . ASN A 1 319 ? -20.643 3.459 5.840 1.00 91.81 319 ASN A CA 1
ATOM 2552 C C . ASN A 1 319 ? -19.617 3.644 6.964 1.00 91.81 319 ASN A C 1
ATOM 2554 O O . ASN A 1 319 ? -19.545 2.820 7.873 1.00 91.81 319 ASN A O 1
ATOM 2558 N N . TYR A 1 320 ? -18.827 4.714 6.908 1.00 92.56 320 TYR A N 1
ATOM 2559 C CA . TYR A 1 320 ? -17.803 4.988 7.911 1.00 92.56 320 TYR A CA 1
ATOM 2560 C C . TYR A 1 320 ? -17.812 6.448 8.365 1.00 92.56 320 TYR A C 1
ATOM 2562 O O . TYR A 1 320 ? -18.157 7.361 7.612 1.00 92.56 320 TYR A O 1
ATOM 2570 N N . THR A 1 321 ? -17.435 6.654 9.624 1.00 90.50 321 THR A N 1
ATOM 2571 C CA . THR A 1 321 ? -17.063 7.951 10.193 1.00 90.50 321 THR A CA 1
ATOM 2572 C C . THR A 1 321 ? -15.556 7.975 10.320 1.00 90.50 321 THR A C 1
ATOM 2574 O O . THR A 1 321 ? -14.978 7.037 10.862 1.00 90.50 321 THR A O 1
ATOM 2577 N N . VAL A 1 322 ? -14.921 9.042 9.846 1.00 87.50 322 VAL A N 1
ATOM 2578 C CA . VAL A 1 322 ? -13.480 9.211 10.003 1.00 87.50 322 VAL A CA 1
ATOM 2579 C C . VAL A 1 322 ? -13.176 10.332 10.985 1.00 87.50 322 VAL A C 1
ATOM 2581 O O . VAL A 1 322 ? -13.819 11.387 11.003 1.00 87.50 322 VAL A O 1
ATOM 2584 N N . VAL A 1 323 ? -12.196 10.066 11.836 1.00 86.00 323 VAL A N 1
ATOM 2585 C CA . VAL A 1 323 ? -11.697 10.970 12.858 1.00 86.00 323 VAL A CA 1
ATOM 2586 C C . VAL A 1 323 ? -10.297 11.392 12.437 1.00 86.00 323 VAL A C 1
ATOM 2588 O O . VAL A 1 323 ? -9.359 10.591 12.454 1.00 86.00 323 VAL A O 1
ATOM 2591 N N . HIS A 1 324 ? -10.181 12.659 12.041 1.00 76.00 324 HIS A N 1
ATOM 2592 C CA . HIS A 1 324 ? -8.922 13.298 11.671 1.00 76.00 324 HIS A CA 1
ATOM 2593 C C . HIS A 1 324 ? -8.680 14.511 12.564 1.00 76.00 324 HIS A C 1
ATOM 2595 O O . HIS A 1 324 ? -9.559 15.361 12.718 1.00 76.00 324 HIS A O 1
ATOM 2601 N N . GLU A 1 325 ? -7.464 14.648 13.077 1.00 61.41 325 GLU A N 1
ATOM 2602 C CA . GLU A 1 325 ? -7.038 15.817 13.859 1.00 61.41 325 GLU A CA 1
ATOM 2603 C C . GLU A 1 325 ? -6.871 17.076 12.994 1.00 61.41 325 GLU A C 1
ATOM 2605 O O . GLU A 1 325 ? -7.122 18.195 13.446 1.00 61.41 325 GLU A O 1
ATOM 2610 N N . ARG A 1 326 ? -6.604 16.913 11.690 1.00 58.28 326 ARG A N 1
ATOM 2611 C CA . ARG A 1 326 ? -6.510 18.021 10.723 1.00 58.28 326 ARG A CA 1
ATOM 2612 C C . ARG A 1 326 ? -7.308 17.751 9.443 1.00 58.28 326 ARG A C 1
ATOM 2614 O O . ARG A 1 326 ? -6.713 17.370 8.432 1.00 58.28 326 ARG A O 1
ATOM 2621 N N . PRO A 1 327 ? -8.628 18.027 9.424 1.00 51.28 327 PRO A N 1
ATOM 2622 C CA . PRO A 1 327 ? -9.451 17.912 8.211 1.00 51.28 327 PRO A CA 1
ATOM 2623 C C . PRO A 1 327 ? -8.917 18.749 7.032 1.00 51.28 327 PRO A C 1
ATOM 2625 O O . PRO A 1 327 ? -9.110 18.405 5.871 1.00 51.28 327 PRO A O 1
ATOM 2628 N N . PHE A 1 328 ? -8.201 19.841 7.316 1.00 45.75 328 PHE A N 1
ATOM 2629 C CA . PHE A 1 328 ? -7.761 20.816 6.314 1.00 45.75 328 PHE A CA 1
ATOM 2630 C C . PHE A 1 328 ? -6.511 20.425 5.516 1.00 45.75 328 PHE A C 1
ATOM 2632 O O . PHE A 1 328 ? -6.109 21.192 4.648 1.00 45.75 328 PHE A O 1
ATOM 2639 N N . LEU A 1 329 ? -5.853 19.299 5.815 1.00 45.97 329 LEU A N 1
ATOM 2640 C CA . LEU A 1 329 ? -4.596 18.920 5.147 1.00 45.97 329 LEU A CA 1
ATOM 2641 C C . LEU A 1 329 ? -4.749 17.890 4.027 1.00 45.97 329 LEU A C 1
ATOM 2643 O O . LEU A 1 329 ? -3.744 17.529 3.423 1.00 45.97 329 LEU A O 1
ATOM 2647 N N . ARG A 1 330 ? -5.964 17.396 3.772 1.00 46.97 330 ARG A N 1
ATOM 2648 C CA . ARG A 1 330 ? -6.149 16.186 2.951 1.00 46.97 330 ARG A CA 1
ATOM 2649 C C . ARG A 1 330 ? -7.006 16.317 1.729 1.00 46.97 330 ARG A C 1
ATOM 2651 O O . ARG A 1 330 ? -6.988 15.439 0.875 1.00 46.97 330 ARG A O 1
ATOM 2658 N N . HIS A 1 331 ? -7.813 17.347 1.666 1.00 47.34 331 HIS A N 1
ATOM 2659 C CA . HIS A 1 331 ? -8.950 17.275 0.792 1.00 47.34 331 HIS A CA 1
ATOM 2660 C C . HIS A 1 331 ? -8.874 18.413 -0.201 1.00 47.34 331 HIS A C 1
ATOM 2662 O O . HIS A 1 331 ? -9.479 19.466 -0.044 1.00 47.34 331 HIS A O 1
ATOM 2668 N N . VAL A 1 332 ? -8.235 18.105 -1.319 1.00 43.53 332 VAL A N 1
ATOM 2669 C CA . VAL A 1 332 ? -8.905 18.365 -2.590 1.00 43.53 332 VAL A CA 1
ATOM 2670 C C . VAL A 1 332 ? -9.959 17.271 -2.738 1.00 43.53 332 VAL A C 1
ATOM 2672 O O . VAL A 1 332 ? -9.910 16.442 -3.635 1.00 43.53 332 VAL A O 1
ATOM 2675 N N . THR A 1 333 ? -10.901 17.202 -1.795 1.00 42.22 333 THR A N 1
ATOM 2676 C CA . THR A 1 333 ? -12.159 16.517 -2.045 1.00 42.22 333 THR A CA 1
ATOM 2677 C C . THR A 1 333 ? -12.752 17.287 -3.198 1.00 42.22 333 THR A C 1
ATOM 2679 O O . THR A 1 333 ? -13.160 18.437 -3.021 1.00 42.22 333 THR A O 1
ATOM 2682 N N . TYR A 1 334 ? -12.716 16.700 -4.391 1.00 41.00 334 TYR A N 1
ATOM 2683 C CA . TYR A 1 334 ? -13.406 17.256 -5.539 1.00 41.00 334 TYR A CA 1
ATOM 2684 C C . TYR A 1 334 ? -14.898 17.137 -5.267 1.00 41.00 334 TYR A C 1
ATOM 2686 O O . TYR A 1 334 ? -15.519 16.170 -5.687 1.00 41.00 334 TYR A O 1
ATOM 2694 N N . ASP A 1 335 ? -15.455 18.049 -4.473 1.00 47.91 335 ASP A N 1
ATOM 2695 C CA . ASP A 1 335 ? -16.884 18.128 -4.203 1.00 47.91 335 ASP A CA 1
ATOM 2696 C C . ASP A 1 335 ? -17.515 18.672 -5.472 1.00 47.91 335 ASP A C 1
ATOM 2698 O O . ASP A 1 335 ? -17.345 19.860 -5.762 1.00 47.91 335 ASP A O 1
ATOM 2702 N N . PRO A 1 336 ? -18.214 17.833 -6.262 1.00 47.06 336 PRO A N 1
ATOM 2703 C CA . PRO A 1 336 ? -18.781 18.293 -7.516 1.00 47.06 336 PRO A CA 1
ATOM 2704 C C . PRO A 1 336 ? -19.757 19.451 -7.278 1.00 47.06 336 PRO A C 1
ATOM 2706 O O . PRO A 1 336 ? -19.956 20.264 -8.176 1.00 47.06 336 PRO A O 1
ATOM 2709 N N . ALA A 1 337 ? -20.327 19.560 -6.067 1.00 51.91 337 ALA A N 1
ATOM 2710 C CA . ALA A 1 337 ? -21.209 20.650 -5.674 1.00 51.91 337 ALA A CA 1
ATOM 2711 C C . ALA A 1 337 ? -20.465 21.939 -5.279 1.00 51.91 337 ALA A C 1
ATOM 2713 O O . ALA A 1 337 ? -21.047 23.016 -5.388 1.00 51.91 337 ALA A O 1
ATOM 2714 N N . LYS A 1 338 ? -19.197 21.867 -4.846 1.00 49.91 338 LYS A N 1
ATOM 2715 C CA . LYS A 1 338 ? -18.371 23.050 -4.512 1.00 49.91 338 LYS A CA 1
ATOM 2716 C C . LYS A 1 338 ? -17.394 23.446 -5.620 1.00 49.91 338 LYS A C 1
ATOM 2718 O O . LYS A 1 338 ? -16.757 24.491 -5.521 1.00 49.91 338 LYS A O 1
ATOM 2723 N N . GLY A 1 339 ? -17.302 22.645 -6.680 1.00 53.00 339 GLY A N 1
ATOM 2724 C CA . GLY A 1 339 ? -16.347 22.847 -7.763 1.00 53.00 339 GLY A CA 1
ATOM 2725 C C . GLY A 1 339 ? -14.917 22.467 -7.368 1.00 53.00 339 GLY A C 1
ATOM 2726 O O . GLY A 1 339 ? -14.638 22.027 -6.253 1.00 53.00 339 GLY A O 1
ATOM 2727 N N . MET A 1 340 ? -13.989 22.607 -8.317 1.00 49.03 340 MET A N 1
ATOM 2728 C CA . MET A 1 340 ? -12.562 22.391 -8.055 1.00 49.03 340 MET A CA 1
ATOM 2729 C C . MET A 1 340 ? -12.059 23.409 -7.016 1.00 49.03 340 MET A C 1
ATOM 2731 O O . MET A 1 340 ? -12.354 24.597 -7.172 1.00 49.03 340 MET A O 1
ATOM 2735 N N . PRO A 1 341 ? -11.276 22.997 -6.000 1.00 54.78 341 PRO A N 1
ATOM 2736 C CA . PRO A 1 341 ? -10.651 23.931 -5.067 1.00 54.78 341 PRO A CA 1
ATOM 2737 C C . PRO A 1 341 ? -9.830 24.993 -5.791 1.00 54.78 341 PRO A C 1
ATOM 2739 O O . PRO A 1 341 ? -9.279 24.749 -6.872 1.00 54.78 341 PRO A O 1
ATOM 2742 N N . SER A 1 342 ? -9.732 26.181 -5.191 1.00 67.38 342 SER A N 1
ATOM 2743 C CA . SER A 1 342 ? -8.985 27.274 -5.806 1.00 67.38 342 SER A CA 1
ATOM 2744 C C . SER A 1 342 ? -7.515 26.885 -5.987 1.00 67.38 342 SER A C 1
ATOM 2746 O O . SER A 1 342 ? -6.945 26.107 -5.217 1.00 67.38 342 SER A O 1
ATOM 2748 N N . SER A 1 343 ? -6.851 27.459 -6.990 1.00 53.03 343 SER A N 1
ATOM 2749 C CA . SER A 1 343 ? -5.415 27.245 -7.206 1.00 53.03 343 SER A CA 1
ATOM 2750 C C . SER A 1 343 ? -4.577 27.569 -5.960 1.00 53.03 343 SER A C 1
ATOM 2752 O O . SER A 1 343 ? -3.565 26.904 -5.738 1.00 53.03 343 SER A O 1
ATOM 2754 N N . ALA A 1 344 ? -5.029 28.518 -5.132 1.00 62.06 344 ALA A N 1
ATOM 2755 C CA . ALA A 1 344 ? -4.401 28.918 -3.878 1.00 62.06 344 ALA A CA 1
ATOM 2756 C C . ALA A 1 344 ? -4.566 27.880 -2.752 1.00 62.06 344 ALA A C 1
ATOM 2758 O O . ALA A 1 344 ? -3.585 27.598 -2.061 1.00 62.06 344 ALA A O 1
ATOM 2759 N N . ASP A 1 345 ? -5.750 27.276 -2.598 1.00 56.34 345 ASP A N 1
ATOM 2760 C CA . ASP A 1 345 ? -5.998 26.204 -1.616 1.00 56.34 345 ASP A CA 1
ATOM 2761 C C . ASP A 1 345 ? -5.168 24.970 -1.953 1.00 56.34 345 ASP A C 1
ATOM 2763 O O . ASP A 1 345 ? -4.477 24.404 -1.100 1.00 56.34 345 ASP A O 1
ATOM 2767 N N . MET A 1 346 ? -5.152 24.632 -3.245 1.00 53.50 346 MET A N 1
ATOM 2768 C CA . MET A 1 346 ? -4.283 23.599 -3.779 1.00 53.50 346 MET A CA 1
ATOM 2769 C C . MET A 1 346 ? -2.810 23.938 -3.493 1.00 53.50 346 MET A C 1
ATOM 2771 O O . MET A 1 346 ? -2.077 23.091 -3.006 1.00 53.50 346 MET A O 1
ATOM 2775 N N . ASP A 1 347 ? -2.346 25.171 -3.747 1.00 52.59 347 ASP A N 1
ATOM 2776 C CA . ASP A 1 347 ? -0.955 25.591 -3.486 1.00 52.59 347 ASP A CA 1
ATOM 2777 C C . ASP A 1 347 ? -0.568 25.570 -2.007 1.00 52.59 347 ASP A C 1
ATOM 2779 O O . ASP A 1 347 ? 0.581 25.271 -1.668 1.00 52.59 347 ASP A O 1
ATOM 2783 N N . TRP A 1 348 ? -1.499 25.897 -1.116 1.00 57.88 348 TRP A N 1
ATOM 2784 C CA . TRP A 1 348 ? -1.267 25.853 0.319 1.00 57.88 348 TRP A CA 1
ATOM 2785 C C . TRP A 1 348 ? -1.141 24.412 0.829 1.00 57.88 348 TRP A C 1
ATOM 2787 O O . TRP A 1 348 ? -0.159 24.116 1.516 1.00 57.88 348 TRP A O 1
ATOM 2797 N N . GLN A 1 349 ? -2.032 23.500 0.421 1.00 54.44 349 GLN A N 1
ATOM 2798 C CA . GLN A 1 349 ? -1.907 22.075 0.764 1.00 54.44 349 GLN A CA 1
ATOM 2799 C C . GLN A 1 349 ? -0.662 21.442 0.126 1.00 54.44 349 GLN A C 1
ATOM 2801 O O . GLN A 1 349 ? 0.105 20.769 0.818 1.00 54.44 349 GLN A O 1
ATOM 2806 N N . ARG A 1 350 ? -0.356 21.791 -1.134 1.00 53.41 350 ARG A N 1
ATOM 2807 C CA . ARG A 1 350 ? 0.876 21.401 -1.846 1.00 53.41 350 ARG A CA 1
ATOM 2808 C C . ARG A 1 350 ? 2.146 21.759 -1.074 1.00 53.41 350 ARG A C 1
ATOM 2810 O O . ARG A 1 350 ? 3.086 20.970 -1.036 1.00 53.41 350 ARG A O 1
ATOM 2817 N N . ARG A 1 351 ? 2.213 22.956 -0.475 1.00 52.44 351 ARG A N 1
ATOM 2818 C CA . ARG A 1 351 ? 3.391 23.403 0.295 1.00 52.44 351 ARG A CA 1
ATOM 2819 C C . ARG A 1 351 ? 3.598 22.607 1.579 1.00 52.44 351 ARG A C 1
ATOM 2821 O O . ARG A 1 351 ? 4.747 22.427 1.961 1.00 52.44 351 ARG A O 1
ATOM 2828 N N . ARG A 1 352 ? 2.527 22.125 2.216 1.00 50.09 352 ARG A N 1
ATOM 2829 C CA . ARG A 1 352 ? 2.638 21.275 3.406 1.00 50.09 352 ARG A CA 1
ATOM 2830 C C . ARG A 1 352 ? 2.940 19.824 3.051 1.00 50.09 352 ARG A C 1
ATOM 2832 O O . ARG A 1 352 ? 3.826 19.265 3.676 1.00 50.09 352 ARG A O 1
ATOM 2839 N N . LEU A 1 353 ? 2.323 19.259 2.012 1.00 44.72 353 LEU A N 1
ATOM 2840 C CA . LEU A 1 353 ? 2.671 17.917 1.516 1.00 44.72 353 LEU A CA 1
ATOM 2841 C C . LEU A 1 353 ? 4.128 17.844 1.025 1.00 44.72 353 LEU A C 1
ATOM 2843 O O . LEU A 1 353 ? 4.809 16.857 1.263 1.00 44.72 353 LEU A O 1
ATOM 2847 N N . ARG A 1 354 ? 4.657 18.927 0.438 1.00 40.19 354 ARG A N 1
ATOM 2848 C CA . ARG A 1 354 ? 6.070 19.055 0.021 1.00 40.19 354 ARG A CA 1
ATOM 2849 C C . ARG A 1 354 ? 7.084 18.880 1.160 1.00 40.19 354 ARG A C 1
ATOM 2851 O O . ARG A 1 354 ? 8.219 18.492 0.885 1.00 40.19 354 ARG A O 1
ATOM 2858 N N . ASP A 1 355 ? 6.702 19.163 2.404 1.00 40.16 355 ASP A N 1
ATOM 2859 C CA . ASP A 1 355 ? 7.575 18.978 3.568 1.00 40.16 355 ASP A CA 1
ATOM 2860 C C . ASP A 1 355 ? 7.551 17.530 4.095 1.00 40.16 355 ASP A C 1
ATOM 2862 O O . ASP A 1 355 ? 8.454 17.130 4.832 1.00 40.16 355 ASP A O 1
ATOM 2866 N N . TYR A 1 356 ? 6.592 16.717 3.637 1.00 42.06 356 TYR A N 1
ATOM 2867 C CA . TYR A 1 356 ? 6.438 15.308 3.976 1.00 42.06 356 TYR A CA 1
ATOM 2868 C C . TYR A 1 356 ? 6.774 14.436 2.745 1.00 42.06 356 TYR A C 1
ATOM 2870 O O . TYR A 1 35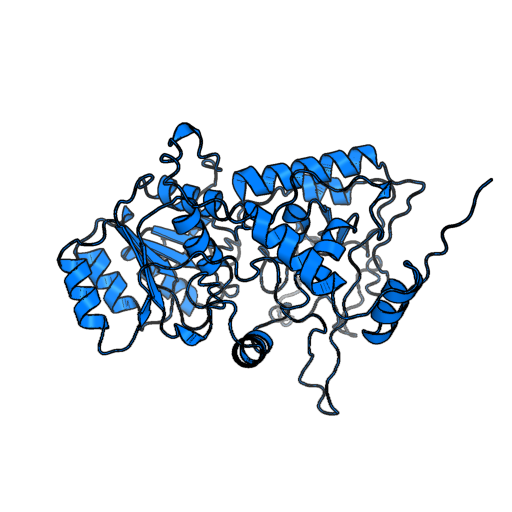6 ? 5.932 14.035 1.961 1.00 42.06 356 TYR A O 1
ATOM 2878 N N . HIS A 1 357 ? 8.070 14.122 2.648 1.00 39.44 357 HIS A N 1
ATOM 2879 C CA . HIS A 1 357 ? 8.780 13.107 1.845 1.00 39.44 357 HIS A CA 1
ATOM 2880 C C . HIS A 1 357 ? 8.789 13.147 0.289 1.00 39.44 357 HIS A C 1
ATOM 2882 O O . HIS A 1 357 ? 7.975 13.744 -0.402 1.00 39.44 357 HIS A O 1
ATOM 2888 N N . GLY A 1 358 ? 9.789 12.453 -0.283 1.00 44.03 358 GLY A N 1
ATOM 2889 C CA . GLY A 1 358 ? 9.947 12.163 -1.720 1.00 44.03 358 GLY A CA 1
ATOM 2890 C C . GLY A 1 358 ? 8.987 11.079 -2.206 1.00 44.03 358 GLY A C 1
ATOM 2891 O O . GLY A 1 358 ? 9.443 10.009 -2.626 1.00 44.03 358 GLY A O 1
ATOM 2892 N N . GLN A 1 359 ? 7.707 11.396 -2.026 1.00 48.28 359 GLN A N 1
ATOM 2893 C CA . GLN A 1 359 ? 6.525 10.566 -1.834 1.00 48.28 359 GLN A CA 1
ATOM 2894 C C . GLN A 1 359 ? 5.828 10.219 -3.149 1.00 48.28 359 GLN A C 1
ATOM 2896 O O . GLN A 1 359 ? 5.626 11.075 -4.004 1.00 48.28 359 GLN A O 1
ATOM 2901 N N . GLY A 1 360 ? 5.495 8.941 -3.311 1.00 48.88 360 GLY A N 1
ATOM 2902 C CA . GLY A 1 360 ? 4.619 8.446 -4.355 1.00 48.88 360 GLY A CA 1
ATOM 2903 C C . GLY A 1 360 ? 3.358 9.271 -4.540 1.00 48.88 360 GLY A C 1
ATOM 2904 O O . GLY A 1 360 ? 2.689 9.667 -3.587 1.00 48.88 360 GLY A O 1
ATOM 2905 N N . VAL A 1 361 ? 3.066 9.543 -5.794 1.00 53.12 361 VAL A N 1
ATOM 2906 C CA . VAL A 1 361 ? 2.066 10.508 -6.233 1.00 53.12 361 VAL A CA 1
ATOM 2907 C C . VAL A 1 361 ? 0.742 9.828 -6.586 1.00 53.12 361 VAL A C 1
ATOM 2909 O O . VAL A 1 361 ? -0.272 10.502 -6.693 1.00 53.12 361 VAL A O 1
ATOM 2912 N N . GLY A 1 362 ? 0.728 8.497 -6.719 1.00 55.03 362 GLY A N 1
ATOM 2913 C CA . GLY A 1 362 ? -0.372 7.730 -7.314 1.00 55.03 362 GLY A CA 1
ATOM 2914 C C . GLY A 1 362 ? -1.728 7.698 -6.593 1.00 55.03 362 GLY A C 1
ATOM 2915 O O . GLY A 1 362 ? -2.672 7.167 -7.172 1.00 55.03 362 GLY A O 1
ATOM 2916 N N . PHE A 1 363 ? -1.880 8.243 -5.380 1.00 60.72 363 PHE A N 1
ATOM 2917 C CA . PHE A 1 363 ? -3.209 8.349 -4.746 1.00 60.72 363 PHE A CA 1
ATOM 2918 C C . PHE A 1 363 ? -4.053 9.498 -5.313 1.00 60.72 363 PHE A C 1
ATOM 2920 O O . PHE A 1 363 ? -5.281 9.409 -5.315 1.00 60.72 363 PHE A O 1
ATOM 2927 N N . GLY A 1 364 ? -3.408 10.549 -5.825 1.00 53.16 364 GLY A N 1
ATOM 2928 C CA . GLY A 1 364 ? -4.016 11.544 -6.704 1.00 53.16 364 GLY A CA 1
ATOM 2929 C C . GLY A 1 364 ? -5.354 12.135 -6.307 1.00 53.16 364 GLY A C 1
ATOM 2930 O O . GLY A 1 364 ? -6.247 12.203 -7.148 1.00 53.16 364 GLY A O 1
ATOM 2931 N N . PHE A 1 365 ? -5.518 12.543 -5.047 1.00 53.38 365 PHE A N 1
ATOM 2932 C CA . PHE A 1 365 ? -6.763 13.150 -4.557 1.00 53.38 365 PHE A CA 1
ATOM 2933 C C . PHE A 1 365 ? -8.021 12.285 -4.740 1.00 53.38 365 PHE A C 1
ATOM 2935 O O . PHE A 1 365 ? -9.137 12.792 -4.644 1.00 53.38 365 PHE A O 1
ATOM 2942 N N . ARG A 1 366 ? -7.874 10.977 -4.983 1.00 65.06 366 ARG A N 1
ATOM 2943 C CA . ARG A 1 366 ? -9.000 10.069 -5.250 1.00 65.06 366 ARG A CA 1
ATOM 2944 C C . ARG A 1 366 ? -9.691 9.595 -3.977 1.00 65.06 366 ARG A C 1
ATOM 2946 O O . ARG A 1 366 ? -10.379 8.586 -4.002 1.00 65.06 366 ARG A O 1
ATOM 2953 N N . LEU A 1 367 ? -9.531 10.304 -2.858 1.00 65.12 367 LEU A N 1
ATOM 2954 C CA . LEU A 1 367 ? -10.339 9.993 -1.689 1.00 65.12 367 LEU A CA 1
ATOM 2955 C C . LEU A 1 367 ? -11.791 10.363 -1.999 1.00 65.12 367 LEU A C 1
ATOM 2957 O O . LEU A 1 367 ? -12.071 11.514 -2.350 1.00 65.12 367 LEU A O 1
ATOM 2961 N N . PRO A 1 368 ? -12.717 9.406 -1.893 1.00 65.00 368 PRO A N 1
ATOM 2962 C CA . PRO A 1 368 ? -14.127 9.694 -2.065 1.00 65.00 368 PRO A CA 1
ATOM 2963 C C . PRO A 1 368 ? -14.596 10.680 -0.997 1.00 65.00 368 PRO A C 1
ATOM 2965 O O . PRO A 1 368 ? -13.987 10.817 0.064 1.00 65.00 368 PRO A O 1
ATOM 2968 N N . HIS A 1 369 ? -15.702 11.370 -1.281 1.00 62.53 369 HIS A N 1
ATOM 2969 C CA . HIS A 1 369 ? -16.319 12.265 -0.304 1.00 62.53 369 HIS A CA 1
ATOM 2970 C C . HIS A 1 369 ? -16.647 11.515 0.967 1.00 62.53 369 HIS A C 1
ATOM 2972 O O . HIS A 1 369 ? -17.599 10.732 1.020 1.00 62.53 369 HIS A O 1
ATOM 2978 N N . THR A 1 370 ? -15.876 11.797 2.006 1.00 61.88 370 THR A N 1
ATOM 2979 C CA . THR A 1 370 ? -16.172 11.341 3.348 1.00 61.88 370 THR A CA 1
ATOM 2980 C C . THR A 1 370 ? -17.469 11.987 3.800 1.00 61.88 370 THR A C 1
ATOM 2982 O O . THR A 1 370 ? -17.613 13.208 3.843 1.00 61.88 370 THR A O 1
ATOM 2985 N N . ARG A 1 371 ? -18.452 11.148 4.141 1.00 55.62 371 ARG A N 1
ATOM 2986 C CA . ARG A 1 371 ? -19.757 11.615 4.628 1.00 55.62 371 ARG A CA 1
ATOM 2987 C C . ARG A 1 371 ? -19.651 12.394 5.932 1.00 55.62 371 ARG A C 1
ATOM 2989 O O . ARG A 1 371 ? -20.492 13.253 6.179 1.00 55.62 371 ARG A O 1
ATOM 2996 N N . GLN A 1 372 ? -18.674 12.069 6.777 1.00 60.12 372 GLN A N 1
ATOM 2997 C CA . GLN A 1 372 ? -18.513 12.671 8.094 1.00 60.12 372 GLN A CA 1
ATOM 2998 C C . GLN A 1 372 ? -17.037 12.719 8.470 1.00 60.12 372 GLN A C 1
ATOM 3000 O O . GLN A 1 372 ? -16.447 11.702 8.834 1.00 60.12 372 GLN A O 1
ATOM 3005 N N . VAL A 1 373 ? -16.465 13.919 8.410 1.00 61.53 373 VAL A N 1
ATOM 3006 C CA . VAL A 1 373 ? -15.218 14.219 9.106 1.00 61.53 373 VAL A CA 1
ATOM 3007 C C . VAL A 1 373 ? -15.605 14.845 10.436 1.00 61.53 373 VAL A C 1
ATOM 3009 O O . VAL A 1 373 ? -16.013 16.007 10.489 1.00 61.53 373 VAL A O 1
ATOM 3012 N N . ALA A 1 374 ? -15.523 14.072 11.516 1.00 62.66 374 ALA A N 1
ATOM 3013 C CA . ALA A 1 374 ? -15.532 14.680 12.836 1.00 62.66 374 ALA A CA 1
ATOM 3014 C C . ALA A 1 374 ? -14.177 15.375 12.998 1.00 62.66 374 ALA A C 1
ATOM 3016 O O . ALA A 1 374 ? -13.136 14.719 12.933 1.00 62.66 374 ALA A O 1
ATOM 3017 N N . ALA A 1 375 ? -14.176 16.701 13.155 1.00 66.31 375 ALA A N 1
ATOM 3018 C CA . ALA A 1 375 ? -12.956 17.419 13.495 1.00 66.31 375 ALA A CA 1
ATOM 3019 C C . ALA A 1 375 ? -12.471 16.883 14.842 1.00 66.31 375 ALA A C 1
ATOM 3021 O O . ALA A 1 375 ? -13.127 17.123 15.853 1.00 66.31 375 ALA A O 1
ATOM 3022 N N . PHE A 1 376 ? -11.370 16.134 14.858 1.00 67.44 376 PHE A N 1
ATOM 3023 C CA . PHE A 1 376 ? -10.831 15.607 16.100 1.00 67.44 376 PHE A CA 1
ATOM 3024 C C . PHE A 1 376 ? -10.172 16.752 16.851 1.00 67.44 376 PHE A C 1
ATOM 3026 O O . PHE A 1 376 ? -9.066 17.191 16.560 1.00 67.44 376 PHE A O 1
ATOM 3033 N N . ASN A 1 377 ? -10.915 17.272 17.810 1.00 73.81 377 ASN A N 1
ATOM 3034 C CA . ASN A 1 377 ? -10.442 18.224 18.792 1.00 73.81 377 ASN A CA 1
ATOM 3035 C C . ASN A 1 377 ? -10.827 17.694 20.175 1.00 73.81 377 ASN A C 1
ATOM 3037 O O . ASN A 1 377 ? -11.703 16.838 20.318 1.00 73.81 377 ASN A O 1
ATOM 3041 N N . MET A 1 378 ? -10.172 18.194 21.220 1.00 66.62 378 MET A N 1
ATOM 3042 C CA . MET A 1 378 ? -10.432 17.737 22.590 1.00 66.62 378 MET A CA 1
ATOM 3043 C C . MET A 1 378 ? -11.908 17.869 23.005 1.00 66.62 378 MET A C 1
ATOM 3045 O O . MET A 1 378 ? -12.359 17.108 23.855 1.00 66.62 378 MET A O 1
ATOM 3049 N N . SER A 1 379 ? -12.676 18.775 22.389 1.00 75.06 379 SER A N 1
ATOM 3050 C CA . SER A 1 379 ? -14.098 18.964 22.691 1.00 75.06 379 SER A CA 1
ATOM 3051 C C . SER A 1 379 ? -15.032 17.944 22.029 1.00 75.06 379 SER A C 1
ATOM 3053 O O . SER A 1 379 ? -16.120 17.714 22.547 1.00 75.06 379 SER A O 1
ATOM 3055 N N . THR A 1 380 ? -14.636 17.292 20.931 1.00 82.19 380 THR A N 1
ATOM 3056 C CA . THR A 1 380 ? -15.448 16.252 20.262 1.00 82.19 380 THR A CA 1
ATOM 3057 C C . THR A 1 380 ? -15.162 14.842 20.770 1.00 82.19 380 THR A C 1
ATOM 3059 O O . THR A 1 380 ? -16.008 13.962 20.601 1.00 82.19 380 THR A O 1
ATOM 3062 N N . LYS A 1 381 ? -14.018 14.615 21.436 1.00 85.06 381 LYS A N 1
ATOM 3063 C CA . LYS A 1 381 ? -13.659 13.298 21.995 1.00 85.06 381 LYS A CA 1
ATOM 3064 C C . LYS A 1 381 ? -14.753 12.712 22.905 1.00 85.06 381 LYS A C 1
ATOM 3066 O O . LYS A 1 381 ? -15.118 11.565 22.662 1.00 85.06 381 LYS A O 1
ATOM 3071 N N . PRO A 1 382 ? -15.341 13.447 23.876 1.00 89.62 382 PRO A N 1
ATOM 3072 C CA . PRO A 1 382 ? -16.388 12.886 24.738 1.00 89.62 382 PRO A CA 1
ATOM 3073 C C . PRO A 1 382 ? -17.632 12.439 23.963 1.00 89.62 382 PRO A C 1
ATOM 3075 O O . PRO A 1 382 ? -18.205 11.398 24.262 1.00 89.62 382 PRO A O 1
ATOM 3078 N N . ALA A 1 383 ? -18.021 13.186 22.924 1.00 90.06 383 ALA A N 1
ATOM 3079 C CA . ALA A 1 383 ? -19.155 12.819 22.081 1.00 90.06 383 ALA A CA 1
ATOM 3080 C C . ALA A 1 383 ? -18.871 11.547 21.268 1.00 90.06 383 ALA A C 1
ATOM 3082 O O . ALA A 1 383 ? -19.744 10.696 21.140 1.00 90.06 383 ALA A O 1
ATOM 3083 N N . LEU A 1 384 ? -17.653 11.385 20.739 1.00 90.50 384 LEU A N 1
ATOM 3084 C CA . LEU A 1 384 ? -17.254 10.157 20.045 1.00 90.50 384 LEU A CA 1
ATOM 3085 C C . LEU A 1 384 ? -17.199 8.951 20.989 1.00 90.50 384 LEU A C 1
ATOM 3087 O O . LEU A 1 384 ? -17.674 7.885 20.610 1.00 90.50 384 LEU A O 1
ATOM 3091 N N . VAL A 1 385 ? -16.686 9.122 22.212 1.00 92.69 385 VAL A N 1
ATOM 3092 C CA . VAL A 1 385 ? -16.715 8.077 23.249 1.00 92.69 385 VAL A CA 1
ATOM 3093 C C . VAL A 1 385 ? -18.154 7.656 23.543 1.00 92.69 385 VAL A C 1
ATOM 3095 O O . VAL A 1 385 ? -18.457 6.474 23.444 1.00 92.69 385 VAL A O 1
ATOM 3098 N N . ALA A 1 386 ? -19.063 8.608 23.775 1.00 93.12 386 ALA A N 1
ATOM 3099 C CA . ALA A 1 386 ? -20.470 8.300 24.029 1.00 93.12 386 ALA A CA 1
ATOM 3100 C C . ALA A 1 386 ? -21.134 7.539 22.862 1.00 93.12 386 ALA A C 1
ATOM 3102 O O . ALA A 1 386 ? -21.942 6.642 23.086 1.00 93.12 386 ALA A O 1
ATOM 3103 N N . ARG A 1 387 ? -20.776 7.853 21.607 1.00 94.50 387 ARG A N 1
ATOM 3104 C CA . ARG A 1 387 ? -21.256 7.122 20.415 1.00 94.50 387 ARG A CA 1
ATOM 3105 C C . ARG A 1 387 ? -20.720 5.688 20.352 1.00 94.50 387 ARG A C 1
ATOM 3107 O O . ARG A 1 387 ? -21.459 4.775 19.988 1.00 94.50 387 ARG A O 1
ATOM 3114 N N . ILE A 1 388 ? -19.452 5.484 20.715 1.00 95.12 388 ILE A N 1
ATOM 3115 C CA . ILE A 1 388 ? -18.847 4.149 20.834 1.00 95.12 388 ILE A CA 1
ATOM 3116 C C . ILE A 1 388 ? -19.553 3.351 21.935 1.00 95.12 388 ILE A C 1
ATOM 3118 O O . ILE A 1 388 ? -19.987 2.233 21.682 1.00 95.12 388 ILE A O 1
ATOM 3122 N N . GLU A 1 389 ? -19.732 3.936 23.120 1.00 94.19 389 GLU A N 1
ATOM 3123 C CA . GLU A 1 389 ? -20.410 3.303 24.260 1.00 94.19 389 GLU A CA 1
ATOM 3124 C C . GLU A 1 389 ? -21.872 2.955 23.944 1.00 94.19 389 GLU A C 1
ATOM 3126 O O . GLU A 1 389 ? -22.362 1.893 24.324 1.00 94.19 389 GLU A O 1
ATOM 3131 N N . ALA A 1 390 ? -22.547 3.798 23.160 1.00 95.88 390 ALA A N 1
ATOM 3132 C CA . ALA A 1 390 ? -23.881 3.537 22.627 1.00 95.88 390 ALA A CA 1
ATOM 3133 C C . ALA A 1 390 ? -23.909 2.484 21.497 1.00 95.88 390 ALA A C 1
ATOM 3135 O O . ALA A 1 390 ? -24.971 2.233 20.927 1.00 95.88 390 ALA A O 1
ATOM 3136 N N . SER A 1 391 ? -22.770 1.864 21.164 1.00 95.00 391 SER A N 1
ATOM 3137 C CA . SER A 1 391 ? -22.628 0.858 20.103 1.00 95.00 391 SER A CA 1
ATOM 3138 C C . SER A 1 391 ? -23.098 1.345 18.725 1.00 95.00 391 SER A C 1
ATOM 3140 O O . SER A 1 391 ? -23.642 0.575 17.931 1.00 95.00 391 SER A O 1
ATOM 3142 N N . GLU A 1 392 ? -22.893 2.632 18.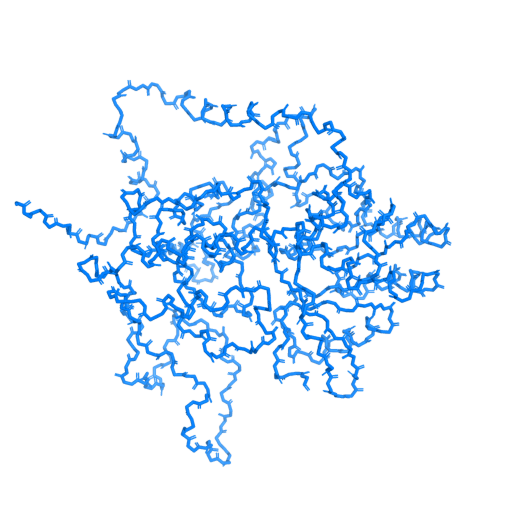417 1.00 95.94 392 GLU A N 1
ATOM 3143 C CA . GLU A 1 392 ? -23.220 3.191 17.097 1.00 95.94 392 GLU A CA 1
ATOM 3144 C C . GLU A 1 392 ? -22.330 2.602 15.987 1.00 95.94 392 GLU A C 1
ATOM 3146 O O . GLU A 1 392 ? -22.745 2.490 14.829 1.00 95.94 392 GLU A O 1
ATOM 3151 N N . PHE A 1 393 ? -21.111 2.198 16.345 1.00 96.12 393 PHE A N 1
ATOM 3152 C CA . PHE A 1 393 ? -20.137 1.581 15.451 1.00 96.12 393 PHE A CA 1
ATOM 3153 C C . PHE A 1 393 ? -20.061 0.085 15.704 1.00 96.12 393 PHE A C 1
ATOM 3155 O O . PHE A 1 393 ? -19.974 -0.358 16.847 1.00 96.12 393 PHE A O 1
ATOM 3162 N N . ASP A 1 394 ? -20.063 -0.697 14.632 1.00 96.19 394 ASP A N 1
ATOM 3163 C CA . ASP A 1 394 ? -19.934 -2.145 14.718 1.00 96.19 394 ASP A CA 1
ATOM 3164 C C . ASP A 1 394 ? -18.498 -2.636 14.507 1.00 96.19 394 ASP A C 1
ATOM 3166 O O . ASP A 1 394 ? -18.217 -3.807 14.775 1.00 96.19 394 ASP A O 1
ATOM 3170 N N . LEU A 1 395 ? -17.607 -1.737 14.084 1.00 97.62 395 LEU A N 1
ATOM 3171 C CA . LEU A 1 395 ? -16.175 -1.948 13.924 1.00 97.62 395 LEU A CA 1
ATOM 3172 C C . LEU A 1 395 ? -15.427 -0.627 14.166 1.00 97.62 395 LEU A C 1
ATOM 3174 O O . LEU A 1 395 ? -15.804 0.418 13.632 1.00 97.62 395 LEU A O 1
ATOM 3178 N N . VAL A 1 396 ? -14.334 -0.673 14.924 1.00 96.44 396 VAL A N 1
ATOM 3179 C CA . VAL A 1 396 ? -13.392 0.446 15.061 1.00 96.44 396 VAL A CA 1
ATOM 3180 C C . VAL A 1 396 ? -12.071 0.044 14.421 1.00 96.44 396 VAL A C 1
ATOM 3182 O O . VAL A 1 396 ? -11.506 -0.990 14.764 1.00 96.44 396 VAL A O 1
ATOM 3185 N N . ILE A 1 397 ? -11.579 0.859 13.493 1.00 96.00 397 ILE A N 1
ATOM 3186 C CA . ILE A 1 397 ? -10.278 0.691 12.847 1.00 96.00 397 ILE A CA 1
ATOM 3187 C C . ILE A 1 397 ? -9.414 1.890 13.234 1.00 96.00 397 ILE A C 1
ATOM 3189 O O . ILE A 1 397 ? -9.838 3.026 13.048 1.00 96.00 397 ILE A O 1
ATOM 3193 N N . SER A 1 398 ? -8.211 1.669 13.754 1.00 94.00 398 SER A N 1
ATOM 3194 C CA . SER A 1 398 ? -7.314 2.746 14.175 1.00 94.00 398 SER A CA 1
ATOM 3195 C C . SER A 1 398 ? -5.910 2.561 13.634 1.00 94.00 398 SER A C 1
ATOM 3197 O O . SER A 1 398 ? -5.348 1.473 13.727 1.00 94.00 398 SER A O 1
ATOM 3199 N N . TYR A 1 399 ? -5.302 3.645 13.163 1.00 91.38 399 TYR A N 1
ATOM 3200 C CA . TYR A 1 399 ? -3.846 3.703 13.071 1.00 91.38 399 TYR A CA 1
ATOM 3201 C C . TYR A 1 399 ? -3.257 3.682 14.488 1.00 91.38 399 TYR A C 1
ATOM 3203 O O . TYR A 1 399 ? -3.847 4.264 15.408 1.00 91.38 399 TYR A O 1
ATOM 3211 N N . ILE A 1 400 ? -2.102 3.046 14.681 1.00 82.25 400 ILE A N 1
ATOM 3212 C CA . ILE A 1 400 ? -1.356 3.123 15.942 1.00 82.25 400 ILE A CA 1
ATOM 3213 C C . ILE A 1 400 ? -0.723 4.519 16.084 1.00 82.25 400 ILE A C 1
ATOM 3215 O O . ILE A 1 400 ? 0.416 4.783 15.710 1.00 82.25 400 ILE A O 1
ATOM 3219 N N . ALA A 1 401 ? -1.514 5.493 16.528 1.00 69.31 401 ALA A N 1
ATOM 3220 C CA . ALA A 1 401 ? -1.005 6.826 16.834 1.00 69.31 401 ALA A CA 1
ATOM 3221 C C . ALA A 1 401 ? -0.518 6.862 18.296 1.00 69.31 401 ALA A C 1
ATOM 3223 O O . ALA A 1 401 ? -1.026 6.096 19.119 1.00 69.31 401 ALA A O 1
ATOM 3224 N N . PRO A 1 402 ? 0.451 7.729 18.643 1.00 63.69 402 PRO A N 1
ATOM 3225 C CA . PRO A 1 402 ? 0.852 7.910 20.037 1.00 63.69 402 PRO A CA 1
ATOM 3226 C C . PRO A 1 402 ? -0.352 8.297 20.915 1.00 63.69 402 PRO A C 1
ATOM 3228 O O . PRO A 1 402 ? -1.311 8.874 20.407 1.00 63.69 402 PRO A O 1
ATOM 3231 N N . TRP A 1 403 ? -0.267 7.925 22.202 1.00 63.47 403 TRP A N 1
ATOM 3232 C CA . TRP A 1 403 ? -1.078 8.147 23.426 1.00 63.47 403 TRP A CA 1
ATOM 3233 C C . TRP A 1 403 ? -2.454 8.859 23.368 1.00 63.47 403 TRP A C 1
ATOM 3235 O O . TRP A 1 403 ? -3.348 8.555 24.157 1.00 63.47 403 TRP A O 1
ATOM 3245 N N . ASP A 1 404 ? -2.680 9.773 22.439 1.00 65.50 404 ASP A N 1
ATOM 3246 C CA . ASP A 1 404 ? -3.798 10.713 22.358 1.00 65.50 404 ASP A CA 1
ATOM 3247 C C . ASP A 1 404 ? -5.088 10.072 21.813 1.00 65.50 404 ASP A C 1
ATOM 3249 O O . ASP A 1 404 ? -6.195 10.582 22.052 1.00 65.50 404 ASP A O 1
ATOM 3253 N N . VAL A 1 405 ? -4.942 8.965 21.072 1.00 69.56 405 VAL A N 1
ATOM 3254 C CA . VAL A 1 405 ? -6.029 8.123 20.529 1.00 69.56 405 VAL A CA 1
ATOM 3255 C C . VAL A 1 405 ? -6.381 6.939 21.433 1.00 69.56 405 VAL A C 1
ATOM 3257 O O . VAL A 1 405 ? -7.454 6.352 21.275 1.00 69.56 405 VAL A O 1
ATOM 3260 N N . HIS A 1 406 ? -5.545 6.629 22.436 1.00 78.81 406 HIS A N 1
ATOM 3261 C CA . HIS A 1 406 ? -5.791 5.528 23.375 1.00 78.81 406 HIS A CA 1
ATOM 3262 C C . HIS A 1 406 ? -7.154 5.623 24.078 1.00 78.81 406 HIS A C 1
ATOM 3264 O O . HIS A 1 406 ? -7.768 4.574 24.258 1.00 78.81 406 HIS A O 1
ATOM 3270 N N . PRO A 1 407 ? -7.698 6.806 24.440 1.00 86.31 407 PRO A N 1
ATOM 3271 C CA . PRO A 1 407 ? -9.024 6.870 25.051 1.00 86.31 407 PRO A CA 1
ATOM 3272 C C . PRO A 1 407 ? -10.143 6.321 24.155 1.00 86.31 407 PRO A C 1
ATOM 3274 O O . PRO A 1 407 ? -11.008 5.607 24.650 1.00 86.31 407 PRO A O 1
ATOM 3277 N N . LEU A 1 408 ? -10.112 6.594 22.843 1.00 89.25 408 LEU A N 1
ATOM 3278 C CA . LEU A 1 408 ? -11.115 6.064 21.910 1.00 89.25 408 LEU A CA 1
ATOM 3279 C C . LEU A 1 408 ? -10.962 4.554 21.726 1.00 89.25 408 LEU A C 1
ATOM 3281 O O . LEU A 1 408 ? -11.956 3.834 21.736 1.00 89.25 408 LEU A O 1
ATOM 3285 N N . LEU A 1 409 ? -9.724 4.070 21.604 1.00 90.50 409 LEU A N 1
ATOM 3286 C CA . LEU A 1 409 ? -9.444 2.638 21.494 1.00 90.50 409 LEU A CA 1
ATOM 3287 C C . LEU A 1 409 ? -9.824 1.870 22.763 1.00 90.50 409 LEU A C 1
ATOM 3289 O O . LEU A 1 409 ? -10.390 0.787 22.670 1.00 90.50 409 LEU A O 1
ATOM 3293 N N . ARG A 1 410 ? -9.564 2.435 23.945 1.00 91.62 410 ARG A N 1
ATOM 3294 C CA . ARG A 1 410 ? -9.963 1.850 25.232 1.00 91.62 410 ARG A CA 1
ATOM 3295 C C . ARG A 1 410 ? -11.477 1.851 25.403 1.00 91.62 410 ARG A C 1
ATOM 3297 O O . ARG A 1 410 ? -12.015 0.841 25.837 1.00 91.62 410 ARG A O 1
ATOM 3304 N N . ALA A 1 411 ? -12.160 2.932 25.018 1.00 93.50 411 ALA A N 1
ATOM 3305 C CA . ALA A 1 411 ? -13.621 2.970 24.998 1.00 93.50 411 ALA A CA 1
ATOM 3306 C C . ALA A 1 411 ? -14.190 1.900 24.052 1.00 93.50 411 ALA A C 1
ATOM 3308 O O . ALA A 1 411 ? -15.087 1.157 24.436 1.00 93.50 411 ALA A O 1
ATOM 3309 N N . ALA A 1 412 ? -13.618 1.757 22.852 1.00 95.06 412 ALA A N 1
ATOM 3310 C CA . ALA A 1 412 ? -14.014 0.723 21.900 1.00 95.06 412 ALA A CA 1
ATOM 3311 C C . ALA A 1 412 ? -13.783 -0.686 22.458 1.00 95.06 412 ALA A C 1
ATOM 3313 O O . ALA A 1 412 ? -14.705 -1.490 22.457 1.00 95.06 412 ALA A O 1
ATOM 3314 N N . ALA A 1 413 ? -12.598 -0.973 22.997 1.00 95.38 413 ALA A N 1
ATOM 3315 C CA . ALA A 1 413 ? -12.269 -2.277 23.575 1.00 95.38 413 ALA A CA 1
ATOM 3316 C C . ALA A 1 413 ? -13.085 -2.616 24.838 1.00 95.38 413 ALA A C 1
ATOM 3318 O O . ALA A 1 413 ? -13.212 -3.787 25.185 1.00 95.38 413 ALA A O 1
ATOM 3319 N N . ALA A 1 414 ? -13.641 -1.614 25.530 1.00 96.19 414 ALA A N 1
ATOM 3320 C CA . ALA A 1 414 ? -14.504 -1.826 26.690 1.00 96.19 414 ALA A CA 1
ATOM 3321 C C . ALA A 1 414 ? -15.918 -2.303 26.315 1.00 96.19 414 ALA A C 1
ATOM 3323 O O . ALA A 1 414 ? -16.561 -2.969 27.124 1.00 96.19 414 ALA A O 1
ATOM 3324 N N . VAL A 1 415 ? -16.406 -1.971 25.113 1.00 97.00 415 VAL A N 1
ATOM 3325 C CA . VAL A 1 415 ? -17.783 -2.286 24.682 1.00 97.00 415 VAL A CA 1
ATOM 3326 C C . VAL A 1 415 ? -17.869 -3.212 23.469 1.00 97.00 415 VAL A C 1
ATOM 3328 O O . VAL A 1 415 ? -18.895 -3.859 23.262 1.00 97.00 415 VAL A O 1
ATOM 3331 N N . LEU A 1 416 ? -16.804 -3.311 22.673 1.00 96.00 416 LEU A N 1
ATOM 3332 C CA . LEU A 1 416 ? -16.728 -4.168 21.497 1.00 96.00 416 LEU A CA 1
ATOM 3333 C C . LEU A 1 416 ? -15.846 -5.394 21.779 1.00 96.00 416 LEU A C 1
ATOM 3335 O O . LEU A 1 416 ? -14.814 -5.277 22.440 1.00 96.00 416 LEU A O 1
ATOM 3339 N N . PRO A 1 417 ? -16.191 -6.581 21.244 1.00 95.56 417 PRO A N 1
ATOM 3340 C CA . PRO A 1 417 ? -15.291 -7.727 21.259 1.00 95.56 417 PRO A CA 1
ATOM 3341 C C . PRO A 1 417 ? -13.982 -7.408 20.526 1.00 95.56 417 PRO A C 1
ATOM 3343 O O . PRO A 1 417 ? -13.951 -6.629 19.575 1.00 95.56 417 PRO A O 1
ATOM 3346 N N . LYS A 1 418 ? -12.900 -8.077 20.931 1.00 93.62 418 LYS A N 1
ATOM 3347 C CA . LYS A 1 418 ? -11.534 -7.822 20.446 1.00 93.62 418 LYS A CA 1
ATOM 3348 C C . LYS A 1 418 ? -11.385 -7.861 18.919 1.00 93.62 418 LYS A C 1
ATOM 3350 O O . LYS A 1 418 ? -10.619 -7.087 18.357 1.00 93.62 418 LYS A O 1
ATOM 3355 N N . ASN A 1 419 ? -12.121 -8.735 18.232 1.00 93.69 419 ASN A N 1
ATOM 3356 C CA . ASN A 1 419 ? -12.079 -8.826 16.770 1.00 93.69 419 ASN A CA 1
ATOM 3357 C C . ASN A 1 419 ? -12.810 -7.672 16.052 1.00 93.69 419 ASN A C 1
ATOM 3359 O O . ASN A 1 419 ? -12.695 -7.551 14.840 1.00 93.69 419 ASN A O 1
ATOM 3363 N N . ARG A 1 420 ? -13.507 -6.790 16.783 1.00 96.62 420 ARG A N 1
ATOM 3364 C CA . ARG A 1 420 ? -14.125 -5.552 16.272 1.00 96.62 420 ARG A CA 1
ATOM 3365 C C . ARG A 1 420 ? -13.292 -4.296 16.527 1.00 96.62 420 ARG A C 1
ATOM 3367 O O . ARG A 1 420 ? -13.750 -3.189 16.245 1.00 96.62 420 ARG A O 1
ATOM 3374 N N . VAL A 1 421 ? -12.076 -4.456 17.040 1.00 96.81 421 VAL A N 1
ATOM 3375 C CA . VAL A 1 421 ? -11.102 -3.375 17.187 1.00 96.81 421 VAL A CA 1
ATOM 3376 C C . VAL A 1 421 ? -9.886 -3.750 16.351 1.00 96.81 421 VAL A C 1
ATOM 3378 O O . VAL A 1 421 ? -9.124 -4.641 16.715 1.00 96.81 421 VAL A O 1
ATOM 3381 N N . LEU A 1 422 ? -9.726 -3.114 15.193 1.00 96.81 422 LEU A N 1
ATOM 3382 C CA . LEU A 1 422 ? -8.602 -3.349 14.290 1.00 96.81 422 LEU A CA 1
ATOM 3383 C C . LEU A 1 422 ? -7.602 -2.218 14.453 1.00 96.81 422 LEU A C 1
ATOM 3385 O O . LEU A 1 422 ? -7.960 -1.046 14.372 1.00 96.81 422 LEU A O 1
ATOM 3389 N N . ILE A 1 423 ? -6.344 -2.561 14.667 1.00 95.12 423 ILE A N 1
ATOM 3390 C CA . ILE A 1 423 ? -5.269 -1.596 14.850 1.00 95.12 423 ILE A CA 1
ATOM 3391 C C . ILE A 1 423 ? -4.233 -1.871 13.778 1.00 95.12 423 ILE A C 1
ATOM 3393 O O . ILE A 1 423 ? -3.831 -3.016 13.601 1.00 95.12 423 ILE A O 1
ATOM 3397 N N . PHE A 1 424 ? -3.818 -0.846 13.043 1.00 93.88 424 PHE A N 1
ATOM 3398 C CA . PHE A 1 424 ? -2.836 -1.003 11.982 1.00 93.88 424 PHE A CA 1
ATOM 3399 C C . PHE A 1 424 ? -1.641 -0.068 12.154 1.00 93.88 424 PHE A C 1
ATOM 3401 O O . PHE A 1 424 ? -1.786 1.075 12.587 1.00 93.88 424 PHE A O 1
ATOM 3408 N N . ASP A 1 425 ? -0.458 -0.569 11.806 1.00 90.88 425 ASP A N 1
ATOM 3409 C CA . ASP A 1 425 ? 0.808 0.149 11.903 1.00 90.88 425 ASP A CA 1
ATOM 3410 C C . ASP A 1 425 ? 1.489 0.284 10.541 1.00 90.88 425 ASP A C 1
ATOM 3412 O O . ASP A 1 425 ? 1.817 -0.707 9.877 1.00 90.88 425 ASP A O 1
ATOM 3416 N N . GLY A 1 426 ? 1.702 1.537 10.142 1.00 86.75 426 GLY A N 1
ATOM 3417 C CA . GLY A 1 426 ? 2.453 1.917 8.950 1.00 86.75 426 GLY A CA 1
ATOM 3418 C C . GLY A 1 426 ? 3.887 2.350 9.248 1.00 86.75 426 GLY A C 1
ATOM 3419 O O . GLY A 1 426 ? 4.567 2.786 8.328 1.00 86.75 426 GLY A O 1
ATOM 3420 N N . SER A 1 427 ? 4.371 2.270 10.490 1.00 81.62 427 SER A N 1
ATOM 3421 C CA . SER A 1 427 ? 5.713 2.726 10.863 1.00 81.62 427 SER A CA 1
ATOM 3422 C C . SER A 1 427 ? 6.819 1.941 10.148 1.00 81.62 427 SER A C 1
ATOM 3424 O O . SER A 1 427 ? 6.830 0.714 10.155 1.00 81.62 427 SER A O 1
ATOM 3426 N N . ASP A 1 428 ? 7.793 2.663 9.579 1.00 72.44 428 ASP A N 1
ATOM 3427 C CA . ASP A 1 428 ? 9.055 2.092 9.072 1.00 72.44 428 ASP A CA 1
ATOM 3428 C C . ASP A 1 428 ? 10.024 1.705 10.221 1.00 72.44 428 ASP A C 1
ATOM 3430 O O . ASP A 1 428 ? 11.020 1.017 10.008 1.00 72.44 428 ASP A O 1
ATOM 3434 N N . ASN A 1 429 ? 9.783 2.184 11.451 1.00 65.00 429 ASN A N 1
ATOM 3435 C CA . ASN A 1 429 ? 10.754 2.168 12.556 1.00 65.00 429 ASN A CA 1
ATOM 3436 C C . ASN A 1 429 ? 10.375 1.187 13.680 1.00 65.00 429 ASN A C 1
ATOM 3438 O O . ASN A 1 429 ? 10.301 1.553 14.850 1.00 65.00 429 ASN A O 1
ATOM 3442 N N . ILE A 1 430 ? 10.189 -0.087 13.342 1.00 57.94 430 ILE A N 1
ATOM 3443 C CA . ILE A 1 430 ? 9.717 -1.138 14.272 1.00 57.94 430 ILE A CA 1
ATOM 3444 C C . ILE A 1 430 ? 10.783 -1.554 15.310 1.00 57.94 430 ILE A C 1
ATOM 3446 O O . ILE A 1 430 ? 10.514 -2.269 16.276 1.00 57.94 430 ILE A O 1
ATOM 3450 N N . ASN A 1 431 ? 12.018 -1.080 15.150 1.00 59.94 431 ASN A N 1
ATOM 3451 C CA . ASN A 1 431 ? 13.128 -1.466 16.019 1.00 59.94 431 ASN A CA 1
ATOM 3452 C C . ASN A 1 431 ? 13.256 -0.623 17.298 1.00 59.94 431 ASN A C 1
ATOM 3454 O O . ASN A 1 431 ? 14.130 -0.914 18.108 1.00 59.94 431 ASN A O 1
ATOM 3458 N N . GLY A 1 432 ? 12.413 0.395 17.502 1.00 63.81 432 GLY A N 1
ATOM 3459 C CA . GLY A 1 432 ? 12.362 1.113 18.778 1.00 63.81 432 GLY A CA 1
ATOM 3460 C C . GLY A 1 432 ? 11.582 0.323 19.833 1.00 63.81 432 GLY A C 1
ATOM 3461 O O . GLY A 1 432 ? 10.473 -0.130 19.548 1.00 63.81 432 GLY A O 1
ATOM 3462 N N . GLU A 1 433 ? 12.122 0.188 21.050 1.00 63.81 433 GLU A N 1
ATOM 3463 C CA . GLU A 1 433 ? 11.430 -0.457 22.186 1.00 63.81 433 GLU A CA 1
ATOM 3464 C C . GLU A 1 433 ? 10.028 0.133 22.417 1.00 63.81 433 GLU A C 1
ATOM 3466 O O . GLU A 1 433 ? 9.066 -0.615 22.601 1.00 63.81 433 GLU A O 1
ATOM 3471 N N . ASP A 1 434 ? 9.884 1.454 22.269 1.00 72.00 434 ASP A N 1
ATOM 3472 C CA . ASP A 1 434 ? 8.606 2.162 22.396 1.00 72.00 434 ASP A CA 1
ATOM 3473 C C . ASP A 1 434 ? 7.542 1.655 21.412 1.00 72.00 434 ASP A C 1
ATOM 3475 O O . ASP A 1 434 ? 6.379 1.492 21.775 1.00 72.00 434 ASP A O 1
ATOM 3479 N N . SER A 1 435 ? 7.922 1.348 20.166 1.00 76.19 435 SER A N 1
ATOM 3480 C CA . SER A 1 435 ? 6.966 0.861 19.159 1.00 76.19 435 SER A CA 1
ATOM 3481 C C . SER A 1 435 ? 6.459 -0.544 19.495 1.00 76.19 435 SER A C 1
ATOM 3483 O O . SER A 1 435 ? 5.293 -0.851 19.260 1.00 76.19 435 SER A O 1
ATOM 3485 N N . ARG A 1 436 ? 7.296 -1.391 20.110 1.00 76.94 436 ARG A N 1
ATOM 3486 C CA . ARG A 1 436 ? 6.899 -2.749 20.521 1.00 76.94 436 ARG A CA 1
ATOM 3487 C C . ARG A 1 436 ? 5.978 -2.736 21.731 1.00 76.94 436 ARG A C 1
ATOM 3489 O O . ARG A 1 436 ? 4.992 -3.467 21.739 1.00 76.94 436 ARG A O 1
ATOM 3496 N N . ALA A 1 437 ? 6.271 -1.896 22.723 1.00 80.62 437 ALA A N 1
ATOM 3497 C CA . ALA A 1 437 ? 5.393 -1.714 23.875 1.00 80.62 437 ALA A CA 1
ATOM 3498 C C . ALA A 1 437 ? 4.000 -1.232 23.433 1.00 80.62 437 ALA A C 1
ATOM 3500 O O . ALA A 1 437 ? 2.988 -1.784 23.868 1.00 80.62 437 ALA A O 1
ATOM 3501 N N . LEU A 1 438 ? 3.949 -0.282 22.491 1.00 83.06 438 LEU A N 1
ATOM 3502 C CA . LEU A 1 438 ? 2.698 0.203 21.908 1.00 83.06 438 LEU A CA 1
ATOM 3503 C C . LEU A 1 438 ? 1.951 -0.888 21.130 1.0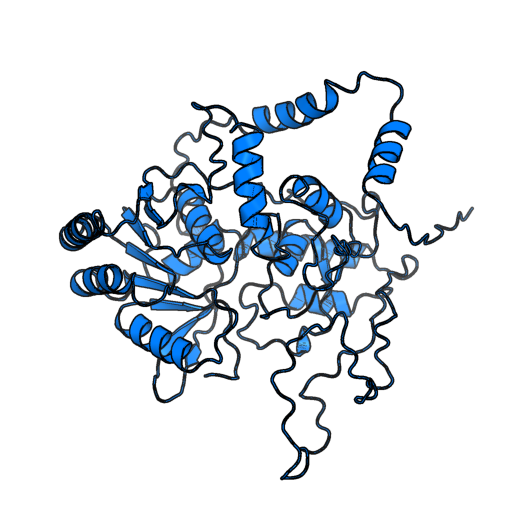0 83.06 438 LEU A C 1
ATOM 3505 O O . LEU A 1 438 ? 0.749 -1.050 21.323 1.00 83.06 438 LEU A O 1
ATOM 3509 N N . LEU A 1 439 ? 2.637 -1.664 20.283 1.00 85.50 439 LEU A N 1
ATOM 3510 C CA . LEU A 1 439 ? 2.014 -2.768 19.538 1.00 85.50 439 LEU A CA 1
ATOM 3511 C C . LEU A 1 439 ? 1.479 -3.859 20.469 1.00 85.50 439 LEU A C 1
ATOM 3513 O O . LEU A 1 439 ? 0.407 -4.415 20.228 1.00 85.50 439 LEU A O 1
ATOM 3517 N N . HIS A 1 440 ? 2.185 -4.136 21.561 1.00 86.94 440 HIS A N 1
ATOM 3518 C CA . HIS A 1 440 ? 1.715 -5.071 22.567 1.00 86.94 440 HIS A CA 1
ATOM 3519 C C . HIS A 1 440 ? 0.474 -4.563 23.293 1.00 86.94 440 HIS A C 1
ATOM 3521 O O . HIS A 1 440 ? -0.502 -5.306 23.391 1.00 86.94 440 HIS A O 1
ATOM 3527 N N . GLU A 1 441 ? 0.466 -3.309 23.752 1.00 87.19 441 GLU A N 1
ATOM 3528 C CA . GLU A 1 441 ? -0.722 -2.696 24.354 1.00 87.19 441 GLU A CA 1
ATOM 3529 C C . GLU A 1 441 ? -1.899 -2.721 23.370 1.00 87.19 441 GLU A C 1
ATOM 3531 O O . GLU A 1 441 ? -2.986 -3.186 23.713 1.00 87.19 441 GLU A O 1
ATOM 3536 N N . ALA A 1 442 ? -1.666 -2.320 22.119 1.00 88.31 442 ALA A N 1
ATOM 3537 C CA . ALA A 1 442 ? -2.647 -2.391 21.044 1.00 88.31 442 ALA A CA 1
ATOM 3538 C C . ALA A 1 442 ? -3.192 -3.816 20.865 1.00 88.31 442 ALA A C 1
ATOM 3540 O O . ALA A 1 442 ? -4.402 -4.014 20.767 1.00 88.31 442 ALA A O 1
ATOM 3541 N N . SER A 1 443 ? -2.327 -4.830 20.911 1.00 90.56 443 SER A N 1
ATOM 3542 C CA . SER A 1 443 ? -2.742 -6.229 20.800 1.00 90.56 443 SER A CA 1
ATOM 3543 C C . SER A 1 443 ? -3.611 -6.713 21.959 1.00 90.56 443 SER A C 1
ATOM 3545 O O . SER A 1 443 ? -4.308 -7.712 21.803 1.00 90.56 443 SER A O 1
ATOM 3547 N N . GLN A 1 444 ? -3.604 -6.041 23.115 1.00 92.44 444 GLN A N 1
ATOM 3548 C CA . GLN A 1 444 ? -4.549 -6.335 24.197 1.00 92.44 444 GLN A CA 1
ATOM 3549 C C . GLN A 1 444 ? -5.934 -5.757 23.901 1.00 92.44 444 GLN A C 1
ATOM 3551 O O . GLN A 1 444 ? -6.939 -6.354 24.281 1.00 92.44 444 GLN A O 1
ATOM 3556 N N . LEU A 1 445 ? -5.988 -4.639 23.175 1.00 92.62 445 LEU A N 1
ATOM 3557 C CA . LEU A 1 445 ? -7.222 -3.941 22.817 1.00 92.62 445 LEU A CA 1
ATOM 3558 C C . LEU A 1 445 ? -7.896 -4.526 21.570 1.00 92.62 445 LEU A C 1
ATOM 3560 O O . LEU A 1 445 ? -9.118 -4.484 21.463 1.00 92.62 445 LEU A O 1
ATOM 3564 N N . GLY A 1 446 ? -7.118 -5.066 20.628 1.00 93.69 446 GLY A N 1
ATOM 3565 C CA . GLY A 1 446 ? -7.633 -5.440 19.316 1.00 93.69 446 GLY A CA 1
ATOM 3566 C C . GLY A 1 446 ? -6.741 -6.374 18.505 1.00 93.69 446 GLY A C 1
ATOM 3567 O O . GLY A 1 446 ? -5.764 -6.944 18.994 1.00 93.69 446 GLY A O 1
ATOM 3568 N N . MET A 1 447 ? -7.111 -6.552 17.241 1.00 95.06 447 MET A N 1
ATOM 3569 C CA . MET A 1 447 ? -6.323 -7.259 16.236 1.00 95.06 447 MET A CA 1
ATOM 3570 C C . MET A 1 447 ? -5.319 -6.317 15.580 1.00 95.06 447 MET A C 1
ATOM 3572 O O . MET A 1 447 ? -5.705 -5.269 15.068 1.00 95.06 447 MET A O 1
ATOM 3576 N N . VAL A 1 448 ? -4.046 -6.715 15.552 1.00 94.12 448 VAL A N 1
ATOM 3577 C CA . VAL A 1 448 ? -2.955 -5.894 15.014 1.00 94.12 448 VAL A CA 1
ATOM 3578 C C . VAL A 1 448 ? -2.612 -6.301 13.582 1.00 94.12 448 VAL A C 1
ATOM 3580 O O . VAL A 1 448 ? -2.381 -7.478 13.292 1.00 94.12 448 VAL A O 1
ATOM 3583 N N . PHE A 1 449 ? -2.540 -5.303 12.708 1.00 94.44 449 PHE A N 1
ATOM 3584 C CA . PHE A 1 449 ? -2.051 -5.376 11.339 1.00 94.44 449 PHE A CA 1
ATOM 3585 C C . PHE A 1 449 ? -0.774 -4.541 11.213 1.00 94.44 449 PHE A C 1
ATOM 3587 O O . PHE A 1 449 ? -0.726 -3.411 11.687 1.00 94.44 449 PHE A O 1
ATOM 3594 N N . GLN A 1 450 ? 0.265 -5.057 10.570 1.00 91.81 450 GLN A N 1
ATOM 3595 C CA . GLN A 1 450 ? 1.569 -4.399 10.525 1.00 91.81 450 GLN A CA 1
ATOM 3596 C C . GLN A 1 450 ? 2.193 -4.503 9.137 1.00 91.81 450 GLN A C 1
ATOM 3598 O O . GLN A 1 450 ? 2.198 -5.577 8.534 1.00 91.81 450 GLN A O 1
ATOM 3603 N N . ARG A 1 451 ? 2.675 -3.368 8.610 1.00 89.12 451 ARG A N 1
ATOM 3604 C CA . ARG A 1 451 ? 3.176 -3.288 7.230 1.00 89.12 451 ARG A CA 1
ATOM 3605 C C . ARG A 1 451 ? 4.442 -4.112 6.997 1.00 89.12 451 ARG A C 1
ATOM 3607 O O . ARG A 1 451 ? 4.621 -4.713 5.940 1.00 89.12 451 ARG A O 1
ATOM 3614 N N . GLU A 1 452 ? 5.318 -4.162 7.991 1.00 85.00 452 GLU A N 1
ATOM 3615 C CA . GLU A 1 452 ? 6.612 -4.826 7.879 1.00 85.00 452 GLU A CA 1
ATOM 3616 C C . GLU A 1 452 ? 6.807 -5.767 9.060 1.00 85.00 452 GLU A C 1
ATOM 3618 O O . GLU A 1 452 ? 6.771 -5.354 10.211 1.00 85.00 452 GLU A O 1
ATOM 3623 N N . LEU A 1 453 ? 6.984 -7.053 8.780 1.00 84.19 453 LEU A N 1
ATOM 3624 C CA . LEU A 1 453 ? 7.151 -8.086 9.800 1.00 84.19 453 LEU A CA 1
ATOM 3625 C C . LEU A 1 453 ? 8.550 -8.699 9.700 1.00 84.19 453 LEU A C 1
ATOM 3627 O O . LEU A 1 453 ? 8.686 -9.902 9.499 1.00 84.19 453 LEU A O 1
ATOM 3631 N N . GLU A 1 454 ? 9.591 -7.867 9.782 1.00 80.62 454 GLU A N 1
ATOM 3632 C CA . GLU A 1 454 ? 10.989 -8.324 9.733 1.00 80.62 454 GLU A CA 1
ATOM 3633 C C . GLU A 1 454 ? 11.362 -9.225 10.921 1.00 80.62 454 GLU A C 1
ATOM 3635 O O . GLU A 1 454 ? 10.984 -8.955 12.061 1.00 80.62 454 GLU A O 1
ATOM 3640 N N . ASP A 1 455 ? 12.218 -10.222 10.666 1.00 66.00 455 ASP A N 1
ATOM 3641 C CA . ASP A 1 455 ? 12.791 -11.124 11.675 1.00 66.00 455 ASP A CA 1
ATOM 3642 C C . ASP A 1 455 ? 13.599 -10.443 12.785 1.00 66.00 455 ASP A C 1
ATOM 3644 O O . ASP A 1 455 ? 13.890 -11.042 13.812 1.00 66.00 455 ASP A O 1
ATOM 3648 N N . ARG A 1 456 ? 13.981 -9.176 12.625 1.00 55.91 456 ARG A N 1
ATOM 3649 C CA . ARG A 1 456 ? 14.921 -8.518 13.549 1.00 55.91 456 ARG A CA 1
ATOM 3650 C C . ARG A 1 456 ? 14.279 -7.956 14.823 1.00 55.91 456 ARG A C 1
ATOM 3652 O O . ARG A 1 456 ? 14.950 -7.259 15.585 1.00 55.91 456 ARG A O 1
ATOM 3659 N N . GLY A 1 457 ? 13.006 -8.250 15.079 1.00 50.88 457 GLY A N 1
ATOM 3660 C CA . GLY A 1 457 ? 12.293 -7.716 16.243 1.00 50.88 457 GLY A CA 1
ATOM 3661 C C . GLY A 1 457 ? 11.154 -8.550 16.807 1.00 50.88 457 GLY A C 1
ATOM 3662 O O . GLY A 1 457 ? 10.430 -8.056 17.669 1.00 50.88 457 GLY A O 1
ATOM 3663 N N . CYS A 1 458 ? 11.047 -9.781 16.328 1.00 46.75 458 CYS A N 1
ATOM 3664 C CA . CYS A 1 458 ? 10.157 -10.850 16.742 1.00 46.75 458 CYS A CA 1
ATOM 3665 C C . CYS A 1 458 ? 11.021 -12.119 16.648 1.00 46.75 458 CYS A C 1
ATOM 3667 O O . CYS A 1 458 ? 11.074 -12.881 17.625 1.00 46.75 458 CYS A O 1
#

Sequence (458 aa):
PAKCRETVFWKITRDRYREQVVNAGGRTDTGTVRDDILRSQIVASNTKWTRSRFVPAHERTFRTDLPTRECNGTHAFVARPISFGYPEEAMPVAPLPPAQRAWGFFPIIRPYVVGSRRTRREYPLAERDEFIAQQMLRRSFFVFTHRRGGWDCWRHLEALAAGTVPYMPDLAQCDRLCLAHYPKHVMERALALPGVSHIGRVAGPHTHGPAPAEGQPTAGPANESYYLVVRPELEPPSHANPRRVPEVDFARLDEAAYMELAREGLAWVRKYQSTKAIVSYMLHEAGHEEPRSVLLVTRDGMDYLEFTVEHGLAALGINYTVVHERPFLRHVTYDPAKGMPSSADMDWQRRRLRDYHGQGVGFGFRLPHTRQVAAFNMSTKPALVARIEASEFDLVISYIAPWDVHPLLRAAAAVLPKNRVLIFDGSDNINGEDSRALLHEASQLGMVFQRELEDRGC

pLDDT: mean 71.19, std 23.19, range [25.66, 98.5]